Protein AF-A0A969GMP0-F1 (afdb_monomer_lite)

Sequence (703 aa):
MLVTFPETLSVTETFNLGRFGEVLLSSEGRLFNPTNAIDPTDIPSTETENDENNVAAVTAQQTANNRNQILLDDASNTQNPVVVPFLHPDGVNEGTLRIGDTVEDLTGVLGFGFGSYRIQPTITPDFQPTNPRTAAPDEVGGNVKVASFNVLNYFTTIDNGSNDARGADSAVEFERQQAKIVSAITAIDADVLGLIEIENNGLVAISNLVDALNAEAGAGTYAVVADPANYAAVPGGDDAIKVAFIYKPGSVSLVGEAQTIDSPAFNIGRAPVAQTFSLNSNGATFTAIINHFKSKSAGGETGLDTDQGDGQGAFNATRIQQAEALLTFINSLKTSTGDDDVLVIGDLNAYGEEDPIDVLRNGGLVDELGRFETDPYSFVFQGQSGRLDHALTTAALSAQVSGVTEWHINADEPRILDYNTEFNQPSLYDESPYRSSDHDPVIVGLNLAAPNQAPIATDDSATVTVGQSVTISVVDNDSDPDGDAFSVTSFTTPTTGSVVDNGDGSFTYTASLNGAGIDSFTYTITDANGDIDTATVNLTIDRRLIQGTNRADSLVGSIADERIIGGGSSDVINGNGGNDELLGEDGNDSLSGGTGNDLIDGATGNDIINGNGGYDTLIGGSGNDRIVGGAQDDLIFGDAGNDTITAGGSDGGGTSTEITSRGGGDVIFTGRGNDVVNLGTGKATVVLEEDSGFDTINNFQLG

pLDDT: mean 91.14, std 11.98, range [28.58, 98.94]

Foldseek 3Di:
DKDWDQAKKFFLDQQCQQFFVKTKIFRPFFFAQLLQPQFLQCVVPPPPDPDNCRLVVNVVSVVVVQVRIEMEGQPDPDTRDPDRAPFDPPPALNRFRWGRWIFGGFIADWDDPPHGIYGHGPDRTDIHPRPHADQAFDDQDALFKEKEDEQFAQDPPAACPPDPHGAHNDPQLNVQLLLLVLQHCVRHVGQKYKYWNFFLPFCVSVVVSVVSNCVVVNPQQKDWAHDAPCQCPAQQSVDRIEMTMMGGP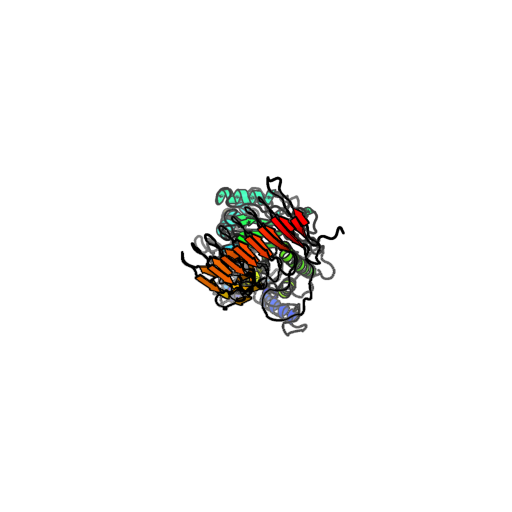VFKDWDDHKDWFRDPLRNQHHIKIKTKIATPVFRFIAIEIEGTFHALDDDPADDPQCQPSSSFHGCLVSLLVVLVSVLVVLVVCCVVVVDQKYKYWFFSNGHNNRNSNVSNVVSQKDWQCVVADDQDFFARDPSHTTHRITIIIHPVQVVFWSGKTWNHQARTGNLLAESYPPSHDPVSYDSHNHNSDRTTMMMIHGHGDRDFDAKAFEAAEDEEEAQDKDKDQRCPPIQGPVRFDKDWDDKDAKDAWGWDDPRPSMIIIGGHQADAAKIKMKIWMAGPVGHIDMYMYIYGYHAAEAEADLDAEEEEADQGEHEYAQHNEAYEYANAHHAYEAHQDHYAYEEEQHAEAYEYANAYYAYEEEDAYYAYEEHCHEEEYEYEQHAEEYEEENAYYAYEYEYWDHRPPDDDDDDDTDAYAYEYENHEAAYEYEYDPYHYHYDYDPYDYHYHYPPDDDD

Structure (mmCIF, N/CA/C/O backbone):
data_AF-A0A969GMP0-F1
#
_entry.id   AF-A0A969GMP0-F1
#
loop_
_atom_site.group_PDB
_atom_site.id
_atom_site.type_symbol
_atom_site.label_atom_id
_atom_site.label_alt_id
_atom_site.label_comp_id
_atom_site.label_asym_id
_atom_site.label_entity_id
_atom_site.label_seq_id
_atom_site.pdbx_PDB_ins_code
_atom_site.Cartn_x
_atom_site.Cartn_y
_atom_site.Cartn_z
_atom_site.occupancy
_atom_site.B_iso_or_equiv
_atom_site.auth_seq_id
_atom_site.auth_comp_id
_atom_site.auth_asym_id
_atom_site.auth_atom_id
_atom_site.pdbx_PDB_model_num
ATOM 1 N N . MET A 1 1 ? 42.411 -6.946 -39.895 1.00 94.19 1 MET A N 1
ATOM 2 C CA . MET A 1 1 ? 43.149 -8.163 -39.474 1.00 94.19 1 MET A CA 1
ATOM 3 C C . MET A 1 1 ? 42.134 -9.284 -39.348 1.00 94.19 1 MET A C 1
ATOM 5 O O . MET A 1 1 ? 41.116 -9.023 -38.738 1.00 94.19 1 MET A O 1
ATOM 9 N N . LEU A 1 2 ? 42.334 -10.464 -39.945 1.00 96.50 2 LEU A N 1
ATOM 10 C CA . LEU A 1 2 ? 41.388 -11.573 -39.744 1.00 96.50 2 LEU A CA 1
ATOM 11 C C . LEU A 1 2 ? 41.526 -12.093 -38.306 1.00 96.50 2 LEU A C 1
ATOM 13 O O . LEU A 1 2 ? 42.648 -12.380 -37.888 1.00 96.50 2 LEU A O 1
ATOM 17 N N . VAL A 1 3 ? 40.417 -12.178 -37.575 1.00 96.75 3 VAL A N 1
ATOM 18 C CA . VAL A 1 3 ? 40.350 -12.667 -36.191 1.00 96.75 3 VAL A CA 1
ATOM 19 C C . VAL A 1 3 ? 39.182 -13.640 -36.035 1.00 96.75 3 VAL A C 1
ATOM 21 O O . VAL A 1 3 ? 38.204 -13.552 -36.779 1.00 96.75 3 VAL A O 1
ATOM 24 N N . THR A 1 4 ? 39.296 -14.537 -35.060 1.00 95.50 4 THR A N 1
ATOM 25 C CA . THR A 1 4 ? 38.226 -15.438 -34.622 1.00 95.50 4 THR A CA 1
ATOM 26 C C . THR A 1 4 ? 38.094 -15.297 -33.114 1.00 95.50 4 THR A C 1
ATOM 28 O O . THR A 1 4 ? 39.102 -15.406 -32.414 1.00 95.50 4 THR A O 1
ATOM 31 N N . PHE A 1 5 ? 36.874 -15.058 -32.644 1.00 94.81 5 PHE A N 1
ATOM 32 C CA . PHE A 1 5 ? 36.492 -15.119 -31.239 1.00 94.81 5 PHE A CA 1
ATOM 33 C C . PHE A 1 5 ? 35.898 -16.514 -30.986 1.00 94.81 5 PHE A C 1
ATOM 35 O O . PHE A 1 5 ? 34.793 -16.777 -31.452 1.00 94.81 5 PHE A O 1
ATOM 42 N N . PRO A 1 6 ? 36.642 -17.441 -30.350 1.00 93.31 6 PRO A N 1
ATOM 43 C CA . PRO A 1 6 ? 36.170 -18.808 -30.098 1.00 93.31 6 PRO A CA 1
ATOM 44 C C . PRO A 1 6 ? 35.258 -18.908 -28.865 1.00 93.31 6 PRO A C 1
ATOM 46 O O . PRO A 1 6 ? 34.777 -19.985 -28.536 1.00 93.31 6 PRO A O 1
ATOM 49 N N . GLU A 1 7 ? 35.112 -17.813 -28.127 1.00 93.88 7 GLU A N 1
ATOM 50 C CA . GLU A 1 7 ? 34.256 -17.712 -26.952 1.00 93.88 7 GLU A CA 1
ATOM 51 C C . GLU A 1 7 ? 32.836 -17.300 -27.346 1.00 93.88 7 GLU A C 1
ATOM 53 O O . GLU A 1 7 ? 32.617 -16.708 -28.406 1.00 93.88 7 GLU A O 1
ATOM 58 N N . THR A 1 8 ? 31.878 -17.611 -26.479 1.00 96.25 8 THR A N 1
ATOM 59 C CA . THR A 1 8 ? 30.505 -17.129 -26.602 1.00 96.25 8 THR A CA 1
ATOM 60 C C . THR A 1 8 ? 30.480 -15.629 -26.327 1.00 96.25 8 THR A C 1
ATOM 62 O O . THR A 1 8 ? 30.884 -15.180 -25.254 1.00 96.25 8 THR A O 1
ATOM 65 N N . LEU A 1 9 ? 29.995 -14.851 -27.290 1.00 97.75 9 LEU A N 1
ATOM 66 C CA . LEU A 1 9 ? 29.751 -13.422 -27.136 1.00 97.75 9 LEU A CA 1
ATOM 67 C C . LEU A 1 9 ? 28.256 -13.171 -26.947 1.00 97.75 9 LEU A C 1
ATOM 69 O O . LEU A 1 9 ? 27.440 -13.834 -27.580 1.00 97.75 9 LEU A O 1
ATOM 73 N N . SER A 1 10 ? 27.894 -12.208 -26.106 1.00 97.75 10 SER A N 1
ATOM 74 C CA . SER A 1 10 ? 26.504 -11.793 -25.883 1.00 97.75 10 SER A CA 1
ATOM 75 C C . SER A 1 10 ? 26.218 -10.458 -26.550 1.00 97.75 10 SER A C 1
ATOM 77 O O . SER A 1 10 ? 27.072 -9.573 -26.551 1.00 97.75 10 SER A O 1
ATOM 79 N N . VAL A 1 11 ? 25.017 -10.299 -27.098 1.00 98.06 11 VAL A N 1
ATOM 80 C CA . VAL A 1 11 ? 24.496 -9.008 -27.550 1.00 98.06 11 VAL A CA 1
ATOM 81 C C . VAL A 1 11 ? 24.297 -8.121 -26.331 1.00 98.06 11 VAL A C 1
ATOM 83 O O . VAL A 1 11 ? 23.573 -8.492 -25.413 1.00 98.06 11 VAL A O 1
ATOM 86 N N . THR A 1 12 ? 24.931 -6.951 -26.326 1.00 97.19 12 THR A N 1
ATOM 87 C CA . THR A 1 12 ? 24.835 -5.977 -25.231 1.00 97.19 12 THR A CA 1
ATOM 88 C C . THR A 1 12 ? 24.202 -4.656 -25.682 1.00 97.19 12 THR A C 1
ATOM 90 O O . THR A 1 12 ? 23.725 -3.904 -24.845 1.00 97.19 12 THR A O 1
ATOM 93 N N . GLU A 1 13 ? 24.144 -4.369 -26.994 1.00 95.88 13 GLU A N 1
ATOM 94 C CA . GLU A 1 13 ? 23.423 -3.209 -27.545 1.00 95.88 13 GLU A CA 1
ATOM 95 C C . GLU A 1 13 ? 22.939 -3.439 -28.981 1.00 95.88 13 GLU A C 1
ATOM 97 O O . GLU A 1 13 ? 23.672 -3.961 -29.824 1.00 95.88 13 GLU A O 1
ATOM 102 N N . THR A 1 14 ? 21.732 -2.955 -29.279 1.00 95.75 14 THR A N 1
ATOM 103 C CA . THR A 1 14 ? 21.071 -3.060 -30.593 1.00 95.75 14 THR A CA 1
ATOM 104 C C . THR A 1 14 ? 20.644 -1.700 -31.166 1.00 95.75 14 THR A C 1
ATOM 106 O O . THR A 1 14 ? 19.986 -1.644 -32.205 1.00 95.75 14 THR A O 1
ATOM 109 N N . PHE A 1 15 ? 21.038 -0.583 -30.540 1.00 93.19 15 PHE A N 1
ATOM 110 C CA . PHE A 1 15 ? 20.593 0.775 -30.898 1.00 93.19 15 PHE A CA 1
ATOM 111 C C . PHE A 1 15 ? 20.818 1.126 -32.380 1.00 93.19 15 PHE A C 1
ATOM 113 O O . PHE A 1 15 ? 19.953 1.717 -33.027 1.00 93.19 15 PHE A O 1
ATOM 120 N N . ASN A 1 16 ? 21.962 0.722 -32.942 1.00 93.06 16 ASN A N 1
ATOM 121 C CA . ASN A 1 16 ? 22.318 0.980 -34.339 1.00 93.06 16 ASN A CA 1
ATOM 122 C C . ASN A 1 16 ? 21.931 -0.154 -35.306 1.00 93.06 16 ASN A C 1
ATOM 124 O O . ASN A 1 16 ? 22.181 -0.017 -36.507 1.00 93.06 16 ASN A O 1
ATOM 128 N N . LEU A 1 17 ? 21.304 -1.240 -34.840 1.00 94.44 17 LEU A N 1
ATOM 129 C CA . LEU A 1 17 ? 21.057 -2.445 -35.641 1.00 94.44 17 LEU A CA 1
ATOM 130 C C . LEU A 1 17 ? 20.270 -2.136 -36.915 1.00 94.44 17 LEU A C 1
ATOM 132 O O . LEU A 1 17 ? 20.732 -2.389 -38.026 1.00 94.44 17 LEU A O 1
ATOM 136 N N . GLY A 1 18 ? 19.098 -1.525 -36.766 1.00 91.06 18 GLY A N 1
ATOM 137 C CA . GLY A 1 18 ? 18.237 -1.230 -37.907 1.00 91.06 18 GLY A CA 1
ATOM 138 C C . GLY A 1 18 ? 18.737 -0.089 -38.792 1.00 91.06 18 GLY A C 1
ATOM 139 O O . GLY A 1 18 ? 18.421 -0.052 -39.978 1.00 91.06 18 GLY A O 1
ATOM 140 N N . ARG A 1 19 ? 19.547 0.830 -38.250 1.00 91.12 19 ARG A N 1
ATOM 141 C CA . ARG A 1 19 ? 20.031 1.996 -39.000 1.00 91.12 19 ARG A CA 1
ATOM 142 C C . ARG A 1 19 ? 21.327 1.724 -39.747 1.00 91.12 19 ARG A C 1
ATOM 144 O O . ARG A 1 19 ? 21.459 2.182 -40.878 1.00 91.12 19 ARG A O 1
ATOM 151 N N . PHE A 1 20 ? 22.272 1.033 -39.122 1.00 92.75 20 PHE A N 1
ATOM 152 C CA . PHE A 1 20 ? 23.638 0.859 -39.618 1.00 92.75 20 PHE A CA 1
ATOM 153 C C . PHE A 1 20 ? 24.084 -0.601 -39.692 1.00 92.75 20 PHE A C 1
ATOM 155 O O . PHE A 1 20 ? 25.210 -0.843 -40.105 1.00 92.75 20 PHE A O 1
ATOM 162 N N . GLY A 1 21 ? 23.241 -1.562 -39.302 1.00 94.12 21 GLY A N 1
ATOM 163 C CA . GLY A 1 21 ? 23.650 -2.963 -39.252 1.00 94.12 21 GLY A CA 1
ATOM 164 C C . GLY A 1 21 ? 24.747 -3.205 -38.219 1.00 94.12 21 GLY A C 1
ATOM 165 O O . GLY A 1 21 ? 25.649 -4.006 -38.454 1.00 94.12 21 GLY A O 1
ATOM 166 N N . GLU A 1 22 ? 24.702 -2.476 -37.102 1.00 95.12 22 GLU A N 1
ATOM 167 C CA . GLU A 1 22 ? 25.713 -2.534 -36.049 1.00 95.12 22 GLU A CA 1
ATOM 168 C C . GLU A 1 22 ? 25.123 -3.091 -34.743 1.00 95.12 22 GLU A C 1
ATOM 170 O O . GLU A 1 22 ? 24.058 -2.655 -34.303 1.00 95.12 22 GLU A O 1
ATOM 175 N N . VAL A 1 23 ? 25.833 -4.032 -34.114 1.00 96.81 23 VAL A N 1
ATOM 176 C CA . VAL A 1 23 ? 25.469 -4.662 -32.829 1.00 96.81 23 VAL A CA 1
ATOM 177 C C . VAL A 1 23 ? 26.683 -4.649 -31.912 1.00 96.81 23 VAL A C 1
ATOM 179 O O . VAL A 1 23 ? 27.783 -4.983 -32.352 1.00 96.81 23 VAL A O 1
ATOM 182 N N . LEU A 1 24 ? 26.516 -4.284 -30.644 1.00 97.19 24 LEU A N 1
ATOM 183 C CA . LEU A 1 24 ? 27.609 -4.356 -29.674 1.00 97.19 24 LEU A CA 1
ATOM 184 C C . LEU A 1 24 ? 27.608 -5.717 -28.982 1.00 97.19 24 LEU A C 1
ATOM 186 O O . LEU A 1 24 ? 26.557 -6.181 -28.537 1.00 97.19 24 LEU A O 1
ATOM 190 N N . LEU A 1 25 ? 28.783 -6.338 -28.887 1.00 97.81 25 LEU A N 1
ATOM 191 C CA . LEU A 1 25 ? 28.979 -7.652 -28.281 1.00 97.81 25 LEU A CA 1
ATOM 192 C C . LEU A 1 25 ? 29.978 -7.599 -27.118 1.00 97.81 25 LEU A C 1
ATOM 194 O O . LEU A 1 25 ? 30.916 -6.803 -27.166 1.00 97.81 25 LEU A O 1
ATOM 198 N N . SER A 1 26 ? 29.833 -8.496 -26.144 1.00 97.31 26 SER A N 1
ATOM 199 C CA . SER A 1 26 ? 30.726 -8.670 -24.981 1.00 97.31 26 SER A CA 1
ATOM 200 C C . SER A 1 26 ? 31.046 -10.147 -24.718 1.00 97.31 26 SER A C 1
ATOM 202 O O . SER A 1 26 ? 30.244 -11.020 -25.044 1.00 97.31 26 SER A O 1
ATOM 204 N N . SER A 1 27 ? 32.209 -10.456 -24.131 1.00 92.00 27 SER A N 1
ATOM 205 C CA . SER A 1 27 ? 32.695 -11.835 -23.920 1.00 92.00 27 SER A CA 1
ATOM 206 C C . SER A 1 27 ? 32.355 -12.450 -22.554 1.00 92.00 27 SER A C 1
ATOM 208 O O . SER A 1 27 ? 32.862 -13.517 -22.226 1.00 92.00 27 SER A O 1
ATOM 210 N N . GLU A 1 28 ? 31.515 -11.805 -21.737 1.00 84.38 28 GLU A N 1
ATOM 211 C CA . GLU A 1 28 ? 31.181 -12.263 -20.371 1.00 84.38 28 GLU A CA 1
ATOM 212 C C . GLU A 1 28 ? 29.688 -12.102 -20.034 1.00 84.38 28 GLU A C 1
ATOM 214 O O . GLU A 1 28 ? 29.319 -11.912 -18.880 1.00 84.38 28 GLU A O 1
ATOM 219 N N . GLY A 1 29 ? 28.813 -12.181 -21.039 1.00 92.06 29 GLY A N 1
ATOM 220 C CA . GLY A 1 29 ? 27.385 -11.942 -20.835 1.00 92.06 29 GLY A CA 1
ATOM 221 C C . GLY A 1 29 ? 27.007 -10.466 -20.938 1.00 92.06 29 GLY A C 1
ATOM 222 O O . GLY A 1 29 ? 27.774 -9.636 -21.434 1.00 92.06 29 GLY A O 1
ATOM 223 N N . ARG A 1 30 ? 25.795 -10.153 -20.472 1.00 92.94 30 ARG A N 1
ATOM 224 C CA . ARG A 1 30 ? 25.271 -8.787 -20.366 1.00 92.94 30 ARG A CA 1
ATOM 225 C C . ARG A 1 30 ? 26.209 -7.931 -19.515 1.00 92.94 30 ARG A C 1
ATOM 227 O O . ARG A 1 30 ? 26.635 -8.348 -18.442 1.00 92.94 30 ARG A O 1
ATOM 234 N N . LEU A 1 31 ? 26.513 -6.728 -19.990 1.00 96.12 31 LEU A N 1
ATOM 235 C CA . LEU A 1 31 ? 27.240 -5.746 -19.193 1.00 96.12 31 LEU A CA 1
ATOM 236 C C . LEU A 1 31 ? 26.251 -4.903 -18.395 1.00 96.12 31 LEU A C 1
ATOM 238 O O . LEU A 1 31 ? 25.214 -4.504 -18.924 1.00 96.12 31 LEU A O 1
ATOM 242 N N . PHE A 1 32 ? 26.605 -4.589 -17.154 1.00 96.31 32 PHE A N 1
ATOM 243 C CA . PHE A 1 32 ? 25.814 -3.728 -16.282 1.00 96.31 32 PHE A CA 1
ATOM 244 C C . PHE A 1 32 ? 26.506 -2.393 -16.049 1.00 96.31 32 PHE A C 1
ATOM 246 O O . PHE A 1 32 ? 27.739 -2.323 -16.009 1.00 96.31 32 PHE A O 1
ATOM 253 N N . ASN A 1 33 ? 25.707 -1.339 -15.889 1.00 96.88 33 ASN A N 1
ATOM 254 C CA . ASN A 1 33 ? 26.214 -0.054 -15.440 1.00 96.88 33 ASN A CA 1
ATOM 255 C C . ASN A 1 33 ? 26.858 -0.239 -14.051 1.00 96.88 33 ASN A C 1
ATOM 257 O O . ASN A 1 33 ? 26.235 -0.861 -13.189 1.00 96.88 33 ASN A O 1
ATOM 261 N N . PRO A 1 34 ? 28.081 0.269 -13.810 1.00 96.00 34 PRO A N 1
ATOM 262 C CA . PRO A 1 34 ? 28.761 0.065 -12.536 1.00 96.00 34 PRO A CA 1
ATOM 263 C C . PRO A 1 34 ? 27.948 0.496 -11.310 1.00 96.00 34 PRO A C 1
ATOM 265 O O . PRO A 1 34 ? 27.918 -0.249 -10.335 1.00 96.00 34 PRO A O 1
ATOM 268 N N . THR A 1 35 ? 27.247 1.636 -11.361 1.00 95.25 35 THR A N 1
ATOM 269 C CA . THR A 1 35 ? 26.467 2.149 -10.216 1.00 95.25 35 THR A CA 1
ATOM 270 C C . THR A 1 35 ? 25.141 1.409 -10.007 1.00 95.25 35 THR A C 1
ATOM 272 O O . THR A 1 35 ? 24.362 1.750 -9.123 1.00 95.25 35 THR A O 1
ATOM 275 N N . ASN A 1 36 ? 24.871 0.355 -10.787 1.00 95.12 36 ASN A N 1
ATOM 276 C CA . ASN A 1 36 ? 23.774 -0.570 -10.504 1.00 95.12 36 ASN A CA 1
ATOM 277 C C . ASN A 1 36 ? 24.094 -1.542 -9.361 1.00 95.12 36 ASN A C 1
ATOM 279 O O . ASN A 1 36 ? 23.165 -2.097 -8.788 1.00 95.12 36 ASN A O 1
ATOM 283 N N . ALA A 1 37 ? 25.383 -1.767 -9.074 1.00 90.19 37 ALA A N 1
ATOM 284 C CA . ALA A 1 37 ? 25.850 -2.739 -8.080 1.00 90.19 37 ALA A CA 1
ATOM 285 C C . ALA A 1 37 ? 27.057 -2.264 -7.246 1.00 90.19 37 ALA A C 1
ATOM 287 O O . ALA A 1 37 ? 27.494 -2.972 -6.340 1.00 90.19 37 ALA A O 1
ATOM 288 N N . ILE A 1 38 ? 27.639 -1.107 -7.570 1.00 91.44 38 ILE A N 1
ATOM 289 C CA . ILE A 1 38 ? 28.738 -0.494 -6.822 1.00 91.44 38 ILE A CA 1
ATOM 290 C C . ILE A 1 38 ? 28.264 0.877 -6.353 1.00 91.44 38 ILE A C 1
ATOM 292 O O . ILE A 1 38 ? 28.086 1.772 -7.181 1.00 91.44 38 ILE A O 1
ATOM 296 N N . ASP A 1 39 ? 28.102 1.028 -5.043 1.00 89.62 39 ASP A N 1
ATOM 297 C CA . ASP A 1 39 ? 27.834 2.318 -4.406 1.00 89.62 39 ASP A CA 1
ATOM 298 C C . ASP A 1 39 ? 29.030 3.263 -4.642 1.00 89.62 39 ASP A C 1
ATOM 300 O O . ASP A 1 39 ? 30.168 2.878 -4.360 1.00 89.62 39 ASP A O 1
ATOM 304 N N . PRO A 1 40 ? 28.836 4.459 -5.226 1.00 86.88 40 PRO A N 1
ATOM 305 C CA . PRO A 1 40 ? 29.907 5.406 -5.488 1.00 86.88 40 PRO A CA 1
ATOM 306 C C . PRO A 1 40 ? 30.314 6.251 -4.269 1.00 86.88 40 PRO A C 1
ATOM 308 O O . PRO A 1 40 ? 31.456 6.730 -4.264 1.00 86.88 40 PRO A O 1
ATOM 311 N N . THR A 1 41 ? 29.433 6.491 -3.285 1.00 76.25 41 THR A N 1
ATOM 312 C CA . THR A 1 41 ? 29.666 7.499 -2.225 1.00 76.25 41 THR A CA 1
ATOM 313 C C . THR A 1 41 ? 29.330 7.083 -0.781 1.00 76.25 41 THR A C 1
ATOM 315 O O . THR A 1 41 ? 29.665 7.841 0.137 1.00 76.25 41 THR A O 1
ATOM 318 N N . ASP A 1 42 ? 28.766 5.893 -0.554 1.00 65.56 42 ASP A N 1
ATOM 319 C CA . ASP A 1 42 ? 28.434 5.296 0.751 1.00 65.56 42 ASP A CA 1
ATOM 320 C C . ASP A 1 42 ? 27.552 6.200 1.639 1.00 65.56 42 ASP A C 1
ATOM 322 O O . ASP A 1 42 ? 27.862 6.447 2.816 1.00 65.56 42 ASP A O 1
ATOM 326 N N . ILE A 1 43 ? 26.454 6.752 1.105 1.00 59.88 43 ILE A N 1
ATOM 327 C CA . ILE A 1 43 ? 25.598 7.699 1.844 1.00 59.88 43 ILE A CA 1
ATOM 328 C C . ILE A 1 43 ? 24.360 7.018 2.463 1.00 59.88 43 ILE A C 1
ATOM 330 O O . ILE A 1 43 ? 23.461 6.642 1.738 1.00 59.88 43 ILE A O 1
ATOM 334 N N . PRO A 1 44 ? 24.165 7.004 3.800 1.00 52.75 44 PRO A N 1
ATOM 335 C CA . PRO A 1 44 ? 25.107 7.347 4.849 1.00 52.75 44 PRO A CA 1
ATOM 336 C C . PRO A 1 44 ? 25.905 6.124 5.299 1.00 52.75 44 PRO A C 1
ATOM 338 O O . PRO A 1 44 ? 25.373 5.028 5.472 1.00 52.75 44 PRO A O 1
ATOM 341 N N . SER A 1 45 ? 27.169 6.394 5.606 1.00 47.41 45 SER A N 1
ATOM 342 C CA . SER A 1 45 ? 28.257 5.491 5.986 1.00 47.41 45 SER A CA 1
ATOM 343 C C . SER A 1 45 ? 27.934 4.473 7.101 1.00 47.41 45 SER A C 1
ATOM 345 O O . SER A 1 45 ? 28.438 4.586 8.227 1.00 47.41 45 SER A O 1
ATOM 347 N N . THR A 1 46 ? 27.080 3.488 6.836 1.00 42.53 46 THR A N 1
ATOM 348 C CA . THR A 1 46 ? 26.841 2.348 7.737 1.00 42.53 46 THR A CA 1
ATOM 349 C C . THR A 1 46 ? 27.466 1.056 7.221 1.00 42.53 46 THR A C 1
ATOM 351 O O . THR A 1 46 ? 27.786 0.193 8.040 1.00 42.53 46 THR A O 1
ATOM 354 N N . GLU A 1 47 ? 27.782 0.977 5.927 1.00 43.16 47 GLU A N 1
ATOM 355 C CA . GLU A 1 47 ? 28.794 0.057 5.415 1.00 43.16 47 GLU A CA 1
ATOM 356 C C . GLU A 1 47 ? 30.184 0.582 5.820 1.00 43.16 47 GLU A C 1
ATOM 358 O O . GLU A 1 47 ? 30.497 1.771 5.756 1.00 43.16 47 GLU A O 1
ATOM 363 N N . THR A 1 48 ? 31.014 -0.303 6.365 1.00 36.28 48 THR A N 1
ATOM 364 C CA . THR A 1 48 ? 32.265 0.026 7.071 1.00 36.28 48 THR A CA 1
ATOM 365 C C . THR A 1 48 ? 33.418 0.540 6.199 1.00 36.28 48 THR A C 1
ATOM 367 O O . THR A 1 48 ? 34.552 0.589 6.681 1.00 36.28 48 THR A O 1
ATOM 370 N N . GLU A 1 49 ? 33.175 0.956 4.961 1.00 40.31 49 GLU A N 1
ATOM 371 C CA . GLU A 1 49 ? 34.222 1.417 4.046 1.00 40.31 49 GLU A CA 1
ATOM 372 C C . GLU A 1 49 ? 34.044 2.893 3.679 1.00 40.31 49 GLU A C 1
ATOM 374 O O . GLU A 1 49 ? 33.893 3.257 2.527 1.00 40.31 49 GLU A O 1
ATOM 379 N N . ASN A 1 50 ? 34.184 3.778 4.676 1.00 43.44 50 ASN A N 1
ATOM 380 C CA . ASN A 1 50 ? 34.751 5.100 4.389 1.00 43.44 50 ASN A CA 1
ATOM 381 C C . ASN A 1 50 ? 36.040 4.882 3.581 1.00 43.44 50 ASN A C 1
ATOM 383 O O . ASN A 1 50 ? 36.966 4.315 4.156 1.00 43.44 50 ASN A O 1
ATOM 387 N N . ASP A 1 51 ? 36.115 5.322 2.324 1.00 46.72 51 ASP A N 1
ATOM 388 C CA . ASP A 1 51 ? 37.320 5.886 1.699 1.00 46.72 51 ASP A CA 1
ATOM 389 C C . ASP A 1 51 ? 37.056 6.226 0.219 1.00 46.72 51 ASP A C 1
ATOM 391 O O . ASP A 1 51 ? 36.185 5.667 -0.432 1.00 46.72 51 ASP A O 1
ATOM 395 N N . GLU A 1 52 ? 37.879 7.106 -0.349 1.00 50.28 52 GLU A N 1
ATOM 396 C CA . GLU A 1 52 ? 37.962 7.535 -1.760 1.00 50.28 52 GLU A CA 1
ATOM 397 C C . GLU A 1 52 ? 38.120 6.381 -2.805 1.00 50.28 52 GLU A C 1
ATOM 399 O O . GLU A 1 52 ? 38.488 6.618 -3.959 1.00 50.28 52 GLU A O 1
ATOM 404 N N . ASN A 1 53 ? 37.883 5.122 -2.419 1.00 60.44 53 ASN A N 1
ATOM 405 C CA . ASN A 1 53 ? 38.124 3.892 -3.171 1.00 60.44 53 ASN A CA 1
ATOM 406 C C . ASN A 1 53 ? 36.934 3.441 -4.037 1.00 60.44 53 ASN A C 1
ATOM 408 O O . ASN A 1 53 ? 37.165 2.799 -5.064 1.00 60.44 53 ASN A O 1
ATOM 412 N N . ASN A 1 54 ? 35.693 3.786 -3.690 1.00 81.69 54 ASN A N 1
ATOM 413 C CA . ASN A 1 54 ? 34.520 3.259 -4.395 1.00 81.69 54 ASN A CA 1
ATOM 414 C C . ASN A 1 54 ? 34.295 3.901 -5.773 1.00 81.69 54 ASN A C 1
ATOM 416 O O . ASN A 1 54 ? 34.119 3.188 -6.762 1.00 81.69 54 ASN A O 1
ATOM 420 N N . VAL A 1 55 ? 34.531 5.210 -5.918 1.00 87.69 55 VAL A N 1
ATOM 421 C CA . VAL A 1 55 ? 34.632 5.859 -7.244 1.00 87.69 55 VAL A CA 1
ATOM 422 C C . VAL A 1 55 ? 35.727 5.217 -8.110 1.00 87.69 55 VAL A C 1
ATOM 424 O O . VAL A 1 55 ? 35.584 5.088 -9.332 1.00 87.69 55 VAL A O 1
ATOM 427 N N . ALA A 1 56 ? 36.833 4.772 -7.502 1.00 88.44 56 ALA A N 1
ATOM 428 C CA . ALA A 1 56 ? 37.879 4.058 -8.228 1.00 88.44 56 ALA A CA 1
ATOM 429 C C . ALA A 1 56 ? 37.419 2.656 -8.666 1.00 88.44 56 ALA A C 1
ATOM 431 O O . ALA A 1 56 ? 37.792 2.230 -9.762 1.00 88.44 56 ALA A O 1
ATOM 432 N N . ALA A 1 57 ? 36.592 1.967 -7.872 1.00 90.81 57 ALA A N 1
ATOM 433 C CA . ALA A 1 57 ? 35.961 0.699 -8.242 1.00 90.81 57 ALA A CA 1
ATOM 434 C C . ALA A 1 57 ? 34.952 0.879 -9.388 1.00 90.81 57 ALA A C 1
ATOM 436 O O . ALA A 1 57 ? 35.065 0.181 -10.397 1.00 90.81 57 ALA A O 1
ATOM 437 N N . VAL A 1 58 ? 34.072 1.883 -9.306 1.00 93.56 58 VAL A N 1
ATOM 438 C CA . VAL A 1 58 ? 33.167 2.300 -10.394 1.00 93.56 58 VAL A CA 1
ATOM 439 C C . VAL A 1 58 ? 33.957 2.573 -11.676 1.00 93.56 58 VAL A C 1
ATOM 441 O O . VAL A 1 58 ? 33.680 2.002 -12.732 1.00 93.56 58 VAL A O 1
ATOM 444 N N . THR A 1 59 ? 35.019 3.378 -11.585 1.00 94.00 59 THR A N 1
ATOM 445 C CA . THR A 1 59 ? 35.889 3.703 -12.726 1.00 94.00 59 THR A CA 1
ATOM 446 C C . THR A 1 59 ? 36.587 2.460 -13.284 1.00 94.00 59 THR A C 1
ATOM 448 O O . THR A 1 59 ? 36.710 2.296 -14.505 1.00 94.00 59 THR A O 1
ATOM 451 N N . ALA A 1 60 ? 37.068 1.568 -12.416 1.00 94.38 60 ALA A N 1
ATOM 452 C CA . ALA A 1 60 ? 37.728 0.333 -12.819 1.00 94.38 60 ALA A CA 1
ATOM 453 C C . ALA A 1 60 ? 36.758 -0.606 -13.548 1.00 94.38 60 ALA A C 1
ATOM 455 O O . ALA A 1 60 ? 37.128 -1.131 -14.604 1.00 94.38 60 ALA A O 1
ATOM 456 N N . GLN A 1 61 ? 35.530 -0.750 -13.042 1.00 95.50 61 GLN A N 1
ATOM 457 C CA . GLN A 1 61 ? 34.476 -1.542 -13.668 1.00 95.50 61 GLN A CA 1
ATOM 458 C C . GLN A 1 61 ? 34.042 -0.930 -15.002 1.00 95.50 61 GLN A C 1
ATOM 460 O O . GLN A 1 61 ? 34.017 -1.636 -16.006 1.00 95.50 61 GLN A O 1
ATOM 465 N N . GLN A 1 62 ? 33.842 0.390 -15.080 1.00 96.19 62 GLN A N 1
ATOM 466 C CA . GLN A 1 62 ? 33.551 1.063 -16.352 1.00 96.19 62 GLN A CA 1
ATOM 467 C C . GLN A 1 62 ? 34.673 0.844 -17.377 1.00 96.19 62 GLN A C 1
ATOM 469 O O . GLN A 1 62 ? 34.429 0.598 -18.558 1.00 96.19 62 GLN A O 1
ATOM 474 N N . THR A 1 63 ? 35.933 0.894 -16.935 1.00 95.94 63 THR A N 1
ATOM 475 C CA . THR A 1 63 ? 37.079 0.619 -17.811 1.00 95.94 63 THR A CA 1
ATOM 476 C C . THR A 1 63 ? 37.110 -0.853 -18.242 1.00 95.94 63 THR A C 1
ATOM 478 O O . THR A 1 63 ? 37.547 -1.149 -19.355 1.00 95.94 63 THR A O 1
ATOM 481 N N . ALA A 1 64 ? 36.678 -1.785 -17.389 1.00 95.94 64 ALA A N 1
ATOM 482 C CA . ALA A 1 64 ? 36.533 -3.192 -17.750 1.00 95.94 64 ALA A CA 1
ATOM 483 C C . ALA A 1 64 ? 35.429 -3.386 -18.797 1.00 95.94 64 ALA A C 1
ATOM 485 O O . ALA A 1 64 ? 35.723 -3.955 -19.848 1.00 95.94 64 ALA A O 1
ATOM 486 N N . ASN A 1 65 ? 34.243 -2.810 -18.580 1.00 95.94 65 ASN A N 1
ATOM 487 C CA . ASN A 1 65 ? 33.122 -2.828 -19.524 1.00 95.94 65 ASN A CA 1
ATOM 488 C C . ASN A 1 65 ? 33.552 -2.286 -20.896 1.00 95.94 65 ASN A C 1
ATOM 490 O O . ASN A 1 65 ? 33.419 -2.980 -21.898 1.00 95.94 65 ASN A O 1
ATOM 494 N N . ASN A 1 66 ? 34.208 -1.121 -20.940 1.00 93.62 66 ASN A N 1
ATOM 495 C CA . ASN A 1 66 ? 34.691 -0.515 -22.190 1.00 93.62 66 ASN A CA 1
ATOM 496 C C . ASN A 1 66 ? 35.715 -1.386 -22.944 1.00 93.62 66 ASN A C 1
ATOM 498 O O . ASN A 1 66 ? 35.864 -1.263 -24.160 1.00 93.62 66 ASN A O 1
ATOM 502 N N . ARG A 1 67 ? 36.483 -2.227 -22.237 1.00 93.69 67 ARG A N 1
ATOM 503 C CA . ARG A 1 67 ? 37.422 -3.177 -22.861 1.00 93.69 67 ARG A CA 1
ATOM 504 C C . ARG A 1 67 ? 36.747 -4.478 -23.288 1.00 93.69 67 ARG A C 1
ATOM 506 O O . ARG A 1 67 ? 37.297 -5.157 -24.151 1.00 93.69 67 ARG A O 1
ATOM 513 N N . ASN A 1 68 ? 35.609 -4.814 -22.690 1.00 95.25 68 ASN A N 1
ATOM 514 C CA . ASN A 1 68 ? 34.830 -6.019 -22.948 1.00 95.25 68 ASN A CA 1
ATOM 515 C C . ASN A 1 68 ? 33.720 -5.772 -23.986 1.00 95.25 68 ASN A C 1
ATOM 517 O O . ASN A 1 68 ? 32.626 -6.315 -23.894 1.00 95.25 68 ASN A O 1
ATOM 521 N N . GLN A 1 69 ? 33.980 -4.900 -24.960 1.00 93.81 69 GLN A N 1
ATOM 522 C CA . GLN A 1 69 ? 33.023 -4.557 -26.003 1.00 93.81 69 GLN A CA 1
ATOM 523 C C . GLN A 1 69 ? 33.685 -4.626 -27.380 1.00 93.81 69 GLN A C 1
ATOM 525 O O . GLN A 1 69 ? 34.790 -4.117 -27.594 1.00 93.81 69 GLN A O 1
ATOM 530 N N . ILE A 1 70 ? 32.989 -5.233 -28.339 1.00 95.38 70 ILE A N 1
ATOM 531 C CA . ILE A 1 70 ? 33.369 -5.256 -29.750 1.00 95.38 70 ILE A CA 1
ATOM 532 C C . ILE A 1 70 ? 32.145 -4.983 -30.624 1.00 95.38 70 ILE A C 1
ATOM 534 O O . ILE A 1 70 ? 31.093 -5.591 -30.453 1.00 95.38 70 ILE A O 1
ATOM 538 N N . LEU A 1 71 ? 32.276 -4.053 -31.573 1.00 96.94 71 LEU A N 1
ATOM 539 C CA . LEU A 1 71 ? 31.193 -3.710 -32.492 1.00 96.94 71 LEU A CA 1
ATOM 540 C C . LEU A 1 71 ? 31.160 -4.701 -33.661 1.00 96.94 71 LEU A C 1
ATOM 542 O O . LEU A 1 71 ? 32.110 -4.767 -34.440 1.00 96.94 71 LEU A O 1
ATOM 546 N N . LEU A 1 72 ? 30.085 -5.459 -33.817 1.00 97.19 72 LEU A N 1
ATOM 547 C CA . LEU A 1 72 ? 29.795 -6.210 -35.033 1.00 97.19 72 LEU A CA 1
ATOM 548 C C . LEU A 1 72 ? 29.188 -5.260 -36.073 1.00 97.19 72 LEU A C 1
ATOM 550 O O . LEU A 1 72 ? 28.244 -4.545 -35.765 1.00 97.19 72 LEU A O 1
ATOM 554 N N . ASP A 1 73 ? 29.736 -5.253 -37.285 1.00 95.19 73 ASP A N 1
ATOM 555 C CA . ASP A 1 73 ? 29.376 -4.349 -38.389 1.00 95.19 73 ASP A CA 1
ATOM 556 C C . ASP A 1 73 ? 29.076 -5.197 -39.636 1.00 95.19 73 ASP A C 1
ATOM 558 O O . ASP A 1 73 ? 29.883 -6.051 -40.015 1.00 95.19 73 ASP A O 1
ATOM 562 N N . ASP A 1 74 ? 27.922 -4.994 -40.274 1.00 93.75 74 ASP A N 1
ATOM 563 C CA . ASP A 1 74 ? 27.461 -5.769 -41.438 1.00 93.75 74 ASP A CA 1
ATOM 564 C C . ASP A 1 74 ? 28.255 -5.521 -42.744 1.00 93.75 74 ASP A C 1
ATOM 566 O O . ASP A 1 74 ? 27.974 -6.129 -43.781 1.00 93.75 74 ASP A O 1
ATOM 570 N N . ALA A 1 75 ? 29.269 -4.653 -42.698 1.00 90.12 75 ALA A N 1
ATOM 571 C CA . ALA A 1 75 ? 30.094 -4.179 -43.805 1.00 90.12 75 ALA A CA 1
ATOM 572 C C . ALA A 1 75 ? 29.339 -3.375 -44.882 1.00 90.12 75 ALA A C 1
ATOM 574 O O . ALA A 1 75 ? 29.869 -3.144 -45.980 1.00 90.12 75 ALA A O 1
ATOM 575 N N . SER A 1 76 ? 28.129 -2.907 -44.579 1.00 90.12 76 SER A N 1
ATOM 576 C CA . SER A 1 76 ? 27.321 -2.032 -45.419 1.00 90.12 76 SER A CA 1
ATOM 577 C C . SER A 1 76 ? 27.454 -0.577 -44.973 1.00 90.12 76 SER A C 1
ATOM 579 O O . SER A 1 76 ? 27.505 -0.252 -43.799 1.00 90.12 76 SER A O 1
ATOM 581 N N . ASN A 1 77 ? 27.460 0.350 -45.933 1.00 88.06 77 ASN A N 1
ATOM 582 C CA . ASN A 1 77 ? 27.293 1.783 -45.636 1.00 88.06 77 ASN A CA 1
ATOM 583 C C . ASN A 1 77 ? 25.845 2.248 -45.879 1.00 88.06 77 ASN A C 1
ATOM 585 O O . ASN A 1 77 ? 25.572 3.450 -45.930 1.00 88.06 77 ASN A O 1
ATOM 589 N N . THR A 1 78 ? 24.929 1.309 -46.131 1.00 90.50 78 THR A N 1
ATOM 590 C CA . THR A 1 78 ? 23.527 1.612 -46.430 1.00 90.50 78 THR A CA 1
ATOM 591 C C . THR A 1 78 ? 22.794 1.887 -45.130 1.00 90.50 78 THR A C 1
ATOM 593 O O . THR A 1 78 ? 22.692 0.998 -44.295 1.00 90.50 78 THR A O 1
ATOM 596 N N . GLN A 1 79 ? 22.255 3.098 -44.980 1.00 91.50 79 GLN A N 1
ATOM 597 C CA . GLN A 1 79 ? 21.389 3.401 -43.845 1.00 91.50 79 GLN A CA 1
ATOM 598 C C . GLN A 1 79 ? 19.986 2.833 -44.064 1.00 91.50 79 GLN A C 1
ATOM 600 O O . GLN A 1 79 ? 19.447 2.968 -45.164 1.00 91.50 79 GLN A O 1
ATOM 605 N N . ASN A 1 80 ? 19.395 2.272 -43.009 1.00 88.88 80 ASN A N 1
ATOM 606 C CA . ASN A 1 80 ? 18.038 1.707 -42.996 1.00 88.88 80 ASN A CA 1
ATOM 607 C C . ASN A 1 80 ? 17.832 0.669 -44.119 1.00 88.88 80 ASN A C 1
ATOM 609 O O . ASN A 1 80 ? 16.995 0.870 -45.010 1.00 88.88 80 ASN A O 1
ATOM 613 N N . PRO A 1 81 ? 18.645 -0.405 -44.155 1.00 87.25 81 PRO A N 1
ATOM 614 C CA . PRO A 1 81 ? 18.529 -1.424 -45.186 1.00 87.25 81 PRO A CA 1
ATOM 615 C C . PRO A 1 81 ? 17.132 -2.061 -45.181 1.00 87.25 81 PRO A C 1
ATOM 617 O O . PRO A 1 81 ? 16.486 -2.195 -44.147 1.00 87.25 81 PRO A O 1
ATOM 620 N N . VAL A 1 82 ? 16.670 -2.486 -46.363 1.00 84.69 82 VAL A N 1
ATOM 621 C CA . VAL A 1 82 ? 15.363 -3.158 -46.523 1.00 84.69 82 VAL A CA 1
ATOM 622 C C . VAL A 1 82 ? 15.300 -4.462 -45.721 1.00 84.69 82 VAL A C 1
ATOM 624 O O . VAL A 1 82 ? 14.238 -4.838 -45.240 1.00 84.69 82 VAL A O 1
ATOM 627 N N . VAL A 1 83 ? 16.438 -5.147 -45.592 1.00 88.25 83 VAL A N 1
ATOM 628 C CA . VAL A 1 83 ? 16.607 -6.327 -44.742 1.00 88.25 83 VAL A CA 1
ATOM 629 C C . VAL A 1 83 ? 17.561 -5.933 -43.627 1.00 88.25 83 VAL A C 1
ATOM 631 O O . VAL A 1 83 ? 18.725 -5.640 -43.902 1.00 88.25 83 VAL A O 1
ATOM 634 N N . VAL A 1 84 ? 17.064 -5.907 -42.393 1.00 91.56 84 VAL A N 1
ATOM 635 C CA . VAL A 1 84 ? 17.894 -5.653 -41.214 1.00 91.56 84 VAL A CA 1
ATOM 636 C C . VAL A 1 84 ? 18.778 -6.884 -40.984 1.00 91.56 84 VAL A C 1
ATOM 638 O O . VAL A 1 84 ? 18.255 -8.001 -40.939 1.00 91.56 84 VAL A O 1
ATOM 641 N N . PRO A 1 85 ? 20.110 -6.728 -40.913 1.00 91.88 85 PRO A N 1
ATOM 642 C CA . PRO A 1 85 ? 21.005 -7.859 -40.708 1.00 91.88 85 PRO A CA 1
ATOM 643 C C . PRO A 1 85 ? 20.827 -8.453 -39.306 1.00 91.88 85 PRO A C 1
ATOM 645 O O . PRO A 1 85 ? 20.334 -7.791 -38.401 1.00 91.88 85 PRO A O 1
ATOM 648 N N . PHE A 1 86 ? 21.271 -9.697 -39.130 1.00 93.88 86 PHE A N 1
ATOM 649 C CA . PHE A 1 86 ? 21.389 -10.394 -37.837 1.00 93.88 86 PHE A CA 1
ATOM 650 C C . PHE A 1 86 ? 20.095 -10.727 -37.082 1.00 93.88 86 PHE A C 1
ATOM 652 O O . PHE A 1 86 ? 20.174 -11.457 -36.100 1.00 93.88 86 PHE A O 1
ATOM 659 N N . LEU A 1 87 ? 18.928 -10.261 -37.533 1.00 92.56 87 LEU A N 1
ATOM 660 C CA . LEU A 1 87 ? 17.646 -10.715 -36.993 1.00 92.56 87 LEU A CA 1
ATOM 661 C C . LEU A 1 87 ? 17.485 -12.232 -37.154 1.00 92.56 87 LEU A C 1
ATOM 663 O O . LEU A 1 87 ? 17.902 -12.805 -38.171 1.00 92.56 87 LEU A O 1
ATOM 667 N N . HIS A 1 88 ? 16.851 -12.872 -36.168 1.00 91.06 88 HIS A N 1
ATOM 668 C CA . HIS A 1 88 ? 16.475 -14.279 -36.281 1.00 91.06 88 HIS A CA 1
ATOM 669 C C . HIS A 1 88 ? 15.494 -14.492 -37.451 1.00 91.06 88 HIS A C 1
ATOM 671 O O . HIS A 1 88 ? 14.760 -13.578 -37.830 1.00 91.06 88 HIS A O 1
ATOM 677 N N . PRO A 1 89 ? 15.447 -15.691 -38.058 1.00 82.94 89 PRO A N 1
ATOM 678 C CA . PRO A 1 89 ? 14.417 -16.019 -39.041 1.00 82.94 89 PRO A CA 1
ATOM 679 C C . PRO A 1 89 ? 13.001 -15.985 -38.446 1.00 82.94 89 PRO A C 1
ATOM 681 O O . PRO A 1 89 ? 12.808 -16.338 -37.281 1.00 82.94 89 PRO A O 1
ATOM 684 N N . ASP A 1 90 ? 11.997 -15.687 -39.280 1.00 71.88 90 ASP A N 1
ATOM 685 C CA . ASP A 1 90 ? 10.579 -15.750 -38.899 1.00 71.88 90 ASP A CA 1
ATOM 686 C C . ASP A 1 90 ? 10.240 -17.083 -38.196 1.00 71.88 90 ASP A C 1
ATOM 688 O O . ASP A 1 90 ? 10.461 -18.172 -38.739 1.00 71.88 90 ASP A O 1
ATOM 692 N N . GLY A 1 91 ? 9.678 -16.997 -36.985 1.00 66.25 91 GLY A N 1
ATOM 693 C CA . GLY A 1 91 ? 9.323 -18.152 -36.150 1.00 66.25 91 GLY A CA 1
ATOM 694 C C . GLY A 1 91 ? 10.385 -18.586 -35.129 1.00 66.25 91 GLY A C 1
ATOM 695 O O . GLY A 1 91 ? 10.100 -19.466 -34.318 1.00 66.25 91 GLY A O 1
ATOM 696 N N . VAL A 1 92 ? 11.570 -17.965 -35.122 1.00 65.31 92 VAL A N 1
ATOM 697 C CA . VAL A 1 92 ? 12.570 -18.059 -34.043 1.00 65.31 92 VAL A CA 1
ATOM 698 C C . VAL A 1 92 ? 12.645 -16.698 -33.358 1.00 65.31 92 VAL A C 1
ATOM 700 O O . VAL A 1 92 ? 12.914 -15.707 -34.029 1.00 65.31 92 VAL A O 1
ATOM 703 N N . ASN A 1 93 ? 12.348 -16.630 -32.052 1.00 69.75 93 ASN A N 1
ATOM 704 C CA . ASN A 1 93 ? 12.235 -15.365 -31.304 1.00 69.75 93 ASN A CA 1
ATOM 705 C C . ASN A 1 93 ? 11.419 -14.290 -32.049 1.00 69.75 93 ASN A C 1
ATOM 707 O O . ASN A 1 93 ? 11.759 -13.117 -32.016 1.00 69.75 93 ASN A O 1
ATOM 711 N N . GLU A 1 94 ? 10.376 -14.690 -32.785 1.00 82.00 94 GLU A N 1
ATOM 712 C CA . GLU A 1 94 ? 9.521 -13.763 -33.547 1.00 82.00 94 GLU A CA 1
ATOM 713 C C . GLU A 1 94 ? 10.287 -12.824 -34.506 1.00 82.00 94 GLU A C 1
ATOM 715 O O . GLU A 1 94 ? 9.786 -11.768 -34.875 1.00 82.00 94 GLU A O 1
ATOM 720 N N . GLY A 1 95 ? 11.491 -13.210 -34.943 1.00 84.25 95 GLY A N 1
ATOM 721 C CA . GLY A 1 95 ? 12.293 -12.422 -35.878 1.00 84.25 95 GLY A CA 1
ATOM 722 C C . GLY A 1 95 ? 13.019 -11.211 -35.275 1.00 84.25 95 GLY A C 1
ATOM 723 O O . GLY A 1 95 ? 13.457 -10.345 -36.029 1.00 84.25 95 GLY A O 1
ATOM 724 N N . THR A 1 96 ? 13.165 -11.122 -33.947 1.00 93.00 96 THR A N 1
ATOM 725 C CA . THR A 1 96 ? 13.994 -10.086 -33.290 1.00 93.00 96 THR A CA 1
ATOM 726 C C . THR A 1 96 ? 15.441 -10.561 -33.063 1.00 93.00 96 THR A C 1
ATOM 728 O O . THR A 1 96 ? 15.769 -11.708 -33.345 1.00 93.00 96 THR A O 1
ATOM 731 N N . LEU A 1 97 ? 16.324 -9.678 -32.591 1.00 95.69 97 LEU A N 1
ATOM 732 C CA . LEU A 1 97 ? 17.637 -10.005 -32.019 1.00 95.69 97 LEU A CA 1
ATOM 733 C C . LEU A 1 97 ? 17.718 -9.297 -30.667 1.00 95.69 97 LEU A C 1
ATOM 735 O O . LEU A 1 97 ? 17.841 -8.072 -30.635 1.00 95.69 97 LEU A O 1
ATOM 739 N N . ARG A 1 98 ? 17.621 -10.043 -29.566 1.00 96.38 98 ARG A N 1
ATOM 740 C CA . ARG A 1 98 ? 17.491 -9.441 -28.232 1.00 96.38 98 ARG A CA 1
ATOM 741 C C . ARG A 1 98 ? 18.847 -9.247 -27.574 1.00 96.38 98 ARG A C 1
ATOM 743 O O . ARG A 1 98 ? 19.779 -10.020 -27.792 1.00 96.38 98 ARG A O 1
ATOM 750 N N . ILE A 1 99 ? 18.968 -8.218 -26.742 1.00 97.12 99 ILE A N 1
ATOM 751 C CA . ILE A 1 99 ? 20.099 -8.105 -25.814 1.00 97.12 99 ILE A CA 1
ATOM 752 C C . ILE A 1 99 ? 20.097 -9.350 -24.919 1.00 97.12 99 ILE A C 1
ATOM 754 O O . ILE A 1 99 ? 19.045 -9.780 -24.465 1.00 97.12 99 ILE A O 1
ATOM 758 N N . GLY A 1 100 ? 21.253 -9.988 -24.734 1.00 95.69 100 GLY A N 1
ATOM 759 C CA . GLY A 1 100 ? 21.375 -11.306 -24.099 1.00 95.69 100 GLY A CA 1
ATOM 760 C C . GLY A 1 100 ? 21.307 -12.510 -25.054 1.00 95.69 100 GLY A C 1
ATOM 761 O O . GLY A 1 100 ? 21.650 -13.620 -24.637 1.00 95.69 100 GLY A O 1
ATOM 762 N N . ASP A 1 101 ? 20.945 -12.331 -26.332 1.00 97.06 101 ASP A N 1
ATOM 763 C CA . ASP A 1 101 ? 21.194 -13.358 -27.354 1.00 97.06 101 ASP A CA 1
ATOM 764 C C . ASP A 1 101 ? 22.703 -13.547 -27.558 1.00 97.06 101 ASP A C 1
ATOM 766 O O . ASP A 1 101 ? 23.501 -12.635 -27.326 1.00 97.06 101 ASP A O 1
ATOM 770 N N . THR A 1 102 ? 23.117 -14.739 -27.978 1.00 97.12 102 THR A N 1
ATOM 771 C CA . THR A 1 102 ? 24.538 -15.113 -28.016 1.00 97.12 102 THR A CA 1
ATOM 772 C C . THR A 1 102 ? 25.011 -15.490 -29.409 1.00 97.12 102 THR A C 1
ATOM 774 O O . THR A 1 102 ? 24.227 -15.863 -30.272 1.00 97.12 102 THR A O 1
ATOM 777 N N . VAL A 1 103 ? 26.313 -15.395 -29.652 1.00 96.44 103 VAL A N 1
ATOM 778 C CA . VAL A 1 103 ? 26.962 -15.868 -30.877 1.00 96.44 103 VAL A CA 1
ATOM 779 C C . VAL A 1 103 ? 28.289 -16.529 -30.530 1.00 96.44 103 VAL A C 1
ATOM 781 O O . VAL A 1 103 ? 29.038 -16.032 -29.692 1.00 96.44 103 VAL A O 1
ATOM 784 N N . GLU A 1 104 ? 28.592 -17.644 -31.186 1.00 95.38 104 GLU A N 1
ATOM 785 C CA . GLU A 1 104 ? 29.835 -18.397 -30.999 1.00 95.38 104 GLU A CA 1
ATOM 786 C C . GLU A 1 104 ? 30.674 -18.404 -32.283 1.00 95.38 104 GLU A C 1
ATOM 788 O O . GLU A 1 104 ? 30.169 -18.163 -33.383 1.00 95.38 104 GLU A O 1
ATOM 793 N N . ASP A 1 105 ? 31.975 -18.673 -32.143 1.00 94.00 105 ASP A N 1
ATOM 794 C CA . ASP A 1 105 ? 32.921 -18.841 -33.256 1.00 94.00 105 ASP A CA 1
ATOM 795 C C . ASP A 1 105 ? 32.953 -17.665 -34.264 1.00 94.00 105 ASP A C 1
ATOM 797 O O . ASP A 1 105 ? 33.224 -17.827 -35.465 1.00 94.00 105 ASP A O 1
ATOM 801 N N . LEU A 1 106 ? 32.726 -16.437 -33.781 1.00 95.81 106 LEU A N 1
ATOM 802 C CA . LEU A 1 106 ? 32.625 -15.245 -34.621 1.00 95.81 106 LEU A CA 1
ATOM 803 C C . LEU A 1 106 ? 33.956 -14.951 -35.329 1.00 95.81 106 LEU A C 1
ATOM 805 O O . LEU A 1 106 ? 34.950 -14.553 -34.718 1.00 95.81 106 LEU A O 1
ATOM 809 N N . THR A 1 107 ? 33.965 -15.104 -36.655 1.00 96.50 107 THR A N 1
ATOM 810 C CA . THR A 1 107 ? 35.143 -14.864 -37.500 1.00 96.50 107 THR A CA 1
ATOM 811 C C . THR A 1 107 ? 34.923 -13.695 -38.450 1.00 96.50 107 THR A C 1
ATOM 813 O O . THR A 1 107 ? 33.972 -13.670 -39.237 1.00 96.50 107 THR A O 1
ATOM 816 N N . GLY A 1 108 ? 35.854 -12.741 -38.440 1.00 96.31 108 GLY A N 1
ATOM 817 C CA . GLY A 1 108 ? 35.717 -11.511 -39.208 1.00 96.31 108 GLY A CA 1
ATOM 818 C C . GLY A 1 108 ? 36.999 -10.702 -39.356 1.00 96.31 108 GLY A C 1
ATOM 819 O O . GLY A 1 108 ? 38.060 -11.025 -38.817 1.00 96.31 108 GLY A O 1
ATOM 820 N N . VAL A 1 109 ? 36.912 -9.628 -40.135 1.00 97.31 109 VAL A N 1
ATOM 821 C CA . VAL A 1 109 ? 37.994 -8.664 -40.314 1.00 97.31 109 VAL A CA 1
ATOM 822 C C . VAL A 1 109 ? 37.875 -7.592 -39.237 1.00 97.31 109 VAL A C 1
ATOM 824 O O . VAL A 1 109 ? 36.986 -6.749 -39.283 1.00 97.31 109 VAL A O 1
ATOM 827 N N . LEU A 1 110 ? 38.814 -7.600 -38.292 1.00 96.88 110 LEU A N 1
ATOM 828 C CA . LEU A 1 110 ? 38.973 -6.544 -37.301 1.00 96.88 110 LEU A CA 1
ATOM 829 C C . LEU A 1 110 ? 39.477 -5.259 -37.965 1.00 96.88 110 LEU A C 1
ATOM 831 O O . LEU A 1 110 ? 40.522 -5.267 -38.642 1.00 96.88 110 LEU A O 1
ATOM 835 N N . GLY A 1 111 ? 38.767 -4.168 -37.711 1.00 94.25 111 GLY A N 1
ATOM 836 C CA . GLY A 1 111 ? 39.132 -2.797 -38.036 1.00 94.25 111 GLY A CA 1
ATOM 837 C C . GLY A 1 111 ? 38.979 -1.875 -36.826 1.00 94.25 111 GLY A C 1
ATOM 838 O O . GLY A 1 111 ? 38.425 -2.254 -35.799 1.00 94.25 111 GLY A O 1
ATOM 839 N N . PHE A 1 112 ? 39.483 -0.650 -36.957 1.00 93.19 112 PHE A N 1
ATOM 840 C CA . PHE A 1 112 ? 39.271 0.423 -35.989 1.00 93.19 112 PHE A CA 1
ATOM 841 C C . PHE A 1 112 ? 38.767 1.654 -36.739 1.00 93.19 112 PHE A C 1
ATOM 843 O O . PHE A 1 112 ? 39.386 2.074 -37.721 1.00 93.19 112 PHE A O 1
ATOM 850 N N . GLY A 1 113 ? 37.642 2.214 -36.302 1.00 87.56 113 GLY A N 1
ATOM 851 C CA . GLY A 1 113 ? 36.990 3.335 -36.973 1.00 87.56 113 GLY A CA 1
ATOM 852 C C . GLY A 1 113 ? 35.906 3.958 -36.102 1.00 87.56 113 GLY A C 1
ATOM 853 O O . GLY A 1 113 ? 35.252 3.256 -35.335 1.00 87.56 113 GLY A O 1
ATOM 854 N N . PHE A 1 114 ? 35.742 5.281 -36.213 1.00 85.56 114 PHE A N 1
ATOM 855 C CA . PHE A 1 114 ? 34.806 6.074 -35.400 1.00 85.56 114 PHE A CA 1
ATOM 856 C C . PHE A 1 114 ? 34.966 5.887 -33.879 1.00 85.56 114 PHE A C 1
ATOM 858 O O . PHE A 1 114 ? 34.011 6.032 -33.133 1.00 85.56 114 PHE A O 1
ATOM 865 N N . GLY A 1 115 ? 36.185 5.588 -33.418 1.00 87.00 115 GLY A N 1
ATOM 866 C CA . GLY A 1 115 ? 36.495 5.431 -31.992 1.00 87.00 115 GLY A CA 1
ATOM 867 C C . GLY A 1 115 ? 36.370 4.006 -31.450 1.00 87.00 115 GLY A C 1
ATOM 868 O O . GLY A 1 115 ? 36.840 3.770 -30.342 1.00 87.00 115 GLY A O 1
ATOM 869 N N . SER A 1 116 ? 35.856 3.055 -32.235 1.00 90.50 116 SER A N 1
ATOM 870 C CA . SER A 1 116 ? 35.610 1.682 -31.774 1.00 90.50 116 SER A CA 1
ATOM 871 C C . SER A 1 116 ? 36.359 0.645 -32.608 1.00 90.50 116 SER A C 1
ATOM 873 O O . SER A 1 116 ? 36.544 0.795 -33.825 1.00 90.50 116 SER A O 1
ATOM 875 N N . TYR A 1 117 ? 36.779 -0.436 -31.948 1.00 94.00 117 TYR A N 1
ATOM 876 C CA . TYR A 1 117 ? 37.135 -1.667 -32.645 1.00 94.00 117 TYR A CA 1
ATOM 877 C C . TYR A 1 117 ? 35.864 -2.310 -33.186 1.00 94.00 117 TYR A C 1
ATOM 879 O O . TYR A 1 117 ? 34.852 -2.378 -32.490 1.00 94.00 117 TYR A O 1
ATOM 887 N N . ARG A 1 118 ? 35.927 -2.771 -34.434 1.00 95.19 118 ARG A N 1
ATOM 888 C CA . ARG A 1 118 ? 34.799 -3.408 -35.105 1.00 95.19 118 ARG A CA 1
ATOM 889 C C . ARG A 1 118 ? 35.210 -4.662 -35.847 1.00 95.19 118 ARG A C 1
ATOM 891 O O . ARG A 1 118 ? 36.314 -4.719 -36.397 1.00 95.19 118 ARG A O 1
ATOM 898 N N . ILE A 1 119 ? 34.322 -5.641 -35.885 1.00 96.25 119 ILE A N 1
ATOM 899 C CA . ILE A 1 119 ? 34.467 -6.880 -36.631 1.00 96.25 119 ILE A CA 1
ATOM 900 C C . ILE A 1 119 ? 33.452 -6.908 -37.771 1.00 96.25 119 ILE A C 1
ATOM 902 O O . ILE A 1 119 ? 32.250 -6.835 -37.553 1.00 96.25 119 ILE A O 1
ATOM 906 N N . GLN A 1 120 ? 33.958 -7.036 -38.997 1.00 96.31 120 GLN A N 1
ATOM 907 C CA . GLN A 1 120 ? 33.134 -7.300 -40.175 1.00 96.31 120 GLN A CA 1
ATOM 908 C C . GLN A 1 120 ? 33.143 -8.801 -40.447 1.00 96.31 120 GLN A C 1
ATOM 910 O O . GLN A 1 120 ? 34.211 -9.344 -40.768 1.00 96.31 120 GLN A O 1
ATOM 915 N N . PRO A 1 121 ? 32.019 -9.507 -40.272 1.00 95.94 121 PRO A N 1
ATOM 916 C CA . PRO A 1 121 ? 32.021 -10.955 -40.258 1.00 95.94 121 PRO A CA 1
ATOM 917 C C . PRO A 1 121 ? 32.255 -11.502 -41.675 1.00 95.94 121 PRO A C 1
ATOM 919 O O . PRO A 1 121 ? 31.773 -10.964 -42.670 1.00 95.94 121 PRO A O 1
ATOM 922 N N . THR A 1 122 ? 33.052 -12.568 -41.794 1.00 94.88 122 THR A N 1
ATOM 923 C CA . THR A 1 122 ? 33.348 -13.188 -43.108 1.00 94.88 122 THR A CA 1
ATOM 924 C C . THR A 1 122 ? 32.240 -14.112 -43.613 1.00 94.88 122 THR A C 1
ATOM 926 O O . THR A 1 122 ? 32.216 -14.461 -44.794 1.00 94.88 122 THR A O 1
ATOM 929 N N . ILE A 1 123 ? 31.341 -14.505 -42.714 1.00 91.62 123 ILE A N 1
ATOM 930 C CA . ILE A 1 123 ? 30.120 -15.276 -42.952 1.00 91.62 123 ILE A CA 1
ATOM 931 C C . ILE A 1 123 ? 29.012 -14.658 -42.102 1.00 91.62 123 ILE A C 1
ATOM 933 O O . ILE A 1 123 ? 29.318 -13.987 -41.122 1.00 91.62 123 ILE A O 1
ATOM 937 N N . THR A 1 124 ? 27.745 -14.878 -42.444 1.00 90.50 124 THR A N 1
ATOM 938 C CA . THR A 1 124 ? 26.633 -14.439 -41.591 1.00 90.50 124 THR A CA 1
ATOM 939 C C . THR A 1 124 ? 26.760 -15.083 -40.204 1.00 90.50 124 THR A C 1
ATOM 941 O O . THR A 1 124 ? 26.828 -16.313 -40.145 1.00 90.50 124 THR A O 1
ATOM 944 N N . PRO A 1 125 ? 26.829 -14.292 -39.118 1.00 94.44 125 PRO A N 1
ATOM 945 C CA . PRO A 1 125 ? 26.833 -14.820 -37.757 1.00 94.44 125 PRO A CA 1
ATOM 946 C C . PRO A 1 125 ? 25.541 -15.587 -37.455 1.00 94.44 125 PRO A C 1
ATOM 948 O O . PRO A 1 125 ? 24.466 -15.156 -37.867 1.00 94.44 125 PRO A O 1
ATOM 951 N N . ASP A 1 126 ? 25.661 -16.709 -36.747 1.00 92.75 126 ASP A N 1
ATOM 952 C CA . ASP A 1 126 ? 24.533 -17.541 -36.315 1.00 92.75 126 ASP A CA 1
ATOM 953 C C . ASP A 1 126 ? 24.210 -17.234 -34.850 1.00 92.75 126 ASP A C 1
ATOM 955 O O . ASP A 1 126 ? 24.768 -17.843 -33.932 1.00 92.75 126 ASP A O 1
ATOM 959 N N . PHE A 1 127 ? 23.371 -16.221 -34.635 1.00 95.81 127 PHE A N 1
ATOM 960 C CA . PHE A 1 127 ? 22.923 -15.868 -33.294 1.00 95.81 127 PHE A CA 1
ATOM 961 C C . PHE A 1 127 ? 22.026 -16.972 -32.727 1.00 95.81 127 PHE A C 1
ATOM 963 O O . PHE A 1 127 ? 21.165 -17.512 -33.417 1.00 95.81 127 PHE A O 1
ATOM 970 N N . GLN A 1 128 ? 22.207 -17.284 -31.450 1.00 94.94 128 GLN A N 1
ATOM 971 C CA . GLN A 1 128 ? 21.373 -18.199 -30.690 1.00 94.94 128 GLN A CA 1
ATOM 972 C C . GLN A 1 128 ? 20.370 -17.396 -29.843 1.00 94.94 128 GLN A C 1
ATOM 974 O O . GLN A 1 128 ? 20.782 -16.453 -29.161 1.00 94.94 128 GLN A O 1
ATOM 979 N N . PRO A 1 129 ? 19.074 -17.765 -29.855 1.00 93.94 129 PRO A N 1
ATOM 980 C CA . PRO A 1 129 ? 18.008 -17.081 -29.122 1.00 93.94 129 PRO A CA 1
ATOM 981 C C . PRO A 1 129 ? 18.045 -17.421 -27.620 1.00 93.94 129 PRO A C 1
ATOM 983 O O . PRO A 1 129 ? 17.175 -18.127 -27.105 1.00 93.94 129 PRO A O 1
ATOM 986 N N . THR A 1 130 ? 19.093 -16.996 -26.916 1.00 94.31 130 THR A N 1
ATOM 987 C CA . THR A 1 130 ? 19.310 -17.315 -25.494 1.00 94.31 130 THR A CA 1
ATOM 988 C C . THR A 1 130 ? 18.536 -16.424 -24.533 1.00 94.31 130 THR A C 1
ATOM 990 O O . THR A 1 130 ? 18.406 -16.797 -23.370 1.00 94.31 130 THR A O 1
ATOM 993 N N . ASN A 1 131 ? 17.970 -15.313 -25.007 1.00 93.94 131 ASN A N 1
ATOM 994 C CA . ASN A 1 131 ? 17.028 -14.502 -24.246 1.00 93.94 131 ASN A CA 1
ATOM 995 C C . ASN A 1 131 ? 15.673 -14.452 -24.981 1.00 93.94 131 ASN A C 1
ATOM 997 O O . ASN A 1 131 ? 15.431 -13.534 -25.765 1.00 93.94 131 ASN A O 1
ATOM 1001 N N . PRO A 1 132 ? 14.785 -15.450 -24.816 1.00 93.31 132 PRO A N 1
ATOM 1002 C CA . PRO A 1 132 ? 13.507 -15.501 -25.525 1.00 93.31 132 PRO A CA 1
ATOM 1003 C C . PRO A 1 132 ? 12.449 -14.569 -24.920 1.00 93.31 132 PRO A C 1
ATOM 1005 O O . PRO A 1 132 ? 12.421 -14.333 -23.714 1.00 93.31 132 PRO A O 1
ATOM 1008 N N . ARG A 1 133 ? 11.542 -14.078 -25.771 1.00 94.00 133 ARG A N 1
ATOM 1009 C CA . ARG A 1 133 ? 10.342 -13.331 -25.366 1.00 94.00 133 ARG A CA 1
ATOM 1010 C C . ARG A 1 133 ? 9.425 -14.187 -24.476 1.00 94.00 133 ARG A C 1
ATOM 1012 O O . ARG A 1 133 ? 9.279 -15.388 -24.708 1.00 94.00 133 ARG A O 1
ATOM 1019 N N . THR A 1 134 ? 8.749 -13.564 -23.514 1.00 95.31 134 THR A N 1
ATOM 1020 C CA . THR A 1 134 ? 7.670 -14.156 -22.704 1.00 95.31 134 THR A CA 1
ATOM 1021 C C . THR A 1 134 ? 6.298 -13.562 -23.061 1.00 95.31 134 THR A C 1
ATOM 1023 O O . THR A 1 134 ? 6.171 -12.423 -23.497 1.00 95.31 134 THR A O 1
ATOM 1026 N N . ALA A 1 135 ? 5.215 -14.325 -22.918 1.00 93.88 135 ALA A N 1
ATOM 1027 C CA . ALA A 1 135 ? 3.885 -13.827 -23.298 1.00 93.88 135 ALA A CA 1
ATOM 1028 C C . ALA A 1 135 ? 3.280 -12.838 -22.278 1.00 93.88 135 ALA A C 1
ATOM 1030 O O . ALA A 1 135 ? 2.371 -12.088 -22.619 1.00 93.88 135 ALA A O 1
ATOM 1031 N N . ALA A 1 136 ? 3.765 -12.876 -21.038 1.00 96.88 136 ALA A N 1
ATOM 1032 C CA . ALA A 1 136 ? 3.296 -12.111 -19.889 1.00 96.88 136 ALA A CA 1
ATOM 1033 C C . ALA A 1 136 ? 4.468 -11.935 -18.899 1.00 96.88 136 ALA A C 1
ATOM 1035 O O . ALA A 1 136 ? 5.445 -12.691 -19.009 1.00 96.88 136 ALA A O 1
ATOM 1036 N N . PRO A 1 137 ? 4.387 -10.977 -17.954 1.00 97.75 137 PRO A N 1
ATOM 1037 C CA . PRO A 1 137 ? 5.316 -10.916 -16.826 1.00 97.75 137 PRO A CA 1
ATOM 1038 C C . PRO A 1 137 ? 5.266 -12.199 -15.988 1.00 97.75 137 PRO A C 1
ATOM 1040 O O . PRO A 1 137 ? 4.255 -12.908 -15.984 1.00 97.75 137 PRO A O 1
ATOM 1043 N N . ASP A 1 138 ? 6.335 -12.461 -15.238 1.00 97.44 138 ASP A N 1
ATOM 1044 C CA . ASP A 1 138 ? 6.341 -13.538 -14.251 1.00 97.44 138 ASP A CA 1
ATOM 1045 C C . ASP A 1 138 ? 5.319 -13.274 -13.126 1.00 97.44 138 ASP A C 1
ATOM 1047 O O . ASP A 1 138 ? 4.947 -12.139 -12.814 1.00 97.44 138 ASP A O 1
ATOM 1051 N N . GLU A 1 139 ? 4.811 -14.350 -12.522 1.00 96.88 139 GLU A N 1
ATOM 1052 C CA . GLU A 1 139 ? 3.776 -14.260 -11.490 1.00 96.88 139 GLU A CA 1
ATOM 1053 C C . GLU A 1 139 ? 4.342 -13.720 -10.172 1.00 96.88 139 GLU A C 1
ATOM 1055 O O . GLU A 1 139 ? 5.168 -14.361 -9.523 1.00 96.88 139 GLU A O 1
ATOM 1060 N N . VAL A 1 140 ? 3.817 -12.579 -9.726 1.00 97.94 140 VAL A N 1
ATOM 1061 C CA . VAL A 1 140 ? 4.203 -11.927 -8.461 1.00 97.94 140 VAL A CA 1
ATOM 1062 C C . VAL A 1 140 ? 3.338 -12.340 -7.260 1.00 97.94 140 VAL A C 1
ATOM 1064 O O . VAL A 1 140 ? 3.644 -12.001 -6.116 1.00 97.94 140 VAL A O 1
ATOM 1067 N N . GLY A 1 141 ? 2.253 -13.085 -7.499 1.00 96.75 141 GLY A N 1
ATOM 1068 C CA . GLY A 1 141 ? 1.296 -13.496 -6.469 1.00 96.75 141 GLY A CA 1
ATOM 1069 C C . GLY A 1 141 ? 0.537 -12.325 -5.829 1.00 96.75 141 GLY A C 1
ATOM 1070 O O . GLY A 1 141 ? 0.414 -11.252 -6.415 1.00 96.75 141 GLY A O 1
ATOM 1071 N N . GLY A 1 142 ? 0.027 -12.550 -4.615 1.00 96.25 142 GLY A N 1
ATOM 1072 C CA . GLY A 1 142 ? -0.689 -11.533 -3.842 1.00 96.25 142 GLY A CA 1
ATOM 1073 C C . GLY A 1 142 ? -2.193 -11.481 -4.122 1.00 96.25 142 GLY A C 1
ATOM 1074 O O . GLY A 1 142 ? -2.725 -12.227 -4.945 1.00 96.25 142 GLY A O 1
ATOM 1075 N N . ASN A 1 143 ? -2.890 -10.622 -3.383 1.00 96.69 143 ASN A N 1
ATOM 1076 C CA . ASN A 1 143 ? -4.310 -10.315 -3.552 1.00 96.69 143 ASN A CA 1
ATOM 1077 C C . ASN A 1 143 ? -4.555 -8.967 -4.256 1.00 96.69 143 ASN A C 1
ATOM 1079 O O . ASN A 1 143 ? -5.703 -8.664 -4.579 1.00 96.69 143 ASN A O 1
ATOM 1083 N N . VAL A 1 144 ? -3.498 -8.198 -4.532 1.00 98.31 144 VAL A N 1
ATOM 1084 C CA . VAL A 1 144 ? -3.512 -7.035 -5.427 1.00 98.31 144 VAL A CA 1
ATOM 1085 C C . VAL A 1 144 ? -2.188 -6.947 -6.190 1.00 98.31 144 VAL A C 1
ATOM 1087 O O . VAL A 1 144 ? -1.115 -7.159 -5.619 1.00 98.31 144 VAL A O 1
ATOM 1090 N N . LYS A 1 145 ? -2.259 -6.627 -7.484 1.00 98.69 145 LYS A N 1
ATOM 1091 C CA . LYS A 1 145 ? -1.092 -6.388 -8.344 1.00 98.69 145 LYS A CA 1
ATOM 1092 C C . LYS A 1 145 ? -0.948 -4.894 -8.631 1.00 98.69 145 LYS A C 1
ATOM 1094 O O . LYS A 1 145 ? -1.867 -4.273 -9.170 1.00 98.69 145 LYS A O 1
ATOM 1099 N N . VAL A 1 146 ? 0.214 -4.329 -8.321 1.00 98.94 146 VAL A N 1
ATOM 1100 C CA . VAL A 1 146 ? 0.567 -2.931 -8.606 1.00 98.94 146 VAL A CA 1
ATOM 1101 C C . VAL A 1 146 ? 1.725 -2.904 -9.592 1.00 98.94 146 VAL A C 1
ATOM 1103 O O . VAL A 1 146 ? 2.663 -3.675 -9.442 1.00 98.94 146 VAL A O 1
ATOM 1106 N N . ALA A 1 147 ? 1.690 -2.039 -10.597 1.00 98.88 147 ALA A N 1
ATOM 1107 C CA . ALA A 1 147 ? 2.788 -1.918 -11.552 1.00 98.88 147 ALA A CA 1
ATOM 1108 C C . ALA A 1 147 ? 3.136 -0.458 -11.851 1.00 98.88 147 ALA A C 1
ATOM 1110 O O . ALA A 1 147 ? 2.313 0.438 -11.652 1.00 98.88 147 ALA A O 1
ATOM 1111 N N . SER A 1 148 ? 4.342 -0.221 -12.364 1.00 98.81 148 SER A N 1
ATOM 1112 C CA . SER A 1 148 ? 4.726 1.031 -13.011 1.00 98.81 148 SER A CA 1
ATOM 1113 C C . SER A 1 148 ? 5.167 0.783 -14.439 1.00 98.81 148 SER A C 1
ATOM 1115 O O . SER A 1 148 ? 5.805 -0.229 -14.724 1.00 98.81 148 SER A O 1
ATOM 1117 N N . PHE A 1 149 ? 4.873 1.726 -15.328 1.00 98.81 149 PHE A N 1
ATOM 1118 C CA . PHE A 1 149 ? 5.315 1.642 -16.708 1.00 98.81 149 PHE A CA 1
ATOM 1119 C C . PHE A 1 149 ? 5.597 3.028 -17.298 1.00 98.81 149 PHE A C 1
ATOM 1121 O O . PHE A 1 149 ? 4.693 3.859 -17.430 1.00 98.81 149 PHE A O 1
ATOM 1128 N N . ASN A 1 150 ? 6.857 3.281 -17.654 1.00 98.56 150 ASN A N 1
ATOM 1129 C CA . ASN A 1 150 ? 7.233 4.416 -18.488 1.00 98.56 150 ASN A CA 1
ATOM 1130 C C . ASN A 1 150 ? 6.900 4.106 -19.948 1.00 98.56 150 ASN A C 1
ATOM 1132 O O . ASN A 1 150 ? 7.397 3.135 -20.511 1.00 98.56 150 ASN A O 1
ATOM 1136 N N . VAL A 1 151 ? 6.032 4.926 -20.546 1.00 98.00 151 VAL A N 1
ATOM 1137 C CA . VAL A 1 151 ? 5.432 4.677 -21.865 1.00 98.00 151 VAL A CA 1
ATOM 1138 C C . VAL A 1 151 ? 6.033 5.515 -22.999 1.00 98.00 151 VAL A C 1
ATOM 1140 O O . VAL A 1 151 ? 5.441 5.597 -24.077 1.00 98.00 151 VAL A O 1
ATOM 1143 N N . LEU A 1 152 ? 7.202 6.124 -22.772 1.00 95.25 152 LEU A N 1
ATOM 1144 C CA . LEU A 1 152 ? 7.976 6.865 -23.772 1.00 95.25 152 LEU A CA 1
ATOM 1145 C C . LEU A 1 152 ? 7.160 7.970 -24.470 1.00 95.25 152 LEU A C 1
ATOM 1147 O O . LEU A 1 152 ? 6.838 7.898 -25.657 1.00 95.25 152 LEU A O 1
ATOM 1151 N N . ASN A 1 153 ? 6.840 9.020 -23.718 1.00 94.31 153 ASN A N 1
ATOM 1152 C CA . ASN A 1 153 ? 6.079 10.197 -24.144 1.00 94.31 153 ASN A CA 1
ATOM 1153 C C . ASN A 1 153 ? 4.777 9.856 -24.885 1.00 94.31 153 ASN A C 1
ATOM 1155 O O . ASN A 1 153 ? 4.642 10.102 -26.084 1.00 94.31 153 ASN A O 1
ATOM 1159 N N . TYR A 1 154 ? 3.772 9.361 -24.164 1.00 96.94 154 TYR A N 1
ATOM 1160 C CA . TYR A 1 154 ? 2.427 9.173 -24.704 1.00 96.94 154 TYR A CA 1
ATOM 1161 C C . TYR A 1 154 ? 1.697 10.518 -24.836 1.00 96.94 154 TYR A C 1
ATOM 1163 O O . TYR A 1 154 ? 1.016 10.990 -23.917 1.00 96.94 154 TYR A O 1
ATOM 1171 N N . PHE A 1 155 ? 1.887 11.156 -25.989 1.00 95.38 155 PHE A N 1
ATOM 1172 C CA . PHE A 1 155 ? 1.337 12.467 -26.312 1.00 95.38 155 PHE A CA 1
ATOM 1173 C C . PHE A 1 155 ? 0.215 12.339 -27.335 1.00 95.38 155 PHE A C 1
ATOM 1175 O O . PHE A 1 155 ? 0.372 11.794 -28.422 1.00 95.38 155 PHE A O 1
ATOM 1182 N N . THR A 1 156 ? -0.939 12.890 -26.979 1.00 94.25 156 THR A N 1
ATOM 1183 C CA . THR A 1 156 ? -2.102 13.029 -27.862 1.00 94.25 156 THR A CA 1
ATOM 1184 C C . THR A 1 156 ? -2.007 14.249 -28.771 1.00 94.25 156 THR A C 1
ATOM 1186 O O . THR A 1 156 ? -2.658 14.300 -29.818 1.00 94.25 156 THR A O 1
ATOM 1189 N N . THR A 1 157 ? -1.198 15.241 -28.395 1.00 90.56 157 THR A N 1
ATOM 1190 C CA . THR A 1 157 ? -0.865 16.365 -29.269 1.00 90.56 157 THR A CA 1
ATOM 1191 C C . THR A 1 157 ? 0.254 15.957 -30.225 1.00 90.56 157 THR A C 1
ATOM 1193 O O . THR A 1 157 ? 1.429 16.060 -29.896 1.00 90.56 157 THR A O 1
ATOM 1196 N N . ILE A 1 158 ? -0.127 15.507 -31.422 1.00 84.69 158 ILE A N 1
ATOM 1197 C CA . ILE A 1 158 ? 0.804 15.066 -32.471 1.00 84.69 158 ILE A CA 1
ATOM 1198 C C . ILE A 1 158 ? 1.580 16.267 -33.041 1.00 84.69 158 ILE A C 1
ATOM 1200 O O . ILE A 1 158 ? 0.969 17.227 -33.534 1.00 84.69 158 ILE A O 1
ATOM 1204 N N . ASP A 1 159 ? 2.913 16.198 -33.018 1.00 68.81 159 ASP A N 1
ATOM 1205 C CA . ASP A 1 159 ? 3.783 17.085 -33.800 1.00 68.81 159 ASP A CA 1
ATOM 1206 C C . ASP A 1 159 ? 3.821 16.603 -35.254 1.00 68.81 159 ASP A C 1
ATOM 1208 O O . ASP A 1 159 ? 3.728 15.420 -35.524 1.00 68.81 159 ASP A O 1
ATOM 1212 N N . ASN A 1 160 ? 3.982 17.499 -36.222 1.00 67.00 160 ASN A N 1
ATOM 1213 C CA . ASN A 1 160 ? 4.418 17.138 -37.571 1.00 67.00 160 ASN A CA 1
ATOM 1214 C C . ASN A 1 160 ? 5.954 17.241 -37.700 1.00 67.00 160 ASN A C 1
ATOM 1216 O O . ASN A 1 160 ? 6.459 17.670 -38.746 1.00 67.00 160 ASN A O 1
ATOM 1220 N N . GLY A 1 161 ? 6.673 16.919 -36.617 1.00 61.31 161 GLY A N 1
ATOM 1221 C CA . GLY A 1 161 ? 8.123 17.047 -36.450 1.00 61.31 161 GLY A CA 1
ATOM 1222 C C . GLY A 1 161 ? 8.671 18.484 -36.503 1.00 61.31 161 GLY A C 1
ATOM 1223 O O . GLY A 1 161 ? 9.780 18.692 -36.999 1.00 61.31 161 GLY A O 1
ATOM 1224 N N . SER A 1 162 ? 7.892 19.505 -36.125 1.00 59.09 162 SER A N 1
ATOM 1225 C CA . SER A 1 162 ? 8.233 20.931 -36.285 1.00 59.09 162 SER A CA 1
ATOM 1226 C C . SER A 1 162 ? 7.897 21.849 -35.093 1.00 59.09 162 SER A C 1
ATOM 1228 O O . SER A 1 162 ? 8.152 23.054 -35.210 1.00 59.09 162 SER A O 1
ATOM 1230 N N . ASN A 1 163 ? 7.301 21.369 -33.995 1.00 54.59 163 ASN A N 1
ATOM 1231 C CA . ASN A 1 163 ? 6.747 22.222 -32.929 1.00 54.59 163 ASN A CA 1
ATOM 1232 C C . ASN A 1 163 ? 7.203 21.897 -31.491 1.00 54.59 163 ASN A C 1
ATOM 1234 O O . ASN A 1 163 ? 6.611 22.431 -30.553 1.00 54.59 163 ASN A O 1
ATOM 1238 N N . ASP A 1 164 ? 8.264 21.104 -31.328 1.00 58.06 164 ASP A N 1
ATOM 1239 C CA . ASP A 1 164 ? 8.813 20.664 -30.035 1.00 58.06 164 ASP A CA 1
ATOM 1240 C C . ASP A 1 164 ? 7.873 19.738 -29.221 1.00 58.06 164 ASP A C 1
ATOM 1242 O O . ASP A 1 164 ? 8.140 19.513 -28.033 1.00 58.06 164 ASP A O 1
ATOM 1246 N N . ALA A 1 165 ? 6.793 19.181 -29.804 1.00 63.97 165 ALA A N 1
ATOM 1247 C CA . ALA A 1 165 ? 6.065 18.102 -29.124 1.00 63.97 165 ALA A CA 1
ATOM 1248 C C . ALA A 1 165 ? 6.912 16.821 -29.084 1.00 63.97 165 ALA A C 1
ATOM 1250 O O . ALA A 1 165 ? 7.849 16.628 -29.858 1.00 63.97 165 ALA A O 1
ATOM 1251 N N . ARG A 1 166 ? 6.623 15.981 -28.092 1.00 79.94 166 ARG A N 1
ATOM 1252 C CA . ARG A 1 166 ? 7.350 14.741 -27.793 1.00 79.94 166 ARG A CA 1
ATOM 1253 C C . ARG A 1 166 ? 6.448 13.552 -28.125 1.00 79.94 166 ARG A C 1
ATOM 1255 O O . ARG A 1 166 ? 5.237 13.725 -28.159 1.00 79.94 166 ARG A O 1
ATOM 1262 N N . GLY A 1 167 ? 7.017 12.364 -28.319 1.00 86.81 167 GLY A N 1
ATOM 1263 C CA . GLY A 1 167 ? 6.252 11.157 -28.661 1.00 86.81 167 GLY A CA 1
ATOM 1264 C C . GLY A 1 167 ? 6.074 10.979 -30.169 1.00 86.81 167 GLY A C 1
ATOM 1265 O O . GLY A 1 167 ? 6.980 11.296 -30.931 1.00 86.81 167 GLY A O 1
ATOM 1266 N N . ALA A 1 168 ? 4.918 10.458 -30.587 1.00 90.94 168 ALA A N 1
ATOM 1267 C CA . ALA A 1 168 ? 4.601 10.196 -31.991 1.00 90.94 168 ALA A CA 1
ATOM 1268 C C . ALA A 1 168 ? 4.524 11.471 -32.866 1.00 90.94 168 ALA A C 1
ATOM 1270 O O . ALA A 1 168 ? 3.792 12.414 -32.549 1.00 90.94 168 ALA A O 1
ATOM 1271 N N . ASP A 1 169 ? 5.177 11.439 -34.035 1.00 88.19 169 ASP A N 1
ATOM 1272 C CA . ASP A 1 169 ? 5.230 12.521 -35.038 1.00 88.19 169 ASP A CA 1
ATOM 1273 C C . ASP A 1 169 ? 4.119 12.402 -36.106 1.00 88.19 169 ASP A C 1
ATOM 1275 O O . ASP A 1 169 ? 4.021 13.173 -37.073 1.00 88.19 169 ASP A O 1
ATOM 1279 N N . SER A 1 170 ? 3.262 11.387 -35.998 1.00 90.25 170 SER A N 1
ATOM 1280 C CA . SER A 1 170 ? 2.126 11.211 -36.897 1.00 90.25 170 SER A CA 1
ATOM 1281 C C . SER A 1 170 ? 0.979 10.443 -36.250 1.00 90.25 170 SER A C 1
ATOM 1283 O O . SER A 1 170 ? 1.151 9.705 -35.285 1.00 90.25 170 SER A O 1
ATOM 1285 N N . ALA A 1 171 ? -0.215 10.553 -36.840 1.00 92.25 171 ALA A N 1
ATOM 1286 C CA . ALA A 1 171 ? -1.372 9.769 -36.398 1.00 92.25 171 ALA A CA 1
ATOM 1287 C C . ALA A 1 171 ? -1.132 8.257 -36.508 1.00 92.25 171 ALA A C 1
ATOM 1289 O O . ALA A 1 171 ? -1.615 7.503 -35.675 1.00 92.25 171 ALA A O 1
ATOM 1290 N N . VAL A 1 172 ? -0.357 7.826 -37.509 1.00 93.19 172 VAL A N 1
ATOM 1291 C CA . VAL A 1 172 ? -0.015 6.411 -37.689 1.00 93.19 172 VAL A CA 1
ATOM 1292 C C . VAL A 1 172 ? 0.893 5.933 -36.560 1.00 93.19 172 VAL A C 1
ATOM 1294 O O . VAL A 1 172 ? 0.666 4.863 -36.013 1.00 93.19 172 VAL A O 1
ATOM 1297 N N . GLU A 1 173 ? 1.902 6.714 -36.187 1.00 93.50 173 GLU A N 1
ATOM 1298 C CA . GLU A 1 173 ? 2.786 6.380 -35.064 1.00 93.50 173 GLU A CA 1
ATOM 1299 C C . GLU A 1 173 ? 2.048 6.391 -33.735 1.00 93.50 173 GLU A C 1
ATOM 1301 O O . GLU A 1 173 ? 2.255 5.495 -32.927 1.00 93.50 173 GLU A O 1
ATOM 1306 N N . PHE A 1 174 ? 1.134 7.341 -33.541 1.00 95.06 174 PHE A N 1
ATOM 1307 C CA . PHE A 1 174 ? 0.310 7.394 -32.342 1.00 95.06 174 PHE A CA 1
ATOM 1308 C C . PHE A 1 174 ? -0.581 6.149 -32.214 1.00 95.06 174 PHE A C 1
ATOM 1310 O O . PHE A 1 174 ? -0.610 5.519 -31.160 1.00 95.06 174 PHE A O 1
ATOM 1317 N N . GLU A 1 175 ? -1.256 5.743 -33.298 1.00 96.31 175 GLU A N 1
ATOM 1318 C CA . GLU A 1 175 ? -2.033 4.493 -33.341 1.00 96.31 175 GLU A CA 1
ATOM 1319 C C . GLU A 1 175 ? -1.149 3.278 -33.019 1.00 96.31 175 GLU A C 1
ATOM 1321 O O . GLU A 1 175 ? -1.539 2.407 -32.241 1.00 96.31 175 GLU A O 1
ATOM 1326 N N . ARG A 1 176 ? 0.073 3.247 -33.565 1.00 96.44 176 ARG A N 1
ATOM 1327 C CA . ARG A 1 176 ? 1.037 2.171 -33.323 1.00 96.44 176 ARG A CA 1
ATOM 1328 C C . ARG A 1 176 ? 1.520 2.112 -31.876 1.00 96.44 176 ARG A C 1
ATOM 1330 O O . ARG A 1 176 ? 1.584 1.020 -31.312 1.00 96.44 176 ARG A O 1
ATOM 1337 N N . GLN A 1 177 ? 1.857 3.264 -31.297 1.00 97.19 177 GLN A N 1
ATOM 1338 C CA . GLN A 1 177 ? 2.301 3.410 -29.913 1.00 97.19 177 GLN A CA 1
ATOM 1339 C C . GLN A 1 177 ? 1.184 2.984 -28.958 1.00 97.19 177 GLN A C 1
ATOM 1341 O O . GLN A 1 177 ? 1.408 2.144 -28.086 1.00 97.19 177 GLN A O 1
ATOM 1346 N N . GLN A 1 178 ? -0.032 3.502 -29.167 1.00 98.31 178 GLN A N 1
ATOM 1347 C CA . GLN A 1 178 ? -1.204 3.151 -28.369 1.00 98.31 178 GLN A CA 1
ATOM 1348 C C . GLN A 1 178 ? -1.464 1.643 -28.394 1.00 98.31 178 GLN A C 1
ATOM 1350 O O . GLN A 1 178 ? -1.645 1.058 -27.331 1.00 98.31 178 GLN A O 1
ATOM 1355 N N . ALA A 1 179 ? -1.443 1.002 -29.567 1.00 98.50 179 ALA A N 1
ATOM 1356 C CA . ALA A 1 179 ? -1.692 -0.434 -29.678 1.00 98.50 179 ALA A CA 1
ATOM 1357 C C . ALA A 1 179 ? -0.683 -1.268 -28.868 1.00 98.50 179 ALA A C 1
ATOM 1359 O O . ALA A 1 179 ? -1.090 -2.134 -28.091 1.00 98.50 179 ALA A O 1
ATOM 1360 N N . LYS A 1 180 ? 0.620 -0.959 -28.967 1.00 98.12 180 LYS A N 1
ATOM 1361 C CA . LYS A 1 180 ? 1.652 -1.670 -28.197 1.00 98.12 180 LYS A CA 1
ATOM 1362 C C . LYS A 1 180 ? 1.505 -1.448 -26.687 1.00 98.12 180 LYS A C 1
ATOM 1364 O O . LYS A 1 180 ? 1.591 -2.406 -25.922 1.00 98.12 180 LYS A O 1
ATOM 1369 N N . ILE A 1 181 ? 1.244 -0.211 -26.248 1.00 98.69 181 ILE A N 1
ATOM 1370 C CA . ILE A 1 181 ? 1.029 0.103 -24.823 1.00 98.69 181 ILE A CA 1
ATOM 1371 C C . ILE A 1 181 ? -0.223 -0.606 -24.295 1.00 98.69 181 ILE A C 1
ATOM 1373 O O . ILE A 1 181 ? -0.176 -1.197 -23.219 1.00 98.69 181 ILE A O 1
ATOM 1377 N N . VAL A 1 182 ? -1.330 -0.599 -25.044 1.00 98.81 182 VAL A N 1
ATOM 1378 C CA . VAL A 1 182 ? -2.560 -1.321 -24.679 1.00 98.81 182 VAL A CA 1
ATOM 1379 C C . VAL A 1 182 ? -2.284 -2.816 -24.553 1.00 98.81 182 VAL A C 1
ATOM 1381 O O . VAL A 1 182 ? -2.690 -3.419 -23.557 1.00 98.81 182 VAL A O 1
ATOM 1384 N N . SER A 1 183 ? -1.539 -3.407 -25.493 1.00 98.56 183 SER A N 1
ATOM 1385 C CA . SER A 1 183 ? -1.136 -4.813 -25.409 1.00 98.56 183 SER A CA 1
ATOM 1386 C C . SER A 1 183 ? -0.274 -5.092 -24.174 1.00 98.56 183 SER A C 1
ATOM 1388 O O . SER A 1 183 ? -0.482 -6.113 -23.519 1.00 98.56 183 SER A O 1
ATOM 1390 N N . ALA A 1 184 ? 0.668 -4.206 -23.834 1.00 98.69 184 ALA A N 1
ATOM 1391 C CA . ALA A 1 184 ? 1.524 -4.350 -22.656 1.00 98.69 184 ALA A CA 1
ATOM 1392 C C . ALA A 1 184 ? 0.720 -4.265 -21.357 1.00 98.69 184 ALA A C 1
ATOM 1394 O O . ALA A 1 184 ? 0.787 -5.174 -20.536 1.00 98.69 184 ALA A O 1
ATOM 1395 N N . ILE A 1 185 ? -0.106 -3.232 -21.192 1.00 98.81 185 ILE A N 1
ATOM 1396 C CA . ILE A 1 185 ? -0.924 -3.034 -19.987 1.00 98.81 185 ILE A CA 1
ATOM 1397 C C . ILE A 1 185 ? -1.929 -4.177 -19.799 1.00 98.81 185 ILE A C 1
ATOM 1399 O O . ILE A 1 185 ? -2.127 -4.642 -18.675 1.00 98.81 185 ILE A O 1
ATOM 1403 N N . THR A 1 186 ? -2.531 -4.659 -20.888 1.00 98.38 186 THR A N 1
ATOM 1404 C CA . THR A 1 186 ? -3.472 -5.789 -20.844 1.00 98.38 186 THR A CA 1
ATOM 1405 C C . THR A 1 186 ? -2.776 -7.079 -20.405 1.00 98.38 186 THR A C 1
ATOM 1407 O O . THR A 1 186 ? -3.350 -7.842 -19.636 1.00 98.38 186 THR A O 1
ATOM 1410 N N . ALA A 1 187 ? -1.536 -7.317 -20.844 1.00 98.38 187 ALA A N 1
ATOM 1411 C CA . ALA A 1 187 ? -0.757 -8.487 -20.434 1.00 98.38 187 ALA A CA 1
ATOM 1412 C C . ALA A 1 187 ? -0.186 -8.370 -19.007 1.00 98.38 187 ALA A C 1
ATOM 1414 O O . ALA A 1 187 ? -0.117 -9.372 -18.299 1.00 98.38 187 ALA A O 1
ATOM 1415 N N . ILE A 1 188 ? 0.184 -7.161 -18.563 1.00 98.62 188 ILE A N 1
ATOM 1416 C CA . ILE A 1 188 ? 0.588 -6.889 -17.171 1.00 98.62 188 ILE A CA 1
ATOM 1417 C C . ILE A 1 188 ? -0.570 -7.194 -16.210 1.00 98.62 188 ILE A C 1
ATOM 1419 O O . ILE A 1 188 ? -0.370 -7.777 -15.139 1.00 98.62 188 ILE A O 1
ATOM 1423 N N . ASP A 1 189 ? -1.786 -6.812 -16.609 1.00 98.06 189 ASP A N 1
ATOM 1424 C CA . ASP A 1 189 ? -3.035 -7.095 -15.902 1.00 98.06 189 ASP A CA 1
ATOM 1425 C C . ASP A 1 189 ? -3.061 -6.576 -14.447 1.00 98.06 189 ASP A C 1
ATOM 1427 O O . ASP A 1 189 ? -3.708 -7.152 -13.574 1.00 98.06 189 ASP A O 1
ATOM 1431 N N . ALA A 1 190 ? -2.367 -5.469 -14.163 1.00 98.69 190 ALA A N 1
ATOM 1432 C CA . ALA A 1 190 ? -2.323 -4.869 -12.828 1.00 98.69 190 ALA A CA 1
ATOM 1433 C C . ALA A 1 190 ? -3.674 -4.273 -12.398 1.00 98.69 190 ALA A C 1
ATOM 1435 O O . ALA A 1 190 ? -4.441 -3.761 -13.219 1.00 98.69 190 ALA A O 1
ATOM 1436 N N . ASP A 1 191 ? -3.952 -4.329 -11.096 1.00 98.88 191 ASP A N 1
ATOM 1437 C CA . ASP A 1 191 ? -5.118 -3.702 -10.469 1.00 98.88 191 ASP A CA 1
ATOM 1438 C C . ASP A 1 191 ? -4.915 -2.198 -10.283 1.00 98.88 191 ASP A C 1
ATOM 1440 O O . ASP A 1 191 ? -5.865 -1.425 -10.401 1.00 98.88 191 ASP A O 1
ATOM 1444 N N . VAL A 1 192 ? -3.670 -1.784 -10.037 1.00 98.94 192 VAL A N 1
ATOM 1445 C CA . VAL A 1 192 ? -3.225 -0.387 -9.993 1.00 98.94 192 VAL A CA 1
ATOM 1446 C C . VAL A 1 192 ? -1.990 -0.248 -10.877 1.00 98.94 192 VAL A C 1
ATOM 1448 O O . VAL A 1 192 ? -1.032 -1.001 -10.727 1.00 98.94 192 VAL A O 1
ATOM 1451 N N . LEU A 1 193 ? -1.988 0.719 -11.792 1.00 98.81 193 LEU A N 1
ATOM 1452 C CA . LEU A 1 193 ? -0.866 0.973 -12.691 1.00 98.81 193 LEU A CA 1
ATOM 1453 C C . LEU A 1 193 ? -0.476 2.451 -12.656 1.00 98.81 193 LEU A C 1
ATOM 1455 O O . LEU A 1 193 ? -1.257 3.324 -13.043 1.00 98.81 193 LEU A O 1
ATOM 1459 N N . GLY A 1 194 ? 0.748 2.714 -12.211 1.00 98.88 194 GLY A N 1
ATOM 1460 C CA . GLY A 1 194 ? 1.409 4.002 -12.350 1.00 98.88 194 GLY A CA 1
ATOM 1461 C C . GLY A 1 194 ? 2.018 4.143 -13.742 1.00 98.88 194 GLY A C 1
ATOM 1462 O O . GLY A 1 194 ? 2.733 3.267 -14.216 1.00 98.88 194 GLY A O 1
ATOM 1463 N N . LEU A 1 195 ? 1.735 5.248 -14.411 1.00 98.88 195 LEU A N 1
ATOM 1464 C CA . LEU A 1 195 ? 2.198 5.543 -15.757 1.00 98.88 195 LEU A CA 1
ATOM 1465 C C . LEU A 1 195 ? 3.119 6.751 -15.731 1.00 98.88 195 LEU A C 1
ATOM 1467 O O . LEU A 1 195 ? 2.824 7.757 -15.080 1.00 98.88 195 LEU A O 1
ATOM 1471 N N . ILE A 1 196 ? 4.224 6.644 -16.456 1.00 98.75 196 ILE A N 1
ATOM 1472 C CA . ILE A 1 196 ? 5.255 7.674 -16.550 1.00 98.75 196 ILE A CA 1
ATOM 1473 C C . ILE A 1 196 ? 5.363 8.108 -18.009 1.00 98.75 196 ILE A C 1
ATOM 1475 O O . ILE A 1 196 ? 5.200 7.301 -18.916 1.00 98.75 196 ILE A O 1
ATOM 1479 N N . GLU A 1 197 ? 5.622 9.395 -18.227 1.00 97.50 197 GLU A N 1
ATOM 1480 C CA . GLU A 1 197 ? 5.647 10.010 -19.559 1.00 97.50 197 GLU A CA 1
ATOM 1481 C C . GLU A 1 197 ? 4.283 10.164 -20.237 1.00 97.50 197 GLU A C 1
ATOM 1483 O O . GLU A 1 197 ? 4.148 10.032 -21.451 1.00 97.50 197 GLU A O 1
ATOM 1488 N N . ILE A 1 198 ? 3.267 10.524 -19.453 1.00 98.19 198 ILE A N 1
ATOM 1489 C CA . ILE A 1 198 ? 1.967 10.947 -19.976 1.00 98.19 198 ILE A CA 1
ATOM 1490 C C . ILE A 1 198 ? 2.000 12.448 -20.267 1.00 98.19 198 ILE A C 1
ATOM 1492 O O . ILE A 1 198 ? 2.487 13.232 -19.451 1.00 98.19 198 ILE A O 1
ATOM 1496 N N . GLU A 1 199 ? 1.449 12.872 -21.405 1.00 96.69 199 GLU A N 1
ATOM 1497 C CA . GLU A 1 199 ? 1.297 14.298 -21.707 1.00 96.69 199 GLU A CA 1
ATOM 1498 C C . GLU A 1 199 ? 0.459 15.017 -20.639 1.00 96.69 199 GLU A C 1
ATOM 1500 O O . GLU A 1 199 ? -0.663 14.624 -20.299 1.00 96.69 199 GLU A O 1
ATOM 1505 N N . ASN A 1 200 ? 0.989 16.127 -20.130 1.00 95.88 200 ASN A N 1
ATOM 1506 C CA . ASN A 1 200 ? 0.315 16.970 -19.156 1.00 95.88 200 ASN A CA 1
ATOM 1507 C C . ASN A 1 200 ? -0.635 17.963 -19.845 1.00 95.88 200 ASN A C 1
ATOM 1509 O O . ASN A 1 200 ? -0.372 19.161 -19.948 1.00 95.88 200 ASN A O 1
ATOM 1513 N N . ASN A 1 201 ? -1.769 17.457 -20.329 1.00 95.12 201 ASN A N 1
ATOM 1514 C CA . ASN A 1 201 ? -2.845 18.249 -20.934 1.00 95.12 201 ASN A CA 1
ATOM 1515 C C . ASN A 1 201 ? -4.178 18.072 -20.180 1.00 95.12 201 ASN A C 1
ATOM 1517 O O . ASN A 1 201 ? -5.265 17.993 -20.764 1.00 95.12 201 ASN A O 1
ATOM 1521 N N . GLY A 1 202 ? -4.085 18.004 -18.848 1.00 94.06 202 GLY A N 1
ATOM 1522 C CA . GLY A 1 202 ? -5.179 17.592 -17.974 1.00 94.06 202 GLY A CA 1
ATOM 1523 C C . GLY A 1 202 ? -5.396 16.082 -18.061 1.00 94.06 202 GLY A C 1
ATOM 1524 O O . GLY A 1 202 ? -4.443 15.309 -18.028 1.00 94.06 202 GLY A O 1
ATOM 1525 N N . LEU A 1 203 ? -6.649 15.642 -18.183 1.00 96.56 203 LEU A N 1
ATOM 1526 C CA . LEU A 1 203 ? -6.973 14.212 -18.267 1.00 96.56 203 LEU A CA 1
ATOM 1527 C C . LEU A 1 203 ? -7.063 13.682 -19.707 1.00 96.56 203 LEU A C 1
ATOM 1529 O O . LEU A 1 203 ? -7.446 12.530 -19.890 1.00 96.56 203 LEU A O 1
ATOM 1533 N N . VAL A 1 204 ? -6.755 14.484 -20.733 1.00 97.88 204 VAL A N 1
ATOM 1534 C CA . VAL A 1 204 ? -7.018 14.115 -22.137 1.00 97.88 204 VAL A CA 1
ATOM 1535 C C . VAL A 1 204 ? -6.185 12.909 -22.568 1.00 97.88 204 VAL A C 1
ATOM 1537 O O . VAL A 1 204 ? -6.764 11.915 -23.006 1.00 97.88 204 VAL A O 1
ATOM 1540 N N . ALA A 1 205 ? -4.861 12.959 -22.398 1.00 98.00 205 ALA A N 1
ATOM 1541 C CA . ALA A 1 205 ? -3.985 11.864 -22.812 1.00 98.00 205 ALA A CA 1
ATOM 1542 C C . ALA A 1 205 ? -4.263 10.562 -22.048 1.00 98.00 205 ALA A C 1
ATOM 1544 O O . ALA A 1 205 ? -4.446 9.506 -22.654 1.00 98.00 205 ALA A O 1
ATOM 1545 N N . ILE A 1 206 ? -4.394 10.643 -20.723 1.00 98.50 206 ILE A N 1
ATOM 1546 C CA . ILE A 1 206 ? -4.653 9.461 -19.895 1.00 98.50 206 ILE A CA 1
ATOM 1547 C C . ILE A 1 206 ? -6.044 8.857 -20.140 1.00 98.50 206 ILE A C 1
ATOM 1549 O O . ILE A 1 206 ? -6.180 7.638 -20.193 1.00 98.50 206 ILE A O 1
ATOM 1553 N N . SER A 1 207 ? -7.073 9.685 -20.361 1.00 98.62 207 SER A N 1
ATOM 1554 C CA . SER A 1 207 ? -8.420 9.187 -20.679 1.00 98.62 207 SER A CA 1
ATOM 1555 C C . SER A 1 207 ? -8.452 8.530 -22.052 1.00 98.62 207 SER A C 1
ATOM 1557 O O . SER A 1 207 ? -9.104 7.508 -22.215 1.00 98.62 207 SER A O 1
ATOM 1559 N N . ASN A 1 208 ? -7.708 9.066 -23.023 1.00 98.69 208 ASN A N 1
ATOM 1560 C CA . ASN A 1 208 ? -7.582 8.451 -24.338 1.00 98.69 208 ASN A CA 1
ATOM 1561 C C . ASN A 1 208 ? -6.969 7.039 -24.259 1.00 98.69 208 ASN A C 1
ATOM 1563 O O . ASN A 1 208 ? -7.466 6.127 -24.917 1.00 98.69 208 ASN A O 1
ATOM 1567 N N . LEU A 1 209 ? -5.941 6.843 -23.425 1.00 98.75 209 LEU A N 1
ATOM 1568 C CA . LEU A 1 209 ? -5.371 5.517 -23.187 1.00 98.75 209 LEU A CA 1
ATOM 1569 C C . LEU A 1 209 ? -6.367 4.588 -22.473 1.00 98.75 209 LEU A C 1
ATOM 1571 O O . LEU A 1 209 ? -6.538 3.444 -22.883 1.00 98.75 209 LEU A O 1
ATOM 1575 N N . VAL A 1 210 ? -7.070 5.076 -21.444 1.00 98.88 210 VAL A N 1
ATOM 1576 C CA . VAL A 1 210 ? -8.096 4.292 -20.729 1.00 98.88 210 VAL A CA 1
ATOM 1577 C C . VAL A 1 210 ? -9.270 3.908 -21.631 1.00 98.88 210 VAL A C 1
ATOM 1579 O O . VAL A 1 210 ? -9.780 2.794 -21.518 1.00 98.88 210 VAL A O 1
ATOM 1582 N N . ASP A 1 211 ? -9.685 4.774 -22.554 1.00 98.81 211 ASP A N 1
ATOM 1583 C CA . ASP A 1 211 ? -10.714 4.457 -23.546 1.00 98.81 211 ASP A CA 1
ATOM 1584 C C . ASP A 1 211 ? -10.266 3.310 -24.464 1.00 98.81 211 ASP A C 1
ATOM 1586 O O . ASP A 1 211 ? -11.050 2.396 -24.728 1.00 98.81 211 ASP A O 1
ATOM 1590 N N . ALA A 1 212 ? -9.003 3.315 -24.903 1.00 98.81 212 ALA A N 1
ATOM 1591 C CA . ALA A 1 212 ? -8.433 2.236 -25.708 1.00 98.81 212 ALA A CA 1
ATOM 1592 C C . ALA A 1 212 ? -8.311 0.923 -24.912 1.00 98.81 212 ALA A C 1
ATOM 1594 O O . ALA A 1 212 ? -8.714 -0.132 -25.399 1.00 98.81 212 ALA A O 1
ATOM 1595 N N . LEU A 1 213 ? -7.860 0.990 -23.655 1.00 98.81 213 LEU A N 1
ATOM 1596 C CA . LEU A 1 213 ? -7.813 -0.164 -22.751 1.00 98.81 213 LEU A CA 1
ATOM 1597 C C . LEU A 1 213 ? -9.201 -0.760 -22.510 1.00 98.81 213 LEU A C 1
ATOM 1599 O O . LEU A 1 213 ? -9.370 -1.972 -22.541 1.00 98.81 213 LEU A O 1
ATOM 1603 N N . ASN A 1 214 ? -10.215 0.076 -22.304 1.00 98.75 214 ASN A N 1
ATOM 1604 C CA . ASN A 1 214 ? -11.594 -0.370 -22.116 1.00 98.75 214 ASN A CA 1
ATOM 1605 C C . ASN A 1 214 ? -12.235 -0.895 -23.411 1.00 98.75 214 ASN A C 1
ATOM 1607 O O . ASN A 1 214 ? -13.168 -1.699 -23.352 1.00 98.75 214 ASN A O 1
ATOM 1611 N N . ALA A 1 215 ? -11.765 -0.461 -24.582 1.00 98.44 215 ALA A N 1
ATOM 1612 C CA . ALA A 1 215 ? -12.182 -1.046 -25.853 1.00 98.44 215 ALA A CA 1
ATOM 1613 C C . ALA A 1 215 ? -11.669 -2.489 -26.009 1.00 98.44 215 ALA A C 1
ATOM 1615 O O . ALA A 1 215 ? -12.403 -3.324 -26.537 1.00 98.44 215 ALA A O 1
ATOM 1616 N N . GLU A 1 216 ? -10.465 -2.778 -25.503 1.00 97.50 216 GLU A N 1
ATOM 1617 C CA . GLU A 1 216 ? -9.845 -4.110 -25.531 1.00 97.50 216 GLU A CA 1
ATOM 1618 C C . GLU A 1 216 ? -10.341 -5.012 -24.384 1.00 97.50 216 GLU A C 1
ATOM 1620 O O . GLU A 1 216 ? -10.859 -6.105 -24.607 1.00 97.50 216 GLU A O 1
ATOM 1625 N N . ALA A 1 217 ? -10.254 -4.535 -23.140 1.00 96.88 217 ALA A N 1
ATOM 1626 C CA . ALA A 1 217 ? -10.523 -5.307 -21.926 1.00 96.88 217 ALA A CA 1
ATOM 1627 C C . ALA A 1 217 ? -11.990 -5.261 -21.452 1.00 96.88 217 ALA A C 1
ATOM 1629 O O . ALA A 1 217 ? -12.359 -5.929 -20.483 1.00 96.88 217 ALA A O 1
ATOM 1630 N N . GLY A 1 218 ? -12.841 -4.468 -22.107 1.00 97.94 218 GLY A N 1
ATOM 1631 C CA . GLY A 1 218 ? -14.242 -4.267 -21.740 1.00 97.94 218 GLY A CA 1
ATOM 1632 C C . GLY A 1 218 ? -14.510 -2.931 -21.043 1.00 97.94 218 GLY A C 1
ATOM 1633 O O . GLY A 1 218 ? -13.695 -2.394 -20.296 1.00 97.94 218 GLY A O 1
ATOM 1634 N N . ALA A 1 219 ? -15.692 -2.368 -21.306 1.00 97.75 219 ALA A N 1
ATOM 1635 C CA . ALA A 1 219 ? -16.059 -1.047 -20.810 1.00 97.75 219 ALA A CA 1
ATOM 1636 C C . ALA A 1 219 ? -16.114 -1.003 -19.274 1.00 97.75 219 ALA A C 1
ATOM 1638 O O . ALA A 1 219 ? -16.869 -1.755 -18.657 1.00 97.75 219 ALA A O 1
ATOM 1639 N N . GLY A 1 220 ? -15.375 -0.063 -18.679 1.00 97.25 220 GLY A N 1
ATOM 1640 C CA . GLY A 1 220 ? -15.320 0.136 -17.229 1.00 97.25 220 GLY A CA 1
ATOM 1641 C C . GLY A 1 220 ? -14.331 -0.776 -16.500 1.00 97.25 220 GLY A C 1
ATOM 1642 O O . GLY A 1 220 ? -14.325 -0.767 -15.271 1.00 97.25 220 GLY A O 1
ATOM 1643 N N . THR A 1 221 ? -13.506 -1.539 -17.224 1.00 98.56 221 THR A N 1
ATOM 1644 C CA . THR A 1 221 ? -12.432 -2.348 -16.631 1.00 98.56 221 THR A CA 1
ATOM 1645 C C . THR A 1 221 ? -11.342 -1.472 -16.021 1.00 98.56 221 THR A C 1
ATOM 1647 O O . THR A 1 221 ? -10.869 -1.786 -14.936 1.00 98.56 221 THR A O 1
ATOM 1650 N N . TYR A 1 222 ? -10.988 -0.363 -16.673 1.00 98.81 222 TYR A N 1
ATOM 1651 C CA . TYR A 1 222 ? -10.006 0.612 -16.202 1.00 98.81 222 TYR A CA 1
ATOM 1652 C C . TYR A 1 222 ? -10.640 1.988 -15.988 1.00 98.81 222 TYR A C 1
ATOM 1654 O O . TYR A 1 222 ? -11.519 2.416 -16.745 1.00 98.81 222 TYR A O 1
ATOM 1662 N N . ALA A 1 223 ? -10.152 2.703 -14.979 1.00 98.81 223 ALA A N 1
ATOM 1663 C CA . ALA A 1 223 ? -10.515 4.077 -14.665 1.00 98.81 223 ALA A CA 1
ATOM 1664 C C . ALA A 1 223 ? -9.267 4.928 -14.387 1.00 98.81 223 ALA A C 1
ATOM 1666 O O . ALA A 1 223 ? -8.230 4.424 -13.960 1.00 98.81 223 ALA A O 1
ATOM 1667 N N . VAL A 1 224 ? -9.388 6.234 -14.629 1.00 98.75 224 VAL A N 1
ATOM 1668 C CA . VAL A 1 224 ? -8.346 7.235 -14.363 1.00 98.75 224 VAL A CA 1
ATOM 1669 C C . VAL A 1 224 ? -8.436 7.700 -12.907 1.00 98.75 224 VAL A C 1
ATOM 1671 O O . VAL A 1 224 ? -9.536 7.969 -12.418 1.00 98.75 224 VAL A O 1
ATOM 1674 N N . VAL A 1 225 ? -7.296 7.846 -12.229 1.00 98.69 225 VAL A N 1
ATOM 1675 C CA . VAL A 1 225 ? -7.202 8.628 -10.985 1.00 98.69 225 VAL A CA 1
ATOM 1676 C C . VAL A 1 225 ? -7.090 10.109 -11.347 1.00 98.69 225 VAL A C 1
ATOM 1678 O O . VAL A 1 225 ? -6.285 10.479 -12.201 1.00 98.69 225 VAL A O 1
ATOM 1681 N N . ALA A 1 226 ? -7.913 10.958 -10.730 1.00 98.12 226 ALA A N 1
ATOM 1682 C CA . ALA A 1 226 ? -7.873 12.395 -10.984 1.00 98.12 226 ALA A CA 1
ATOM 1683 C C . ALA A 1 226 ? -6.534 13.009 -10.542 1.00 98.12 226 ALA A C 1
ATOM 1685 O O . ALA A 1 226 ? -5.936 12.571 -9.561 1.00 98.12 226 ALA A O 1
ATOM 1686 N N . ASP A 1 227 ? -6.091 14.055 -11.244 1.00 97.25 227 ASP A N 1
ATOM 1687 C CA . ASP A 1 227 ? -4.911 14.811 -10.824 1.00 97.25 227 ASP A CA 1
ATOM 1688 C C . ASP A 1 227 ? -5.143 15.438 -9.435 1.00 97.25 227 ASP A C 1
ATOM 1690 O O . ASP A 1 227 ? -6.259 15.893 -9.150 1.00 97.25 227 ASP A O 1
ATOM 1694 N N . PRO A 1 228 ? -4.100 15.548 -8.591 1.00 97.00 228 PRO A N 1
ATOM 1695 C CA . PRO A 1 228 ? -4.184 16.272 -7.327 1.00 97.00 228 PRO A CA 1
ATOM 1696 C C . PRO A 1 228 ? -4.737 17.693 -7.513 1.00 97.00 228 PRO A C 1
ATOM 1698 O O . PRO A 1 228 ? -4.384 18.398 -8.461 1.00 97.00 228 PRO A O 1
ATOM 1701 N N . ALA A 1 229 ? -5.582 18.158 -6.586 1.00 92.31 229 ALA A N 1
ATOM 1702 C CA . ALA A 1 229 ? -6.344 19.405 -6.747 1.00 92.31 229 ALA A CA 1
ATOM 1703 C C . ALA A 1 229 ? -5.484 20.662 -7.025 1.00 92.31 229 ALA A C 1
ATOM 1705 O O . ALA A 1 229 ? -5.962 21.625 -7.627 1.00 92.31 229 ALA A O 1
ATOM 1706 N N . ASN A 1 230 ? -4.223 20.668 -6.590 1.00 89.56 230 ASN A N 1
ATOM 1707 C CA . ASN A 1 230 ? -3.250 21.746 -6.771 1.00 89.56 230 ASN A CA 1
ATOM 1708 C C . ASN A 1 230 ? -2.072 21.367 -7.689 1.00 89.56 230 ASN A C 1
ATOM 1710 O O . ASN A 1 230 ? -1.061 22.067 -7.661 1.00 89.56 230 ASN A O 1
ATOM 1714 N N . TYR A 1 231 ? -2.185 20.306 -8.497 1.00 95.19 231 TYR A N 1
ATOM 1715 C CA . TYR A 1 231 ? -1.058 19.742 -9.251 1.00 95.19 231 TYR A CA 1
ATOM 1716 C C . TYR A 1 231 ? -0.318 20.786 -10.100 1.00 95.19 231 TYR A C 1
ATOM 1718 O O . TYR A 1 231 ? 0.860 21.027 -9.885 1.00 95.19 231 TYR A O 1
ATOM 1726 N N . ALA A 1 232 ? -1.016 21.531 -10.961 1.00 93.56 232 ALA A N 1
ATOM 1727 C CA . ALA A 1 232 ? -0.388 22.546 -11.821 1.00 93.56 232 ALA A CA 1
ATOM 1728 C C . ALA A 1 232 ? 0.219 23.756 -11.071 1.00 93.56 232 ALA A C 1
ATOM 1730 O O . ALA A 1 232 ? 0.814 24.629 -11.698 1.00 93.56 232 ALA A O 1
ATOM 1731 N N . ALA A 1 233 ? 0.011 23.866 -9.755 1.00 94.50 233 ALA A N 1
ATOM 1732 C CA . ALA A 1 233 ? 0.528 24.960 -8.937 1.00 94.50 233 ALA A CA 1
ATOM 1733 C C . ALA A 1 233 ? 1.751 24.567 -8.092 1.00 94.50 233 ALA A C 1
ATOM 1735 O O . ALA A 1 233 ? 2.404 25.466 -7.558 1.00 94.50 233 ALA A O 1
ATOM 1736 N N . VAL A 1 234 ? 2.049 23.270 -7.948 1.00 96.62 234 VAL A N 1
ATOM 1737 C CA . VAL A 1 234 ? 3.236 22.805 -7.216 1.00 96.62 234 VAL A CA 1
ATOM 1738 C C . VAL A 1 234 ? 4.464 22.756 -8.133 1.00 96.62 234 VAL A C 1
ATOM 1740 O O . VAL A 1 234 ? 4.312 22.576 -9.345 1.00 96.62 234 VAL A O 1
ATOM 1743 N N . PRO A 1 235 ? 5.689 22.896 -7.592 1.00 97.75 235 PRO A N 1
ATOM 1744 C CA . PRO A 1 235 ? 6.912 22.720 -8.370 1.00 97.75 235 PRO A CA 1
ATOM 1745 C C . PRO A 1 235 ? 6.929 21.401 -9.156 1.00 97.75 235 PRO A C 1
ATOM 1747 O O . PRO A 1 235 ? 6.751 20.334 -8.572 1.00 97.75 235 PRO A O 1
ATOM 1750 N N . GLY A 1 236 ? 7.145 21.480 -10.472 1.00 95.56 236 GLY A N 1
ATOM 1751 C CA . GLY A 1 236 ? 7.210 20.318 -11.365 1.00 95.56 236 GLY A CA 1
ATOM 1752 C C . GLY A 1 236 ? 5.853 19.762 -11.806 1.00 95.56 236 GLY A C 1
ATOM 1753 O O . GLY A 1 236 ? 5.816 18.799 -12.568 1.00 95.56 236 GLY A O 1
ATOM 1754 N N . GLY A 1 237 ? 4.733 20.333 -11.351 1.00 96.06 237 GLY A N 1
ATOM 1755 C CA . GLY A 1 237 ? 3.394 19.944 -11.808 1.00 96.06 237 GLY A CA 1
ATOM 1756 C C . GLY A 1 237 ? 2.951 20.625 -13.110 1.00 96.06 237 GLY A C 1
ATOM 1757 O O . GLY A 1 237 ? 1.905 20.284 -13.665 1.00 96.06 237 GLY A O 1
ATOM 1758 N N . ASP A 1 238 ? 3.737 21.582 -13.605 1.00 93.62 238 ASP A N 1
ATOM 1759 C CA . ASP A 1 238 ? 3.534 22.310 -14.861 1.00 93.62 238 ASP A CA 1
ATOM 1760 C C . ASP A 1 238 ? 4.431 21.819 -16.015 1.00 93.62 238 ASP A C 1
ATOM 1762 O O . ASP A 1 238 ? 4.354 22.368 -17.117 1.00 93.62 238 ASP A O 1
ATOM 1766 N N . ASP A 1 239 ? 5.250 20.779 -15.799 1.00 94.25 239 ASP A N 1
ATOM 1767 C CA . ASP A 1 239 ? 6.033 20.146 -16.868 1.00 94.25 239 ASP A CA 1
ATOM 1768 C C . ASP A 1 239 ? 5.100 19.555 -17.937 1.00 94.25 239 ASP A C 1
ATOM 1770 O O . ASP A 1 239 ? 3.999 19.092 -17.637 1.00 94.25 239 ASP A O 1
ATOM 1774 N N . ALA A 1 240 ? 5.535 19.558 -19.201 1.00 93.38 240 ALA A N 1
ATOM 1775 C CA . ALA A 1 240 ? 4.760 18.997 -20.311 1.00 93.38 240 ALA A CA 1
ATOM 1776 C C . ALA A 1 240 ? 4.527 17.480 -20.171 1.00 93.38 240 ALA A C 1
ATOM 1778 O O . ALA A 1 240 ? 3.632 16.932 -20.813 1.00 93.38 240 ALA A O 1
ATOM 1779 N N . ILE A 1 241 ? 5.332 16.813 -19.344 1.00 93.94 241 ILE A N 1
ATOM 1780 C CA . ILE A 1 241 ? 5.221 15.411 -18.970 1.00 93.94 241 ILE A CA 1
ATOM 1781 C C . ILE A 1 241 ? 4.766 15.317 -17.516 1.00 93.94 241 ILE A C 1
ATOM 1783 O O . ILE A 1 241 ? 5.335 15.960 -16.637 1.00 93.94 241 ILE A O 1
ATOM 1787 N N . LYS A 1 242 ? 3.818 14.424 -17.243 1.00 96.06 242 LYS A N 1
ATOM 1788 C CA . LYS A 1 242 ? 3.445 14.037 -15.883 1.00 96.06 242 LYS A CA 1
ATOM 1789 C C . LYS A 1 242 ? 3.451 12.526 -15.687 1.00 96.06 242 LYS A C 1
ATOM 1791 O O . LYS A 1 242 ? 3.548 11.740 -16.633 1.00 96.06 242 LYS A O 1
ATOM 1796 N N . VAL A 1 243 ? 3.326 12.147 -14.423 1.00 98.50 243 VAL A N 1
ATOM 1797 C CA . VAL A 1 243 ? 2.959 10.797 -14.003 1.00 98.50 243 VAL A CA 1
ATOM 1798 C C . VAL A 1 243 ? 1.454 10.729 -13.747 1.00 98.50 243 VAL A C 1
ATOM 1800 O O . VAL A 1 243 ? 0.825 11.746 -13.450 1.00 98.50 243 VAL A O 1
ATOM 1803 N N . ALA A 1 244 ? 0.859 9.549 -13.878 1.00 98.50 244 ALA A N 1
ATOM 1804 C CA . ALA A 1 244 ? -0.569 9.340 -13.654 1.00 98.50 244 ALA A CA 1
ATOM 1805 C C . ALA A 1 244 ? -0.841 7.938 -13.102 1.00 98.50 244 ALA A C 1
ATOM 1807 O O . ALA A 1 244 ? -0.022 7.040 -13.267 1.00 98.50 244 ALA A O 1
ATOM 1808 N N . PHE A 1 245 ? -2.011 7.732 -12.500 1.00 98.88 245 PHE A N 1
ATOM 1809 C CA . PHE A 1 245 ? -2.495 6.398 -12.148 1.00 98.88 245 PHE A CA 1
ATOM 1810 C C . PHE A 1 245 ? -3.732 6.031 -12.964 1.00 98.88 245 PHE A C 1
ATOM 1812 O O . PHE A 1 245 ? -4.644 6.844 -13.155 1.00 98.88 245 PHE A O 1
ATOM 1819 N N . ILE A 1 246 ? -3.790 4.767 -13.369 1.00 98.88 246 ILE A N 1
ATOM 1820 C CA . ILE A 1 246 ? -5.029 4.085 -13.738 1.00 98.88 246 ILE A CA 1
ATOM 1821 C C . ILE A 1 246 ? -5.225 2.887 -12.813 1.00 98.88 246 ILE A C 1
ATOM 1823 O O . ILE A 1 246 ? -4.271 2.373 -12.231 1.00 98.88 246 ILE A O 1
ATOM 1827 N N . TYR A 1 247 ? -6.463 2.442 -12.658 1.00 98.94 247 TYR A N 1
ATOM 1828 C CA . TYR A 1 247 ? -6.792 1.328 -11.775 1.00 98.94 247 TYR A CA 1
ATOM 1829 C C . TYR A 1 247 ? -8.019 0.569 -12.268 1.00 98.94 247 TYR A C 1
ATOM 1831 O O . TYR A 1 247 ? -8.796 1.082 -13.078 1.00 98.94 247 TYR A O 1
ATOM 1839 N N . LYS A 1 248 ? -8.209 -0.643 -11.750 1.00 98.88 248 LYS A N 1
ATOM 1840 C CA . LYS A 1 248 ? -9.405 -1.451 -11.972 1.00 98.88 248 LYS A CA 1
ATOM 1841 C C . LYS A 1 248 ? -10.423 -1.200 -10.855 1.00 98.88 248 LYS A C 1
ATOM 1843 O O . LYS A 1 248 ? -10.238 -1.724 -9.755 1.00 98.88 248 LYS A O 1
ATOM 1848 N N . PRO A 1 249 ? -11.538 -0.483 -11.104 1.00 98.69 249 PRO A N 1
ATOM 1849 C CA . PRO A 1 249 ? -12.554 -0.230 -10.077 1.00 98.69 249 PRO A CA 1
ATOM 1850 C C . PRO A 1 249 ? -13.259 -1.506 -9.588 1.00 98.69 249 PRO A C 1
ATOM 1852 O O . PRO A 1 249 ? -13.902 -1.495 -8.542 1.00 98.69 249 PRO A O 1
ATOM 1855 N N . GLY A 1 250 ? -13.149 -2.614 -10.332 1.00 98.25 250 GLY A N 1
ATOM 1856 C CA . GLY A 1 250 ? -13.602 -3.931 -9.881 1.00 98.25 250 GLY A CA 1
ATOM 1857 C C . GLY A 1 250 ? -12.749 -4.519 -8.750 1.00 98.25 250 GLY A C 1
ATOM 1858 O O . GLY A 1 250 ? -13.292 -5.222 -7.898 1.00 98.25 250 GLY A O 1
ATOM 1859 N N . SER A 1 251 ? -11.456 -4.189 -8.699 1.00 98.38 251 SER A N 1
ATOM 1860 C CA . SER A 1 251 ? -10.498 -4.738 -7.729 1.00 98.38 251 SER A CA 1
ATOM 1861 C C . SER A 1 251 ? -10.292 -3.817 -6.526 1.00 98.38 251 SER A C 1
ATOM 1863 O O . SER A 1 251 ? -10.285 -4.280 -5.385 1.00 98.38 251 SER A O 1
ATOM 1865 N N . VAL A 1 252 ? -10.164 -2.510 -6.770 1.00 98.75 252 VAL A N 1
ATOM 1866 C CA . VAL A 1 252 ? -9.857 -1.515 -5.733 1.00 98.75 252 VAL A CA 1
ATOM 1867 C C . VAL A 1 252 ? -10.755 -0.282 -5.828 1.00 98.75 252 VAL A C 1
ATOM 1869 O O . VAL A 1 252 ? -11.243 0.076 -6.901 1.00 98.75 252 VAL A O 1
ATOM 1872 N N . SER A 1 253 ? -10.936 0.391 -4.696 1.00 98.62 253 SER A N 1
ATOM 1873 C CA . SER A 1 253 ? -11.611 1.683 -4.563 1.00 98.62 253 SER A CA 1
ATOM 1874 C C . SER A 1 253 ? -10.618 2.776 -4.163 1.00 98.62 253 SER A C 1
ATOM 1876 O O . SER A 1 253 ? -9.639 2.506 -3.471 1.00 98.62 253 SER A O 1
ATOM 1878 N N . LEU A 1 254 ? -10.874 4.022 -4.568 1.00 98.69 254 LEU A N 1
ATOM 1879 C CA . LEU A 1 254 ? -10.067 5.176 -4.152 1.00 98.69 254 LEU A CA 1
ATOM 1880 C C . LEU A 1 254 ? -10.445 5.613 -2.730 1.00 98.69 254 LEU A C 1
ATOM 1882 O O . LEU A 1 254 ? -11.630 5.747 -2.417 1.00 98.69 254 LEU A O 1
ATOM 1886 N N . VAL A 1 255 ? -9.444 5.887 -1.894 1.00 98.19 255 VAL A N 1
ATOM 1887 C CA . VAL A 1 255 ? -9.614 6.457 -0.551 1.00 98.19 255 VAL A CA 1
ATOM 1888 C C . VAL A 1 255 ? -9.074 7.884 -0.553 1.00 98.19 255 VAL A C 1
ATOM 1890 O O . VAL A 1 255 ? -7.870 8.105 -0.635 1.00 98.19 255 VAL A O 1
ATOM 1893 N N . GLY A 1 256 ? -9.976 8.863 -0.466 1.00 96.88 256 GLY A N 1
ATOM 1894 C CA . GLY A 1 256 ? -9.615 10.279 -0.547 1.00 96.88 256 GLY A CA 1
ATOM 1895 C C . GLY A 1 256 ? -9.155 10.726 -1.942 1.00 96.88 256 GLY A C 1
ATOM 1896 O O . GLY A 1 256 ? -9.178 9.963 -2.907 1.00 96.88 256 GLY A O 1
ATOM 1897 N N . GLU A 1 257 ? -8.772 12.000 -2.036 1.00 97.31 257 GLU A N 1
ATOM 1898 C CA . GLU A 1 257 ? -8.241 12.610 -3.261 1.00 97.31 257 GLU A CA 1
ATOM 1899 C C . GLU A 1 257 ? -6.747 12.301 -3.427 1.00 97.31 257 GLU A C 1
ATOM 1901 O O . GLU A 1 257 ? -6.017 12.210 -2.434 1.00 97.31 257 GLU A O 1
ATOM 1906 N N . ALA A 1 258 ? -6.284 12.228 -4.676 1.00 98.19 258 ALA A N 1
ATOM 1907 C CA . ALA A 1 258 ? -4.865 12.105 -4.985 1.00 98.19 258 ALA A CA 1
ATOM 1908 C C . ALA A 1 258 ? -4.064 13.295 -4.427 1.00 98.19 258 ALA A C 1
ATOM 1910 O O . ALA A 1 258 ? -4.521 14.444 -4.415 1.00 98.19 258 ALA A O 1
ATOM 1911 N N . GLN A 1 259 ? -2.837 13.021 -3.992 1.00 98.00 259 GLN A N 1
ATOM 1912 C CA . GLN A 1 259 ? -1.935 13.993 -3.377 1.00 98.00 259 GLN A CA 1
ATOM 1913 C C . GLN A 1 259 ? -0.636 14.130 -4.180 1.00 98.00 259 GLN A C 1
ATOM 1915 O O . GLN A 1 259 ? -0.262 13.243 -4.940 1.00 98.00 259 GLN A O 1
ATOM 1920 N N . THR A 1 260 ? 0.067 15.248 -4.006 1.00 97.69 260 THR A N 1
ATOM 1921 C CA . THR A 1 260 ? 1.375 15.518 -4.626 1.00 97.69 260 THR A CA 1
ATOM 1922 C C . THR A 1 260 ? 2.288 16.227 -3.637 1.00 97.69 260 THR A C 1
ATOM 1924 O O . THR A 1 260 ? 1.827 16.825 -2.661 1.00 97.69 260 THR A O 1
ATOM 1927 N N . ILE A 1 261 ? 3.587 16.203 -3.920 1.00 95.25 261 ILE A N 1
ATOM 1928 C CA . ILE A 1 261 ? 4.594 16.950 -3.169 1.00 95.25 261 ILE A CA 1
ATOM 1929 C C . ILE A 1 261 ? 4.552 18.431 -3.559 1.00 95.25 261 ILE A C 1
ATOM 1931 O O . ILE A 1 261 ? 4.592 18.764 -4.740 1.00 95.25 261 ILE A O 1
ATOM 1935 N N . ASP A 1 262 ? 4.541 19.316 -2.560 1.00 95.56 262 ASP A N 1
ATOM 1936 C CA . ASP A 1 262 ? 4.803 20.753 -2.718 1.00 95.56 262 ASP A CA 1
ATOM 1937 C C . ASP A 1 262 ? 6.199 21.075 -2.163 1.00 95.56 262 ASP A C 1
ATOM 1939 O O . ASP A 1 262 ? 6.370 21.416 -0.990 1.00 95.56 262 ASP A O 1
ATOM 1943 N N . SER A 1 263 ? 7.229 20.860 -2.988 1.00 97.12 263 SER A N 1
ATOM 1944 C CA . SER A 1 263 ? 8.631 21.047 -2.599 1.00 97.12 263 SER A CA 1
ATOM 1945 C C . SER A 1 263 ? 9.451 21.667 -3.730 1.00 97.12 263 SER A C 1
ATOM 1947 O O . SER A 1 263 ? 9.412 21.161 -4.853 1.00 97.12 263 SER A O 1
ATOM 1949 N N . PRO A 1 264 ? 10.289 22.684 -3.448 1.00 97.12 264 PRO A N 1
ATOM 1950 C CA . PRO A 1 264 ? 11.215 23.258 -4.426 1.00 97.12 264 PRO A CA 1
ATOM 1951 C C . PRO A 1 264 ? 12.181 22.254 -5.072 1.00 97.12 264 PRO A C 1
ATOM 1953 O O . PRO A 1 264 ? 12.729 22.560 -6.130 1.00 97.12 264 PRO A O 1
ATOM 1956 N N . ALA A 1 265 ? 12.384 21.073 -4.474 1.00 97.12 265 ALA A N 1
ATOM 1957 C CA . ALA A 1 265 ? 13.197 19.998 -5.051 1.00 97.12 265 ALA A CA 1
ATOM 1958 C C . ALA A 1 265 ? 12.702 19.555 -6.442 1.00 97.12 265 ALA A C 1
ATOM 1960 O O . ALA A 1 265 ? 13.483 19.075 -7.257 1.00 97.12 265 ALA A O 1
ATOM 1961 N N . PHE A 1 266 ? 11.416 19.764 -6.741 1.00 96.81 266 PHE A N 1
ATOM 1962 C CA . PHE A 1 266 ? 10.802 19.414 -8.021 1.00 96.81 266 PHE A CA 1
ATOM 1963 C C . PHE A 1 266 ? 10.692 20.593 -9.001 1.00 96.81 266 PHE A C 1
ATOM 1965 O O . PHE A 1 266 ? 10.104 20.439 -10.062 1.00 96.81 266 PHE A O 1
ATOM 1972 N N . ASN A 1 267 ? 11.313 21.751 -8.719 1.00 93.19 267 ASN A N 1
ATOM 1973 C CA . ASN A 1 267 ? 11.352 22.890 -9.659 1.00 93.19 267 ASN A CA 1
ATOM 1974 C C . ASN A 1 267 ? 11.946 22.527 -11.031 1.00 93.19 267 ASN A C 1
ATOM 1976 O O . ASN A 1 267 ? 11.662 23.188 -12.026 1.00 93.19 267 ASN A O 1
ATOM 1980 N N . ILE A 1 268 ? 12.832 21.531 -11.060 1.00 87.81 268 ILE A N 1
ATOM 1981 C CA . ILE A 1 268 ? 13.467 21.015 -12.270 1.00 87.81 268 ILE A CA 1
ATOM 1982 C C . ILE A 1 268 ? 13.249 19.499 -12.265 1.00 87.81 268 ILE A C 1
ATOM 1984 O O . ILE A 1 268 ? 14.112 18.730 -11.852 1.00 87.81 268 ILE A O 1
ATOM 1988 N N . GLY A 1 269 ? 12.052 19.074 -12.663 1.00 85.44 269 GLY A N 1
ATOM 1989 C CA . GLY A 1 269 ? 11.604 17.683 -12.624 1.00 85.44 269 GLY A CA 1
ATOM 1990 C C . GLY A 1 269 ? 10.087 17.588 -12.771 1.00 85.44 269 GLY A C 1
ATOM 1991 O O . GLY A 1 269 ? 9.445 18.570 -13.132 1.00 85.44 269 GLY A O 1
ATOM 1992 N N . ARG A 1 270 ? 9.522 16.410 -12.484 1.00 94.94 270 ARG A N 1
ATOM 1993 C CA . ARG A 1 270 ? 8.070 16.191 -12.484 1.00 94.94 270 ARG A CA 1
ATOM 1994 C C . ARG A 1 270 ? 7.586 15.902 -11.071 1.00 94.94 270 ARG A C 1
ATOM 1996 O O . ARG A 1 270 ? 8.217 15.125 -10.356 1.00 94.94 270 ARG A O 1
ATOM 2003 N N . ALA A 1 271 ? 6.476 16.514 -10.675 1.00 96.38 271 ALA A N 1
ATOM 2004 C CA . ALA A 1 271 ? 5.884 16.274 -9.365 1.00 96.38 271 ALA A CA 1
ATOM 2005 C C . ALA A 1 271 ? 5.280 14.855 -9.293 1.00 96.38 271 ALA A C 1
ATOM 2007 O O . ALA A 1 271 ? 4.528 14.475 -10.201 1.00 96.38 271 ALA A O 1
ATOM 2008 N N . PRO A 1 272 ? 5.575 14.065 -8.245 1.00 98.06 272 PRO A N 1
ATOM 2009 C CA . PRO A 1 272 ? 5.020 12.728 -8.101 1.00 98.06 272 PRO A CA 1
ATOM 2010 C C . PRO A 1 272 ? 3.566 12.766 -7.636 1.00 98.06 272 PRO A C 1
ATOM 2012 O O . PRO A 1 272 ? 3.125 13.726 -7.005 1.00 98.06 272 PRO A O 1
ATOM 2015 N N . VAL A 1 273 ? 2.828 11.695 -7.914 1.00 98.62 273 VAL A N 1
ATOM 2016 C CA . VAL A 1 273 ? 1.418 11.561 -7.527 1.00 98.62 273 VAL A CA 1
ATOM 2017 C C . VAL A 1 273 ? 1.279 10.393 -6.566 1.00 98.62 273 VAL A C 1
ATOM 2019 O O . VAL A 1 273 ? 1.799 9.313 -6.830 1.00 98.62 273 VAL A O 1
ATOM 2022 N N . ALA A 1 274 ? 0.561 10.604 -5.466 1.00 98.75 274 ALA A N 1
ATOM 2023 C CA . ALA A 1 274 ? 0.181 9.571 -4.516 1.00 98.75 274 ALA A CA 1
ATOM 2024 C C . ALA A 1 274 ? -1.332 9.359 -4.514 1.00 98.75 274 ALA A C 1
ATOM 2026 O O . ALA A 1 274 ? -2.097 10.325 -4.537 1.00 98.75 274 ALA A O 1
ATOM 2027 N N . GLN A 1 275 ? -1.759 8.104 -4.431 1.00 98.81 275 GLN A N 1
ATOM 2028 C CA . GLN A 1 275 ? -3.157 7.733 -4.250 1.00 98.81 275 GLN A CA 1
ATOM 2029 C C . GLN A 1 275 ? -3.257 6.575 -3.260 1.00 98.81 275 GLN A C 1
ATOM 2031 O O . GLN A 1 275 ? -2.536 5.582 -3.373 1.00 98.81 275 GLN A O 1
ATOM 2036 N N . THR A 1 276 ? -4.177 6.701 -2.306 1.00 98.75 276 THR A N 1
ATOM 2037 C CA . THR A 1 276 ? -4.537 5.614 -1.394 1.00 98.75 276 THR A CA 1
ATOM 2038 C C . THR A 1 276 ? -5.652 4.779 -2.012 1.00 98.75 276 THR A C 1
ATOM 2040 O O . THR A 1 276 ? -6.657 5.315 -2.493 1.00 98.75 276 THR A O 1
ATOM 2043 N N . PHE A 1 277 ? -5.474 3.465 -2.009 1.00 98.75 277 PHE A N 1
ATOM 2044 C CA . PHE A 1 277 ? -6.425 2.488 -2.524 1.00 98.75 277 PHE A CA 1
ATOM 2045 C C . PHE A 1 277 ? -6.920 1.604 -1.383 1.00 98.75 277 PHE A C 1
ATOM 2047 O O . PHE A 1 277 ? -6.188 1.362 -0.429 1.00 98.75 277 PHE A O 1
ATOM 2054 N N . SER A 1 278 ? -8.152 1.110 -1.493 1.00 98.00 278 SER A N 1
ATOM 2055 C CA . SER A 1 278 ? -8.706 0.062 -0.635 1.00 98.00 278 SER A CA 1
ATOM 2056 C C . SER A 1 278 ? -9.099 -1.137 -1.490 1.00 98.00 278 SER A C 1
ATOM 2058 O O . SER A 1 278 ? -9.743 -0.971 -2.529 1.00 98.00 278 SER A O 1
ATOM 2060 N N . LEU A 1 279 ? -8.718 -2.341 -1.076 1.00 98.00 279 LEU A N 1
ATOM 2061 C CA . LEU A 1 279 ? -9.105 -3.578 -1.744 1.00 98.00 279 LEU A CA 1
ATOM 2062 C C . LEU A 1 279 ? -10.592 -3.835 -1.530 1.00 98.00 279 LEU A C 1
ATOM 2064 O O . LEU A 1 279 ? -11.064 -3.965 -0.401 1.00 98.00 279 LEU A O 1
ATOM 2068 N N . ASN A 1 280 ? -11.334 -4.013 -2.621 1.00 97.12 280 ASN A N 1
ATOM 2069 C CA . ASN A 1 280 ? -12.773 -4.271 -2.547 1.00 97.12 280 ASN A CA 1
ATOM 2070 C C . ASN A 1 280 ? -13.097 -5.610 -1.858 1.00 97.12 280 ASN A C 1
ATOM 2072 O O . ASN A 1 280 ? -14.211 -5.802 -1.375 1.00 97.12 280 ASN A O 1
ATOM 2076 N N . SER A 1 281 ? -12.146 -6.550 -1.836 1.00 94.69 281 SER A N 1
ATOM 2077 C CA . SER A 1 281 ? -12.327 -7.891 -1.276 1.00 94.69 281 SER A CA 1
ATOM 2078 C C . SER A 1 281 ? -12.297 -7.946 0.250 1.00 94.69 281 SER A C 1
ATOM 2080 O O . SER A 1 281 ? -12.942 -8.825 0.818 1.00 94.69 281 SER A O 1
ATOM 2082 N N . ASN A 1 282 ? -11.531 -7.072 0.909 1.00 92.62 282 ASN A N 1
ATOM 2083 C CA . ASN A 1 282 ? -11.292 -7.144 2.358 1.00 92.62 282 ASN A CA 1
ATOM 2084 C C . ASN A 1 282 ? -11.112 -5.781 3.051 1.00 92.62 282 ASN A C 1
ATOM 2086 O O . ASN A 1 282 ? -10.884 -5.748 4.253 1.00 92.62 282 ASN A O 1
ATOM 2090 N N . GLY A 1 283 ? -11.197 -4.665 2.326 1.00 93.50 283 GLY A N 1
ATOM 2091 C CA . GLY A 1 283 ? -11.068 -3.320 2.887 1.00 93.50 283 GLY A CA 1
ATOM 2092 C C . GLY A 1 283 ? -9.637 -2.873 3.192 1.00 93.50 283 GLY A C 1
ATOM 2093 O O . GLY A 1 283 ? -9.461 -1.710 3.550 1.00 93.50 283 GLY A O 1
ATOM 2094 N N . ALA A 1 284 ? -8.629 -3.736 3.012 1.00 95.12 284 ALA A N 1
ATOM 2095 C CA . ALA A 1 284 ? -7.226 -3.406 3.256 1.00 95.12 284 ALA A CA 1
ATOM 2096 C C . ALA A 1 284 ? -6.792 -2.197 2.430 1.00 95.12 284 ALA A C 1
ATOM 2098 O O . ALA A 1 284 ? -7.151 -2.102 1.252 1.00 95.12 284 ALA A O 1
ATOM 2099 N N . THR A 1 285 ? -6.041 -1.281 3.031 1.00 96.50 285 THR A N 1
ATOM 2100 C CA . THR A 1 285 ? -5.566 -0.072 2.360 1.00 96.50 285 THR A CA 1
ATOM 2101 C C . THR A 1 285 ? -4.075 -0.129 2.084 1.00 96.50 285 THR A C 1
ATOM 2103 O O . THR A 1 285 ? -3.348 -0.898 2.697 1.00 96.50 285 THR A O 1
ATOM 2106 N N . PHE A 1 286 ? -3.643 0.648 1.098 1.00 98.50 286 PHE A N 1
ATOM 2107 C CA . PHE A 1 286 ? -2.241 0.989 0.892 1.00 98.50 286 PHE A CA 1
ATOM 2108 C C . PHE A 1 286 ? -2.164 2.286 0.086 1.00 98.50 286 PHE A C 1
ATOM 2110 O O . PHE A 1 286 ? -3.092 2.640 -0.652 1.00 98.50 286 PHE A O 1
ATOM 2117 N N . THR A 1 287 ? -1.045 2.996 0.182 1.00 98.81 287 THR A N 1
ATOM 2118 C CA . THR A 1 287 ? -0.779 4.192 -0.624 1.00 98.81 287 THR A CA 1
ATOM 2119 C C . THR A 1 287 ? 0.306 3.914 -1.654 1.00 98.81 287 THR A C 1
ATOM 2121 O O . THR A 1 287 ? 1.421 3.548 -1.299 1.00 98.81 287 THR A O 1
ATOM 2124 N N . ALA A 1 288 ? 0.011 4.127 -2.937 1.00 98.88 288 ALA A N 1
ATOM 2125 C CA . ALA A 1 288 ? 1.007 4.057 -4.003 1.00 98.88 288 ALA A CA 1
ATOM 2126 C C . ALA A 1 288 ? 1.440 5.464 -4.426 1.00 98.88 288 ALA A C 1
ATOM 2128 O O . ALA A 1 288 ? 0.601 6.352 -4.578 1.00 98.88 288 ALA A O 1
ATOM 2129 N N . ILE A 1 289 ? 2.738 5.651 -4.658 1.00 98.94 289 ILE A N 1
ATOM 2130 C CA . ILE A 1 289 ? 3.351 6.881 -5.157 1.00 98.94 289 ILE A CA 1
ATOM 2131 C C . ILE A 1 289 ? 4.053 6.568 -6.476 1.00 98.94 289 ILE A C 1
ATOM 2133 O O . ILE A 1 289 ? 5.022 5.811 -6.488 1.00 98.94 289 ILE A O 1
ATOM 2137 N N . ILE A 1 290 ? 3.589 7.174 -7.569 1.00 98.88 290 ILE A N 1
ATOM 2138 C CA . ILE A 1 290 ? 4.251 7.110 -8.874 1.00 98.88 290 ILE A CA 1
ATOM 2139 C C . ILE A 1 290 ? 5.186 8.311 -9.032 1.00 98.88 290 ILE A C 1
ATOM 2141 O O . ILE A 1 290 ? 4.804 9.449 -8.741 1.00 98.88 290 ILE A O 1
ATOM 2145 N N . ASN A 1 291 ? 6.420 8.064 -9.470 1.00 97.81 291 ASN A N 1
ATOM 2146 C CA . ASN A 1 291 ? 7.478 9.075 -9.523 1.00 97.81 291 ASN A CA 1
ATOM 2147 C C . ASN A 1 291 ? 8.147 9.135 -10.900 1.00 97.81 291 ASN A C 1
ATOM 2149 O O . ASN A 1 291 ? 8.157 8.158 -11.645 1.00 97.81 291 ASN A O 1
ATOM 2153 N N . HIS A 1 292 ? 8.700 10.307 -11.217 1.00 97.81 292 HIS A N 1
ATOM 2154 C CA . HIS A 1 292 ? 9.580 10.510 -12.364 1.00 97.81 292 HIS A CA 1
ATOM 2155 C C . HIS A 1 292 ? 10.608 11.599 -12.034 1.00 97.81 292 HIS A C 1
ATOM 2157 O O . HIS A 1 292 ? 10.371 12.795 -12.242 1.00 97.81 292 HIS A O 1
ATOM 2163 N N . PHE A 1 293 ? 11.734 11.188 -11.457 1.00 97.81 293 PHE A N 1
ATOM 2164 C CA . PHE A 1 293 ? 12.773 12.111 -10.996 1.00 97.81 293 PHE A CA 1
ATOM 2165 C C . PHE A 1 293 ? 13.473 12.825 -12.159 1.00 97.81 293 PHE A C 1
ATOM 2167 O O . PHE A 1 293 ? 13.220 12.588 -13.344 1.00 97.81 293 PHE A O 1
ATOM 2174 N N . LYS A 1 294 ? 14.341 13.784 -11.824 1.00 96.69 294 LYS A N 1
ATOM 2175 C CA . LYS A 1 294 ? 15.105 14.521 -12.827 1.00 96.69 294 LYS A CA 1
ATOM 2176 C C . LYS A 1 294 ? 16.017 13.570 -13.612 1.00 96.69 294 LYS A C 1
ATOM 2178 O O . LYS A 1 294 ? 16.887 12.926 -13.040 1.00 96.69 294 LYS A O 1
ATOM 2183 N N . SER A 1 295 ? 15.875 13.573 -14.940 1.00 94.31 295 SER A N 1
ATOM 2184 C CA . SER A 1 295 ? 16.732 12.791 -15.840 1.00 94.31 295 SER A CA 1
ATOM 2185 C C . SER A 1 295 ? 18.221 13.110 -15.689 1.00 94.31 295 SER A C 1
ATOM 2187 O O . SER A 1 295 ? 18.600 14.279 -15.535 1.00 94.31 295 SER A O 1
ATOM 2189 N N . LYS A 1 296 ? 19.046 12.070 -15.867 1.00 92.81 296 LYS A N 1
ATOM 2190 C CA . LYS A 1 296 ? 20.521 12.100 -15.897 1.00 92.81 296 LYS A CA 1
ATOM 2191 C C . LYS A 1 296 ? 21.112 12.881 -17.082 1.00 92.81 296 LYS A C 1
ATOM 2193 O O . LYS A 1 296 ? 22.323 13.083 -17.146 1.00 92.81 296 LYS A O 1
ATOM 2198 N N . SER A 1 297 ? 20.283 13.298 -18.043 1.00 86.75 297 SER A N 1
ATOM 2199 C CA . SER A 1 297 ? 20.722 14.026 -19.241 1.00 86.75 297 SER A CA 1
ATOM 2200 C C . SER A 1 297 ? 21.419 15.345 -18.891 1.00 86.75 297 SER A C 1
ATOM 2202 O O . SER A 1 297 ? 20.859 16.172 -18.167 1.00 86.75 297 SER A O 1
ATOM 2204 N N . ALA A 1 298 ? 22.609 15.559 -19.460 1.00 81.75 298 ALA A N 1
ATOM 2205 C CA . ALA A 1 298 ? 23.361 16.806 -19.340 1.00 81.75 298 ALA A CA 1
ATOM 2206 C C . ALA A 1 298 ? 22.785 17.907 -20.250 1.00 81.75 298 ALA A C 1
ATOM 2208 O O . ALA A 1 298 ? 22.377 17.663 -21.387 1.00 81.75 298 ALA A O 1
ATOM 2209 N N . GLY A 1 299 ? 22.780 19.134 -19.747 1.00 83.19 299 GLY A N 1
ATOM 2210 C CA . GLY A 1 299 ? 22.296 20.350 -20.384 1.00 83.19 299 GLY A CA 1
ATOM 2211 C C . GLY A 1 299 ? 21.717 21.333 -19.359 1.00 83.19 299 GLY A C 1
ATOM 2212 O O . GLY A 1 299 ? 20.591 21.165 -18.900 1.00 83.19 299 GLY A O 1
ATOM 2213 N N . GLY A 1 300 ? 22.450 22.410 -19.056 1.00 86.62 300 GLY A N 1
ATOM 2214 C CA . GLY A 1 300 ? 21.978 23.502 -18.189 1.00 86.62 300 GLY A CA 1
ATOM 2215 C C . GLY A 1 300 ? 22.226 23.303 -16.688 1.00 86.62 300 GLY A C 1
ATOM 2216 O O . GLY A 1 300 ? 21.857 24.169 -15.896 1.00 86.62 300 GLY A O 1
ATOM 2217 N N . GLU A 1 301 ? 22.873 22.208 -16.302 1.00 93.50 301 GLU A N 1
ATOM 2218 C CA . GLU A 1 301 ? 23.338 21.928 -14.949 1.00 93.50 301 GLU A CA 1
ATOM 2219 C C . GLU A 1 301 ? 24.390 22.937 -14.463 1.00 93.50 301 GLU A C 1
ATOM 2221 O O . GLU A 1 301 ? 25.205 23.456 -15.232 1.00 93.50 301 GLU A O 1
ATOM 2226 N N . THR A 1 302 ? 24.386 23.229 -13.160 1.00 93.00 302 THR A N 1
ATOM 2227 C CA . THR A 1 302 ? 25.374 24.111 -12.521 1.00 93.00 302 THR A CA 1
ATOM 2228 C C . THR A 1 302 ? 25.687 23.625 -11.107 1.00 93.00 302 THR A C 1
ATOM 2230 O O . THR A 1 302 ? 24.876 22.949 -10.483 1.00 93.00 302 THR A O 1
ATOM 2233 N N . GLY A 1 303 ? 26.850 23.992 -10.564 1.00 93.50 303 GLY A N 1
ATOM 2234 C CA . GLY A 1 303 ? 27.196 23.649 -9.181 1.00 93.50 303 GLY A CA 1
ATOM 2235 C C . GLY A 1 303 ? 27.288 22.136 -8.961 1.00 93.50 303 GLY A C 1
ATOM 2236 O O . GLY A 1 303 ? 28.004 21.467 -9.693 1.00 93.50 303 GLY A O 1
ATOM 2237 N N . LEU A 1 304 ? 26.582 21.612 -7.955 1.00 92.56 304 LEU A N 1
ATOM 2238 C CA . LEU A 1 304 ? 26.590 20.179 -7.623 1.00 92.56 304 LEU A CA 1
ATOM 2239 C C . LEU A 1 304 ? 25.809 19.313 -8.623 1.00 92.56 304 LEU A C 1
ATOM 2241 O O . LEU A 1 304 ? 25.976 18.100 -8.625 1.00 92.56 304 LEU A O 1
ATOM 2245 N N . ASP A 1 305 ? 24.992 19.917 -9.490 1.00 94.75 305 ASP A N 1
ATOM 2246 C CA . ASP A 1 305 ? 24.297 19.183 -10.551 1.00 94.75 305 ASP A CA 1
ATOM 2247 C C . ASP A 1 305 ? 25.189 18.902 -11.765 1.00 94.75 305 ASP A C 1
ATOM 2249 O O . ASP A 1 305 ? 24.781 18.144 -12.646 1.00 94.75 305 ASP A O 1
ATOM 2253 N N . THR A 1 306 ? 26.393 19.490 -11.846 1.00 95.19 306 THR A N 1
ATOM 2254 C CA . THR A 1 306 ? 27.364 19.061 -12.863 1.00 95.19 306 THR A CA 1
ATOM 2255 C C . THR A 1 306 ? 27.708 17.592 -12.657 1.00 95.19 306 THR A C 1
ATOM 2257 O O . THR A 1 306 ? 27.707 17.121 -11.524 1.00 95.19 306 THR A O 1
ATOM 2260 N N . ASP A 1 307 ? 28.032 16.870 -13.725 1.00 92.94 307 ASP A N 1
ATOM 2261 C CA . ASP A 1 307 ? 28.575 15.519 -13.582 1.00 92.94 307 ASP A CA 1
ATOM 2262 C C . ASP A 1 307 ? 29.865 15.572 -12.741 1.00 92.94 307 ASP A C 1
ATOM 2264 O O . ASP A 1 307 ? 30.806 16.300 -13.079 1.00 92.94 307 ASP A O 1
ATOM 2268 N N . GLN A 1 308 ? 29.875 14.854 -11.616 1.00 90.81 308 GLN A N 1
ATOM 2269 C CA . GLN A 1 308 ? 30.993 14.834 -10.670 1.00 90.81 308 GLN A CA 1
ATOM 2270 C C . GLN A 1 308 ? 32.066 13.803 -11.058 1.00 90.81 308 GLN A C 1
ATOM 2272 O O . GLN A 1 308 ? 33.135 13.774 -10.448 1.00 90.81 308 GLN A O 1
ATOM 2277 N N . GLY A 1 309 ? 31.830 12.996 -12.101 1.00 89.94 309 GLY A N 1
ATOM 2278 C CA . GLY A 1 309 ? 32.765 11.968 -12.558 1.00 89.94 309 GLY A CA 1
ATOM 2279 C C . GLY A 1 309 ? 32.829 10.742 -11.644 1.00 89.94 309 GLY A C 1
ATOM 2280 O O . GLY A 1 309 ? 33.825 10.023 -11.661 1.00 89.94 309 GLY A O 1
ATOM 2281 N N . ASP A 1 310 ? 31.780 10.517 -10.858 1.00 90.12 310 ASP A N 1
ATOM 2282 C CA . ASP A 1 310 ? 31.600 9.400 -9.926 1.00 90.12 310 ASP A CA 1
ATOM 2283 C C . ASP A 1 310 ? 30.728 8.268 -10.500 1.00 90.12 310 ASP A C 1
ATOM 2285 O O . ASP A 1 310 ? 30.499 7.266 -9.834 1.00 90.12 310 ASP A O 1
ATOM 2289 N N . GLY A 1 311 ? 30.271 8.407 -11.750 1.00 91.50 311 GLY A N 1
ATOM 2290 C CA . GLY A 1 311 ? 29.422 7.434 -12.445 1.00 91.50 311 GLY A CA 1
ATOM 2291 C C . GLY A 1 311 ? 27.924 7.732 -12.360 1.00 91.50 311 GLY A C 1
ATOM 2292 O O . GLY A 1 311 ? 27.158 7.170 -13.140 1.00 91.50 311 GLY A O 1
ATOM 2293 N N . GLN A 1 312 ? 27.507 8.669 -11.506 1.00 92.88 312 GLN A N 1
ATOM 2294 C CA . GLN A 1 312 ? 26.087 8.929 -11.246 1.00 92.88 312 GLN A CA 1
ATOM 2295 C C . GLN A 1 312 ? 25.437 9.851 -12.284 1.00 92.88 312 GLN A C 1
ATOM 2297 O O . GLN A 1 312 ? 24.209 9.901 -12.410 1.00 92.88 312 GLN A O 1
ATOM 2302 N N . GLY A 1 313 ? 26.251 10.563 -13.067 1.00 93.38 313 GLY A N 1
ATOM 2303 C CA . GLY A 1 313 ? 25.813 11.487 -14.109 1.00 93.38 313 GLY A CA 1
ATOM 2304 C C . GLY A 1 313 ? 25.294 12.825 -13.571 1.00 93.38 313 GLY A C 1
ATOM 2305 O O . GLY A 1 313 ? 25.311 13.108 -12.373 1.00 93.38 313 GLY A O 1
ATOM 2306 N N . ALA A 1 314 ? 24.829 13.684 -14.482 1.00 95.56 314 ALA A N 1
ATOM 2307 C CA . ALA A 1 314 ? 24.344 15.017 -14.132 1.00 95.56 314 ALA A CA 1
ATOM 2308 C C . ALA A 1 314 ? 23.078 14.971 -13.252 1.00 95.56 314 ALA A C 1
ATOM 2310 O O . ALA A 1 314 ? 22.338 13.983 -13.217 1.00 95.56 314 ALA A O 1
ATOM 2311 N N . PHE A 1 315 ? 22.816 16.079 -12.554 1.00 96.56 315 PHE A N 1
ATOM 2312 C CA . PHE A 1 315 ? 21.653 16.283 -11.683 1.00 96.56 315 PHE A CA 1
ATOM 2313 C C . PHE A 1 315 ? 21.505 15.268 -10.535 1.00 96.56 315 PHE A C 1
ATOM 2315 O O . PHE A 1 315 ? 20.405 15.090 -10.009 1.00 96.56 315 PHE A O 1
ATOM 2322 N N . ASN A 1 316 ? 22.589 14.600 -10.119 1.00 95.00 316 ASN A N 1
ATOM 2323 C CA . ASN A 1 316 ? 22.553 13.708 -8.957 1.00 95.00 316 ASN A CA 1
ATOM 2324 C C . ASN A 1 316 ? 22.151 14.462 -7.673 1.00 95.00 316 ASN A C 1
ATOM 2326 O O . ASN A 1 316 ? 21.247 14.042 -6.958 1.00 95.00 316 ASN A O 1
ATOM 2330 N N . ALA A 1 317 ? 22.710 15.656 -7.449 1.00 94.50 317 ALA A N 1
ATOM 2331 C CA . ALA A 1 317 ? 22.364 16.496 -6.300 1.00 94.50 317 ALA A CA 1
ATOM 2332 C C . ALA A 1 317 ? 20.881 16.918 -6.265 1.00 94.50 317 ALA A C 1
ATOM 2334 O O . ALA A 1 317 ? 20.290 17.027 -5.188 1.00 94.50 317 ALA A O 1
ATOM 2335 N N . THR A 1 318 ? 20.263 17.155 -7.425 1.00 96.88 318 THR A N 1
ATOM 2336 C CA . THR A 1 318 ? 18.812 17.371 -7.526 1.00 96.88 318 THR A CA 1
ATOM 2337 C C . THR A 1 318 ? 18.033 16.101 -7.178 1.00 96.88 318 THR A C 1
ATOM 2339 O O . THR A 1 318 ? 17.090 16.176 -6.393 1.00 96.88 318 THR A O 1
ATOM 2342 N N . ARG A 1 319 ? 18.431 14.931 -7.698 1.00 97.62 319 ARG A N 1
ATOM 2343 C CA . ARG A 1 319 ? 17.769 13.650 -7.386 1.00 97.62 319 ARG A CA 1
ATOM 2344 C C . ARG A 1 319 ? 17.854 13.298 -5.893 1.00 97.62 319 ARG A C 1
ATOM 2346 O O . ARG A 1 319 ? 16.863 12.841 -5.333 1.00 97.62 319 ARG A O 1
ATOM 2353 N N . ILE A 1 320 ? 18.967 13.610 -5.222 1.00 96.69 320 ILE A N 1
ATOM 2354 C CA . ILE A 1 320 ? 19.104 13.507 -3.756 1.00 96.69 320 ILE A CA 1
ATOM 2355 C C . ILE A 1 320 ? 18.048 14.370 -3.047 1.00 96.69 320 ILE A C 1
ATOM 2357 O O . ILE A 1 320 ? 17.309 13.878 -2.199 1.00 96.69 320 ILE A O 1
ATOM 2361 N N . GLN A 1 321 ? 17.907 15.644 -3.431 1.00 97.81 321 GLN A N 1
ATOM 2362 C CA . GLN A 1 321 ? 16.893 16.534 -2.843 1.00 97.81 321 GLN A CA 1
ATOM 2363 C C . GLN A 1 321 ? 15.460 16.045 -3.111 1.00 97.81 321 GLN A C 1
ATOM 2365 O O . GLN A 1 321 ? 14.575 16.218 -2.270 1.00 97.81 321 GLN A O 1
ATOM 2370 N N . GLN A 1 322 ? 15.212 15.436 -4.275 1.00 98.50 322 GLN A N 1
ATOM 2371 C CA . GLN A 1 322 ? 13.925 14.817 -4.599 1.00 98.50 322 GLN A CA 1
ATOM 2372 C C . GLN A 1 322 ? 13.648 13.603 -3.701 1.00 98.50 322 GLN A C 1
ATOM 2374 O O . GLN A 1 322 ? 12.535 13.485 -3.188 1.00 98.50 322 GLN A O 1
ATOM 2379 N N . ALA A 1 323 ? 14.653 12.763 -3.434 1.00 98.50 323 ALA A N 1
ATOM 2380 C CA . ALA A 1 323 ? 14.553 11.645 -2.497 1.00 98.50 323 ALA A CA 1
ATOM 2381 C C . ALA A 1 323 ? 14.255 12.114 -1.058 1.00 98.50 323 ALA A C 1
ATOM 2383 O O . ALA A 1 323 ? 13.337 11.605 -0.414 1.00 98.50 323 ALA A O 1
ATOM 2384 N N . GLU A 1 324 ? 14.947 13.145 -0.565 1.00 98.31 324 GLU A N 1
ATOM 2385 C CA . GLU A 1 324 ? 14.693 13.732 0.763 1.00 98.31 324 GLU A CA 1
ATOM 2386 C C . GLU A 1 324 ? 13.272 14.318 0.885 1.00 98.31 324 GLU A C 1
ATOM 2388 O O . GLU A 1 324 ? 12.573 14.132 1.892 1.00 98.31 324 GLU A O 1
ATOM 2393 N N . ALA A 1 325 ? 12.813 15.020 -0.158 1.00 98.62 325 ALA A N 1
ATOM 2394 C CA . ALA A 1 325 ? 11.457 15.555 -0.220 1.00 98.62 325 ALA A CA 1
ATOM 2395 C C . ALA A 1 325 ? 10.405 14.433 -0.255 1.00 98.62 325 ALA A C 1
ATOM 2397 O O . ALA A 1 325 ? 9.367 14.546 0.403 1.00 98.62 325 ALA A O 1
ATOM 2398 N N . LEU A 1 326 ? 10.690 13.337 -0.965 1.00 98.62 326 LEU A N 1
ATOM 2399 C CA . LEU A 1 326 ? 9.828 12.160 -1.028 1.00 98.62 326 LEU A CA 1
ATOM 2400 C C . LEU A 1 326 ? 9.692 11.477 0.341 1.00 98.62 326 LEU A C 1
ATOM 2402 O O . LEU A 1 326 ? 8.573 11.178 0.747 1.00 98.62 326 LEU A O 1
ATOM 2406 N N . LEU A 1 327 ? 10.770 11.329 1.118 1.00 98.62 327 LEU A N 1
ATOM 2407 C CA . LEU A 1 327 ? 10.687 10.805 2.493 1.00 98.62 327 LEU A CA 1
ATOM 2408 C C . LEU A 1 327 ? 9.823 11.679 3.408 1.00 98.62 327 LEU A C 1
ATOM 2410 O O . LEU A 1 327 ? 9.036 11.177 4.215 1.00 98.62 327 LEU A O 1
ATOM 2414 N N . THR A 1 328 ? 9.942 13.002 3.280 1.00 98.50 328 THR A N 1
ATOM 2415 C CA . THR A 1 328 ? 9.089 13.938 4.029 1.00 98.50 328 THR A CA 1
ATOM 2416 C C . THR A 1 328 ? 7.617 13.745 3.659 1.00 98.50 328 THR A C 1
ATOM 2418 O O . THR A 1 328 ? 6.748 13.727 4.533 1.00 98.50 328 THR A O 1
ATOM 2421 N N . PHE A 1 329 ? 7.336 13.549 2.371 1.00 98.44 329 PHE A N 1
ATOM 2422 C CA . PHE A 1 329 ? 5.988 13.310 1.873 1.00 98.44 329 PHE A CA 1
ATOM 2423 C C . PHE A 1 329 ? 5.407 11.971 2.326 1.00 98.44 329 PHE A C 1
ATOM 2425 O O . PHE A 1 329 ? 4.264 11.937 2.773 1.00 98.44 329 PHE A O 1
ATOM 2432 N N . ILE A 1 330 ? 6.196 10.895 2.312 1.00 98.69 330 ILE A N 1
ATOM 2433 C CA . ILE A 1 330 ? 5.785 9.581 2.823 1.00 98.69 330 ILE A CA 1
ATOM 2434 C C . ILE A 1 330 ? 5.349 9.695 4.286 1.00 98.69 330 ILE A C 1
ATOM 2436 O O . ILE A 1 330 ? 4.263 9.251 4.640 1.00 98.69 330 ILE A O 1
ATOM 2440 N N . ASN A 1 331 ? 6.122 10.379 5.133 1.00 98.06 331 ASN A N 1
ATOM 2441 C CA . ASN A 1 331 ? 5.747 10.578 6.538 1.00 98.06 331 ASN A CA 1
ATOM 2442 C C . ASN A 1 331 ? 4.444 11.385 6.710 1.00 98.06 331 ASN A C 1
ATOM 2444 O O . ASN A 1 331 ? 3.640 11.102 7.604 1.00 98.06 331 ASN A O 1
ATOM 2448 N N . SER A 1 332 ? 4.211 12.370 5.837 1.00 97.88 332 SER A N 1
ATOM 2449 C CA . SER A 1 332 ? 2.942 13.105 5.762 1.00 97.88 332 SER A CA 1
ATOM 2450 C C . SER A 1 332 ? 1.778 12.192 5.364 1.00 97.88 332 SER A C 1
ATOM 2452 O O . SER A 1 332 ? 0.719 12.237 5.993 1.00 97.88 332 SER A O 1
ATOM 2454 N N . LEU A 1 333 ? 1.969 11.336 4.356 1.00 97.62 333 LEU A N 1
ATOM 2455 C CA . LEU A 1 333 ? 0.961 10.379 3.901 1.00 97.62 333 LEU A CA 1
ATOM 2456 C C . LEU A 1 333 ? 0.593 9.403 5.014 1.00 97.62 333 LEU A C 1
ATOM 2458 O O . LEU A 1 333 ? -0.586 9.311 5.343 1.00 97.62 333 LEU A O 1
ATOM 2462 N N . LYS A 1 334 ? 1.584 8.794 5.673 1.00 97.12 334 LYS A N 1
ATOM 2463 C CA . LYS A 1 334 ? 1.365 7.898 6.818 1.00 97.12 334 LYS A CA 1
ATOM 2464 C C . LYS A 1 334 ? 0.529 8.557 7.914 1.00 97.12 334 LYS A C 1
ATOM 2466 O O . LYS A 1 334 ? -0.456 8.012 8.395 1.00 97.12 334 LYS A O 1
ATOM 2471 N N . THR A 1 335 ? 0.866 9.803 8.252 1.00 95.75 335 THR A N 1
ATOM 2472 C CA . THR A 1 335 ? 0.129 10.566 9.270 1.00 95.75 335 THR A CA 1
ATOM 2473 C C . THR A 1 335 ? -1.303 10.896 8.834 1.00 95.75 335 THR A C 1
ATOM 2475 O O . THR A 1 335 ? -2.222 10.840 9.645 1.00 95.75 335 THR A O 1
ATOM 2478 N N . SER A 1 336 ? -1.500 11.295 7.574 1.00 94.69 336 SER A N 1
ATOM 2479 C CA . SER A 1 336 ? -2.804 11.759 7.076 1.00 94.69 336 SER A CA 1
ATOM 2480 C C . SER A 1 336 ? -3.778 10.627 6.749 1.00 94.69 336 SER A C 1
ATOM 2482 O O . SER A 1 336 ? -4.987 10.828 6.852 1.00 94.69 336 SER A O 1
ATOM 2484 N N . THR A 1 337 ? -3.260 9.457 6.379 1.00 94.31 337 THR A N 1
ATOM 2485 C CA . THR A 1 337 ? -4.046 8.253 6.080 1.00 94.31 337 THR A CA 1
ATOM 2486 C C . THR A 1 337 ? -4.255 7.379 7.315 1.00 94.31 337 THR A C 1
ATOM 2488 O O . THR A 1 337 ? -5.267 6.690 7.391 1.00 94.31 337 THR A O 1
ATOM 2491 N N . GLY A 1 338 ? -3.346 7.442 8.297 1.00 92.56 338 GLY A N 1
ATOM 2492 C CA . GLY A 1 338 ? -3.333 6.520 9.434 1.00 92.56 338 GLY A CA 1
ATOM 2493 C C . GLY A 1 338 ? -2.836 5.119 9.068 1.00 92.56 338 GLY A C 1
ATOM 2494 O O . GLY A 1 338 ? -3.006 4.205 9.867 1.00 92.56 338 GLY A O 1
ATOM 2495 N N . ASP A 1 339 ? -2.248 4.964 7.881 1.00 92.81 339 ASP A N 1
ATOM 2496 C CA . ASP A 1 339 ? -1.778 3.701 7.326 1.00 92.81 339 ASP A CA 1
ATOM 2497 C C . ASP A 1 339 ? -0.279 3.794 7.010 1.00 92.81 339 ASP A C 1
ATOM 2499 O O . ASP A 1 339 ? 0.199 4.750 6.392 1.00 92.81 339 ASP A O 1
ATOM 2503 N N . ASP A 1 340 ? 0.474 2.798 7.464 1.00 95.38 340 ASP A N 1
ATOM 2504 C CA . ASP A 1 340 ? 1.921 2.741 7.301 1.00 95.38 340 ASP A CA 1
ATOM 2505 C C . ASP A 1 340 ? 2.336 2.091 5.974 1.00 95.38 340 ASP A C 1
ATOM 2507 O O . ASP A 1 340 ? 3.522 2.149 5.623 1.00 95.38 340 ASP A O 1
ATOM 2511 N N . ASP A 1 341 ? 1.386 1.524 5.226 1.00 97.62 341 ASP A N 1
ATOM 2512 C CA . ASP A 1 341 ? 1.621 0.799 3.986 1.00 97.62 341 ASP A CA 1
ATOM 2513 C C . ASP A 1 341 ? 1.785 1.740 2.782 1.00 97.62 341 ASP A C 1
ATOM 2515 O O . ASP A 1 341 ? 0.817 2.209 2.175 1.00 97.62 341 ASP A O 1
ATOM 2519 N N . VAL A 1 342 ? 3.040 2.022 2.407 1.00 98.81 342 VAL A N 1
ATOM 2520 C CA . VAL A 1 342 ? 3.367 2.933 1.300 1.00 98.81 342 VAL A CA 1
ATOM 2521 C C . VAL A 1 342 ? 4.321 2.272 0.308 1.00 98.81 342 VAL A C 1
ATOM 2523 O O . VAL A 1 342 ? 5.396 1.807 0.686 1.00 98.81 342 VAL A O 1
ATOM 2526 N N . LEU A 1 343 ? 3.940 2.280 -0.970 1.00 98.88 343 LEU A N 1
ATOM 2527 C CA . LEU A 1 343 ? 4.737 1.834 -2.113 1.00 98.88 343 LEU A CA 1
ATOM 2528 C C . LEU A 1 343 ? 5.178 3.044 -2.940 1.00 98.88 343 LEU A C 1
ATOM 2530 O O . LEU A 1 343 ? 4.351 3.780 -3.468 1.00 98.88 343 LEU A O 1
ATOM 2534 N N . VAL A 1 344 ? 6.481 3.219 -3.098 1.00 98.88 344 VAL A N 1
ATOM 2535 C CA . VAL A 1 344 ? 7.111 4.112 -4.072 1.00 98.88 344 VAL A CA 1
ATOM 2536 C C . VAL A 1 344 ? 7.455 3.282 -5.297 1.00 98.88 344 VAL A C 1
ATOM 2538 O O . VAL A 1 344 ? 8.218 2.327 -5.194 1.00 98.88 344 VAL A O 1
ATOM 2541 N N . ILE A 1 345 ? 6.913 3.638 -6.455 1.00 98.81 345 ILE A N 1
ATOM 2542 C CA . ILE A 1 345 ? 7.174 2.911 -7.695 1.00 98.81 345 ILE A CA 1
ATOM 2543 C C . ILE A 1 345 ? 7.409 3.879 -8.863 1.00 98.81 345 ILE A C 1
ATOM 2545 O O . ILE A 1 345 ? 6.875 4.993 -8.868 1.00 98.81 345 ILE A O 1
ATOM 2549 N N . GLY A 1 346 ? 8.225 3.481 -9.838 1.00 98.25 346 GLY A N 1
ATOM 2550 C CA . GLY A 1 346 ? 8.479 4.233 -11.069 1.00 98.25 346 GLY A CA 1
ATOM 2551 C C . GLY A 1 346 ? 9.925 4.675 -11.279 1.00 98.25 346 GLY A C 1
ATOM 2552 O O . GLY A 1 346 ? 10.835 4.189 -10.614 1.00 98.25 346 GLY A O 1
ATOM 2553 N N . ASP A 1 347 ? 10.124 5.610 -12.209 1.00 98.50 347 ASP A N 1
ATOM 2554 C CA . ASP A 1 347 ? 11.440 6.011 -12.712 1.00 98.50 347 ASP A CA 1
ATOM 2555 C C . ASP A 1 347 ? 12.106 7.055 -11.797 1.00 98.50 347 ASP A C 1
ATOM 2557 O O . ASP A 1 347 ? 11.791 8.253 -11.809 1.00 98.50 347 ASP A O 1
ATOM 2561 N N . LEU A 1 348 ? 13.078 6.608 -11.005 1.00 97.94 348 LEU A N 1
ATOM 2562 C CA . LEU A 1 348 ? 13.875 7.482 -10.139 1.00 97.94 348 LEU A CA 1
ATOM 2563 C C . LEU A 1 348 ? 15.102 8.061 -10.852 1.00 97.94 348 LEU A C 1
ATOM 2565 O O . LEU A 1 348 ? 15.839 8.862 -10.270 1.00 97.94 348 LEU A O 1
ATOM 2569 N N . ASN A 1 349 ? 15.314 7.701 -12.120 1.00 97.81 349 ASN A N 1
ATOM 2570 C CA . ASN A 1 349 ? 16.445 8.117 -12.940 1.00 97.81 349 ASN A CA 1
ATOM 2571 C C . ASN A 1 349 ? 17.791 7.908 -12.227 1.00 97.81 349 ASN A C 1
ATOM 2573 O O . ASN A 1 349 ? 18.735 8.670 -12.431 1.00 97.81 349 ASN A O 1
ATOM 2577 N N . ALA A 1 350 ? 17.889 6.894 -11.372 1.00 97.00 350 ALA A N 1
ATOM 2578 C CA . ALA A 1 350 ? 19.064 6.558 -10.583 1.00 97.00 350 ALA A CA 1
ATOM 2579 C C . ALA A 1 350 ? 19.279 5.044 -10.622 1.00 97.00 350 ALA A C 1
ATOM 2581 O O . ALA A 1 350 ? 18.304 4.300 -10.548 1.00 97.00 350 ALA A O 1
ATOM 2582 N N . TYR A 1 351 ? 20.529 4.605 -10.782 1.00 97.25 351 TYR A N 1
ATOM 2583 C CA . TYR A 1 351 ? 20.855 3.177 -10.731 1.00 97.25 351 TYR A CA 1
ATOM 2584 C C . TYR A 1 351 ? 20.819 2.657 -9.285 1.00 97.25 351 TYR A C 1
ATOM 2586 O O . TYR A 1 351 ? 20.761 3.444 -8.343 1.00 97.25 351 TYR A O 1
ATOM 2594 N N . GLY A 1 352 ? 20.802 1.329 -9.126 1.00 93.38 352 GLY A N 1
ATOM 2595 C CA . GLY A 1 352 ? 20.502 0.640 -7.864 1.00 93.38 352 GLY A CA 1
ATOM 2596 C C . GLY A 1 352 ? 21.296 1.059 -6.624 1.00 93.38 352 GLY A C 1
ATOM 2597 O O . GLY A 1 352 ? 20.747 0.967 -5.532 1.00 93.38 352 GLY A O 1
ATOM 2598 N N . GLU A 1 353 ? 22.532 1.523 -6.787 1.00 93.19 353 GLU A N 1
ATOM 2599 C CA . GLU A 1 353 ? 23.411 1.930 -5.685 1.00 93.19 353 GLU A CA 1
ATOM 2600 C C . GLU A 1 353 ? 23.789 3.417 -5.774 1.00 93.19 353 GLU A C 1
ATOM 2602 O O . GLU A 1 353 ? 24.848 3.814 -5.317 1.00 93.19 353 GLU A O 1
ATOM 2607 N N . GLU A 1 354 ? 22.991 4.247 -6.448 1.00 94.81 354 GLU A N 1
ATOM 2608 C CA . GLU A 1 354 ? 23.241 5.693 -6.487 1.00 94.81 354 GLU A CA 1
ATOM 2609 C C . GLU A 1 354 ? 22.622 6.422 -5.293 1.00 94.81 354 GLU A C 1
ATOM 2611 O O . GLU A 1 354 ? 21.551 6.048 -4.808 1.00 94.81 354 GLU A O 1
ATOM 2616 N N . ASP A 1 355 ? 23.216 7.562 -4.929 1.00 94.00 355 ASP A N 1
ATOM 2617 C CA . ASP A 1 355 ? 22.890 8.324 -3.720 1.00 94.00 355 ASP A CA 1
ATOM 2618 C C . ASP A 1 355 ? 21.380 8.572 -3.494 1.00 94.00 355 ASP A C 1
ATOM 2620 O O . ASP A 1 355 ? 20.926 8.501 -2.349 1.00 94.00 355 ASP A O 1
ATOM 2624 N N . PRO A 1 356 ? 20.542 8.875 -4.517 1.00 95.75 356 PRO A N 1
ATOM 2625 C CA . PRO A 1 356 ? 19.106 9.052 -4.306 1.00 95.75 356 PRO A CA 1
ATOM 2626 C C . PRO A 1 356 ? 18.417 7.789 -3.772 1.00 95.75 356 PRO A C 1
ATOM 2628 O O . PRO A 1 356 ? 17.480 7.899 -2.981 1.00 95.75 356 PRO A O 1
ATOM 2631 N N . ILE A 1 357 ? 18.866 6.601 -4.186 1.00 96.06 357 ILE A N 1
ATOM 2632 C CA . ILE A 1 357 ? 18.345 5.320 -3.699 1.00 96.06 357 ILE A CA 1
ATOM 2633 C C . ILE A 1 357 ? 18.813 5.088 -2.265 1.00 96.06 357 ILE A C 1
ATOM 2635 O O . ILE A 1 357 ? 18.014 4.686 -1.418 1.00 96.06 357 ILE A O 1
ATOM 2639 N N . ASP A 1 358 ? 20.057 5.427 -1.945 1.00 92.75 358 ASP A N 1
ATOM 2640 C CA . ASP A 1 358 ? 20.590 5.260 -0.592 1.00 92.75 358 ASP A CA 1
ATOM 2641 C C . ASP A 1 358 ? 19.897 6.168 0.417 1.00 92.75 358 ASP A C 1
ATOM 2643 O O . ASP A 1 358 ? 19.547 5.736 1.517 1.00 92.75 358 ASP A O 1
ATOM 2647 N N . VAL A 1 359 ? 19.602 7.409 0.018 1.00 95.75 359 VAL A N 1
ATOM 2648 C CA . VAL A 1 359 ? 18.783 8.334 0.807 1.00 95.75 359 VAL A CA 1
ATOM 2649 C C . VAL A 1 359 ? 17.443 7.689 1.151 1.00 95.75 359 VAL A C 1
ATOM 2651 O O . VAL A 1 359 ? 17.045 7.711 2.317 1.00 95.75 359 VAL A O 1
ATOM 2654 N N . LEU A 1 360 ? 16.763 7.079 0.174 1.00 97.38 360 LEU A N 1
ATOM 2655 C CA . LEU A 1 360 ? 15.479 6.407 0.385 1.00 97.38 360 LEU A CA 1
ATOM 2656 C C . LEU A 1 360 ? 15.608 5.177 1.298 1.00 97.38 360 LEU A C 1
ATOM 2658 O O . LEU A 1 360 ? 14.817 5.038 2.237 1.00 97.38 360 LEU A O 1
ATOM 2662 N N . ARG A 1 361 ? 16.621 4.328 1.078 1.00 96.00 361 ARG A N 1
ATOM 2663 C CA . ARG A 1 361 ? 16.904 3.144 1.910 1.00 96.00 361 ARG A CA 1
ATOM 2664 C C . ARG A 1 361 ? 17.199 3.536 3.358 1.00 96.00 361 ARG A C 1
ATOM 2666 O O . ARG A 1 361 ? 16.592 3.018 4.294 1.00 96.00 361 ARG A O 1
ATOM 2673 N N . ASN A 1 362 ? 18.051 4.535 3.560 1.00 93.62 362 ASN A N 1
ATOM 2674 C CA . ASN A 1 362 ? 18.356 5.077 4.882 1.00 93.62 362 ASN A CA 1
ATOM 2675 C C . ASN A 1 362 ? 17.161 5.800 5.528 1.00 93.62 362 ASN A C 1
ATOM 2677 O O . ASN A 1 362 ? 17.046 5.856 6.753 1.00 93.62 362 ASN A O 1
ATOM 2681 N N . GLY A 1 363 ? 16.238 6.314 4.716 1.00 95.56 363 GLY A N 1
ATOM 2682 C CA . GLY A 1 363 ? 14.934 6.802 5.156 1.00 95.56 363 GLY A CA 1
ATOM 2683 C C . GLY A 1 363 ? 13.993 5.715 5.687 1.00 95.56 363 GLY A C 1
ATOM 2684 O O . GLY A 1 363 ? 12.900 6.043 6.149 1.00 95.56 363 GLY A O 1
ATOM 2685 N N . GLY A 1 364 ? 14.406 4.444 5.652 1.00 96.25 364 GLY A N 1
ATOM 2686 C CA . GLY A 1 364 ? 13.643 3.295 6.133 1.00 96.25 364 GLY A CA 1
ATOM 2687 C C . GLY A 1 364 ? 12.805 2.610 5.056 1.00 96.25 364 GLY A C 1
ATOM 2688 O O . GLY A 1 364 ? 11.954 1.788 5.405 1.00 96.25 364 GLY A O 1
ATOM 2689 N N . LEU A 1 365 ? 13.013 2.947 3.777 1.00 98.38 365 LEU A N 1
ATOM 2690 C CA . LEU A 1 365 ? 12.402 2.204 2.681 1.00 98.38 365 LEU A CA 1
ATOM 2691 C C . LEU A 1 365 ? 13.195 0.933 2.371 1.00 98.38 365 LEU A C 1
ATOM 2693 O O . LEU A 1 365 ? 14.415 0.880 2.517 1.00 98.38 365 LEU A O 1
ATOM 2697 N N . VAL A 1 366 ? 12.486 -0.092 1.922 1.00 98.56 366 VAL A N 1
ATOM 2698 C CA . VAL A 1 366 ? 13.043 -1.374 1.511 1.00 98.56 366 VAL A CA 1
ATOM 2699 C C . VAL A 1 366 ? 13.008 -1.448 -0.008 1.00 98.56 366 VAL A C 1
ATOM 2701 O O . VAL A 1 366 ? 11.952 -1.272 -0.607 1.00 98.56 366 VAL A O 1
ATOM 2704 N N . ASP A 1 367 ? 14.163 -1.687 -0.623 1.00 97.69 367 ASP A N 1
ATOM 2705 C CA . ASP A 1 367 ? 14.286 -1.930 -2.061 1.00 97.69 367 ASP A CA 1
ATOM 2706 C C . ASP A 1 367 ? 13.796 -3.343 -2.397 1.00 97.69 367 ASP A C 1
ATOM 2708 O O . ASP A 1 367 ? 14.408 -4.338 -2.008 1.00 97.69 367 ASP A O 1
ATOM 2712 N N . GLU A 1 368 ? 12.673 -3.431 -3.105 1.00 98.56 368 GLU A N 1
ATOM 2713 C CA . GLU A 1 368 ? 12.024 -4.706 -3.384 1.00 98.56 368 GLU A CA 1
ATOM 2714 C C . GLU A 1 368 ? 12.640 -5.431 -4.581 1.00 98.56 368 GLU A C 1
ATOM 2716 O O . GLU A 1 368 ? 12.791 -6.651 -4.549 1.00 98.56 368 GLU A O 1
ATOM 2721 N N . LEU A 1 369 ? 13.085 -4.708 -5.610 1.00 96.44 369 LEU A N 1
ATOM 2722 C CA . LEU A 1 369 ? 13.789 -5.337 -6.732 1.00 96.44 369 LEU A CA 1
ATOM 2723 C C . LEU A 1 369 ? 15.089 -5.994 -6.253 1.00 96.44 369 LEU A C 1
ATOM 2725 O O . LEU A 1 369 ? 15.360 -7.136 -6.609 1.00 96.44 369 LEU A O 1
ATOM 2729 N N . GLY A 1 370 ? 15.829 -5.339 -5.352 1.00 93.56 370 GLY A N 1
ATOM 2730 C CA . GLY A 1 370 ? 17.032 -5.914 -4.740 1.00 93.56 370 GLY A CA 1
ATOM 2731 C C . GLY A 1 370 ? 16.764 -7.125 -3.830 1.00 93.56 370 GLY A C 1
ATOM 2732 O O . GLY A 1 370 ? 17.683 -7.887 -3.533 1.00 93.56 370 GLY A O 1
ATOM 2733 N N . ARG A 1 371 ? 15.515 -7.332 -3.382 1.00 95.06 371 ARG A N 1
ATOM 2734 C CA . ARG A 1 371 ? 15.107 -8.506 -2.589 1.00 95.06 371 ARG A CA 1
ATOM 2735 C C . ARG A 1 371 ? 14.714 -9.706 -3.443 1.00 95.06 371 ARG A C 1
ATOM 2737 O O . ARG A 1 371 ? 14.930 -10.837 -3.002 1.00 95.06 371 ARG A O 1
ATOM 2744 N N . PHE A 1 372 ? 14.066 -9.466 -4.580 1.00 96.94 372 PHE A N 1
ATOM 2745 C CA . PHE A 1 372 ? 13.397 -10.510 -5.360 1.00 96.94 372 PHE A CA 1
ATOM 2746 C C . PHE A 1 372 ? 14.133 -10.889 -6.645 1.00 96.94 372 PHE A C 1
ATOM 2748 O O . PHE A 1 372 ? 14.057 -12.049 -7.045 1.00 96.94 372 PHE A O 1
ATOM 2755 N N . GLU A 1 373 ? 14.877 -9.964 -7.247 1.00 94.25 373 GLU A N 1
ATOM 2756 C CA . GLU A 1 373 ? 15.550 -10.172 -8.528 1.00 94.25 373 GLU A CA 1
ATOM 2757 C C . GLU A 1 373 ? 17.072 -10.259 -8.364 1.00 94.25 373 GLU A C 1
ATOM 2759 O O . GLU A 1 373 ? 17.669 -9.689 -7.450 1.00 94.25 373 GLU A O 1
ATOM 2764 N N . THR A 1 374 ? 17.720 -11.005 -9.262 1.00 90.69 374 THR A N 1
ATOM 2765 C CA . THR A 1 374 ? 19.188 -11.048 -9.357 1.00 90.69 374 THR A CA 1
ATOM 2766 C C . THR A 1 374 ? 19.623 -10.177 -10.527 1.00 90.69 374 THR A C 1
ATOM 2768 O O . THR A 1 374 ? 19.215 -10.438 -11.654 1.00 90.69 374 THR A O 1
ATOM 2771 N N . ASP A 1 375 ? 20.459 -9.173 -10.257 1.00 91.38 375 ASP A N 1
ATOM 2772 C CA . ASP A 1 375 ? 20.929 -8.181 -11.235 1.00 91.38 375 ASP A CA 1
ATOM 2773 C C . ASP A 1 375 ? 19.784 -7.436 -11.965 1.00 91.38 375 ASP A C 1
ATOM 2775 O O . ASP A 1 375 ? 19.720 -7.476 -13.195 1.00 91.38 375 ASP A O 1
ATOM 2779 N N . PRO A 1 376 ? 18.879 -6.747 -11.237 1.00 96.25 376 PRO A N 1
ATOM 2780 C CA . PRO A 1 376 ? 17.711 -6.090 -11.828 1.00 96.25 376 PRO A CA 1
ATOM 2781 C C . PRO A 1 376 ? 18.091 -5.008 -12.850 1.00 96.25 376 PRO A C 1
ATOM 2783 O O . PRO A 1 376 ? 19.089 -4.283 -12.690 1.00 96.25 376 PRO A O 1
ATOM 2786 N N . TYR A 1 377 ? 17.278 -4.893 -13.900 1.00 97.62 377 TYR A N 1
ATOM 2787 C CA . TYR A 1 377 ? 17.414 -3.897 -14.953 1.00 97.62 377 TYR A CA 1
ATOM 2788 C C . TYR A 1 377 ? 16.095 -3.604 -15.668 1.00 97.62 377 TYR A C 1
ATOM 2790 O O . TYR A 1 377 ? 15.334 -4.494 -16.031 1.00 97.62 377 TYR A O 1
ATOM 2798 N N . SER A 1 378 ? 15.915 -2.330 -15.996 1.00 97.88 378 SER A N 1
ATOM 2799 C CA . SER A 1 378 ? 14.762 -1.820 -16.742 1.00 97.88 378 SER A CA 1
ATOM 2800 C C . SER A 1 378 ? 15.166 -0.975 -17.944 1.00 97.88 378 SER A C 1
ATOM 2802 O O . SER A 1 378 ? 14.315 -0.591 -18.741 1.00 97.88 378 SER A O 1
ATOM 2804 N N . PHE A 1 379 ? 16.462 -0.690 -18.104 1.00 97.19 379 PHE A N 1
ATOM 2805 C CA . PHE A 1 379 ? 16.978 0.219 -19.119 1.00 97.19 379 PHE A CA 1
ATOM 2806 C C . PHE A 1 379 ? 18.367 -0.207 -19.616 1.00 97.19 379 PHE A C 1
ATOM 2808 O O . PHE A 1 379 ? 19.168 -0.780 -18.871 1.00 97.19 379 PHE A O 1
ATOM 2815 N N . VAL A 1 380 ? 18.679 0.112 -20.879 1.00 97.19 380 VAL A N 1
ATOM 2816 C CA . VAL A 1 380 ? 20.007 -0.103 -21.478 1.00 97.19 380 VAL A CA 1
ATOM 2817 C C . VAL A 1 380 ? 20.537 1.184 -22.097 1.00 97.19 380 VAL A C 1
ATOM 2819 O O . VAL A 1 380 ? 19.884 1.811 -22.929 1.00 97.19 380 VAL A O 1
ATOM 2822 N N . PHE A 1 381 ? 21.779 1.535 -21.756 1.00 94.69 381 PHE A N 1
ATOM 2823 C CA . PHE A 1 381 ? 22.475 2.688 -22.318 1.00 94.69 381 PHE A CA 1
ATOM 2824 C C . PHE A 1 381 ? 23.953 2.396 -22.570 1.00 94.69 381 PHE A C 1
ATOM 2826 O O . PHE A 1 381 ? 24.668 1.947 -21.675 1.00 94.69 381 PHE A O 1
ATOM 2833 N N . GLN A 1 382 ? 24.432 2.680 -23.786 1.00 92.81 382 GLN A N 1
ATOM 2834 C CA . GLN A 1 382 ? 25.823 2.429 -24.206 1.00 92.81 382 GLN A CA 1
ATOM 2835 C C . GLN A 1 382 ? 26.259 0.976 -23.970 1.00 92.81 382 GLN A C 1
ATOM 2837 O O . GLN A 1 382 ? 27.368 0.677 -23.515 1.00 92.81 382 GLN A O 1
ATOM 2842 N N . GLY A 1 383 ? 25.332 0.071 -24.258 1.00 94.56 383 GLY A N 1
ATOM 2843 C CA . GLY A 1 383 ? 25.469 -1.362 -24.111 1.00 94.56 383 GLY A CA 1
ATOM 2844 C C . GLY A 1 383 ? 25.617 -1.855 -22.684 1.00 94.56 383 GLY A C 1
ATOM 2845 O O . GLY A 1 383 ? 26.190 -2.922 -22.485 1.00 94.56 383 GLY A O 1
ATOM 2846 N N . GLN A 1 384 ? 25.155 -1.080 -21.707 1.00 97.25 384 GLN A N 1
ATOM 2847 C CA . GLN A 1 384 ? 25.161 -1.437 -20.296 1.00 97.25 384 GLN A CA 1
ATOM 2848 C C . GLN A 1 384 ? 23.733 -1.390 -19.755 1.00 97.25 384 GLN A C 1
ATOM 2850 O O . GLN A 1 384 ? 23.027 -0.405 -19.963 1.00 97.25 384 GLN A O 1
ATOM 2855 N N . SER A 1 385 ? 23.318 -2.459 -19.083 1.00 97.56 385 SER A N 1
ATOM 2856 C CA . SER A 1 385 ? 21.997 -2.598 -18.468 1.00 97.56 385 SER A CA 1
ATOM 2857 C C . SER A 1 385 ? 21.999 -2.078 -17.032 1.00 97.56 385 SER A C 1
ATOM 2859 O O . SER A 1 385 ? 23.025 -2.110 -16.352 1.00 97.56 385 SER A O 1
ATOM 2861 N N . GLY A 1 386 ? 20.853 -1.623 -16.552 1.00 97.38 386 GLY A N 1
ATOM 2862 C CA . GLY A 1 386 ? 20.635 -1.318 -15.143 1.00 97.38 386 GLY A CA 1
ATOM 2863 C C . GLY A 1 386 ? 19.195 -0.901 -14.894 1.00 97.38 386 GLY A C 1
ATOM 2864 O O . GLY A 1 386 ? 18.428 -0.704 -15.840 1.00 97.38 386 GLY A O 1
ATOM 2865 N N . ARG A 1 387 ? 18.812 -0.795 -13.624 1.00 96.94 387 ARG A N 1
ATOM 2866 C CA . ARG A 1 387 ? 17.460 -0.379 -13.243 1.00 96.94 387 ARG A CA 1
ATOM 2867 C C . ARG A 1 387 ? 17.397 1.121 -13.003 1.00 96.94 387 ARG A C 1
ATOM 2869 O O . ARG A 1 387 ? 18.190 1.658 -12.236 1.00 96.94 387 ARG A O 1
ATOM 2876 N N . LEU A 1 388 ? 16.462 1.783 -13.672 1.00 98.25 388 LEU A N 1
ATOM 2877 C CA . LEU A 1 388 ? 16.081 3.171 -13.388 1.00 98.25 388 LEU A CA 1
ATOM 2878 C C . LEU A 1 388 ? 14.659 3.245 -12.832 1.00 98.25 388 LEU A C 1
ATOM 2880 O O . LEU A 1 388 ? 14.344 4.169 -12.079 1.00 98.25 388 LEU A O 1
ATOM 2884 N N . ASP A 1 389 ? 13.834 2.254 -13.166 1.00 98.62 389 ASP A N 1
ATOM 2885 C CA . ASP A 1 389 ? 12.538 2.012 -12.560 1.00 98.62 389 ASP A CA 1
ATOM 2886 C C . ASP A 1 389 ? 12.712 1.176 -11.295 1.00 98.62 389 ASP A C 1
ATOM 2888 O O . ASP A 1 389 ? 13.405 0.159 -11.283 1.00 98.62 389 ASP A O 1
ATOM 2892 N N . HIS A 1 390 ? 12.087 1.625 -10.212 1.00 98.56 390 HIS A N 1
ATOM 2893 C CA . HIS A 1 390 ? 12.224 1.015 -8.895 1.00 98.56 390 HIS A CA 1
ATOM 2894 C C . HIS A 1 390 ? 10.873 0.683 -8.283 1.00 98.56 390 HIS A C 1
ATOM 2896 O O . HIS A 1 390 ? 9.858 1.300 -8.607 1.00 98.56 390 HIS A O 1
ATOM 2902 N N . ALA A 1 391 ? 10.899 -0.245 -7.329 1.00 98.62 391 ALA A N 1
ATOM 2903 C CA . ALA A 1 391 ? 9.849 -0.461 -6.346 1.00 98.62 391 ALA A CA 1
ATOM 2904 C C . ALA A 1 391 ? 10.483 -0.437 -4.948 1.00 98.62 391 ALA A C 1
ATOM 2906 O O . ALA A 1 391 ? 11.283 -1.311 -4.613 1.00 98.62 391 ALA A O 1
ATOM 2907 N N . LEU A 1 392 ? 10.137 0.567 -4.140 1.00 98.81 392 LEU A N 1
ATOM 2908 C CA . LEU A 1 392 ? 10.546 0.671 -2.742 1.00 98.81 392 LEU A CA 1
ATOM 2909 C C . LEU A 1 392 ? 9.321 0.751 -1.838 1.00 98.81 392 LEU A C 1
ATOM 2911 O O . LEU A 1 392 ? 8.361 1.448 -2.153 1.00 98.81 392 LEU A O 1
ATOM 2915 N N . THR A 1 393 ? 9.352 0.092 -0.687 1.00 98.81 393 THR A N 1
ATOM 2916 C CA . THR A 1 393 ? 8.217 0.083 0.247 1.00 98.81 393 THR A CA 1
ATOM 2917 C C . THR A 1 393 ? 8.614 0.581 1.626 1.00 98.81 393 THR A C 1
ATOM 2919 O O . THR A 1 393 ? 9.780 0.534 2.011 1.00 98.81 393 THR A O 1
ATOM 2922 N N . THR A 1 394 ? 7.654 1.053 2.416 1.00 98.75 394 THR A N 1
ATOM 2923 C CA . THR A 1 394 ? 7.849 1.128 3.869 1.00 98.75 394 THR A CA 1
ATOM 2924 C C . THR A 1 394 ? 8.019 -0.276 4.444 1.00 98.75 394 THR A C 1
ATOM 2926 O O . THR A 1 394 ? 7.452 -1.238 3.935 1.00 98.75 394 THR A O 1
ATOM 2929 N N . ALA A 1 395 ? 8.738 -0.407 5.563 1.00 97.12 395 ALA A N 1
ATOM 2930 C CA . ALA A 1 395 ? 8.932 -1.704 6.219 1.00 97.12 395 ALA A CA 1
ATOM 2931 C C . ALA A 1 395 ? 7.617 -2.456 6.540 1.00 97.12 395 ALA A C 1
ATOM 2933 O O . ALA A 1 395 ? 7.606 -3.685 6.514 1.00 97.12 395 ALA A O 1
ATOM 2934 N N . ALA A 1 396 ? 6.523 -1.731 6.816 1.00 95.19 396 ALA A N 1
ATOM 2935 C CA . ALA A 1 396 ? 5.195 -2.308 7.043 1.00 95.19 396 ALA A CA 1
ATOM 2936 C C . ALA A 1 396 ? 4.660 -3.021 5.788 1.00 95.19 396 ALA A C 1
ATOM 2938 O O . ALA A 1 396 ? 4.362 -4.217 5.836 1.00 95.19 396 ALA A O 1
ATOM 2939 N N . LEU A 1 397 ? 4.667 -2.334 4.642 1.00 97.94 397 LEU A N 1
ATOM 2940 C CA . LEU A 1 397 ? 4.213 -2.913 3.380 1.00 97.94 397 LEU A CA 1
ATOM 2941 C C . LEU A 1 397 ? 5.176 -3.984 2.861 1.00 97.94 397 LEU A C 1
ATOM 2943 O O . LEU A 1 397 ? 4.749 -4.982 2.289 1.00 97.94 397 LEU A O 1
ATOM 2947 N N . SER A 1 398 ? 6.472 -3.820 3.114 1.00 98.31 398 SER A N 1
ATOM 2948 C CA . SER A 1 398 ? 7.532 -4.755 2.733 1.00 98.31 398 SER A CA 1
ATOM 2949 C C . SER A 1 398 ? 7.299 -6.185 3.242 1.00 98.31 398 SER A C 1
ATOM 2951 O O . SER A 1 398 ? 7.648 -7.163 2.569 1.00 98.31 398 SER A O 1
ATOM 2953 N N . ALA A 1 399 ? 6.679 -6.320 4.421 1.00 96.12 399 ALA A N 1
ATOM 2954 C CA . ALA A 1 399 ? 6.294 -7.605 5.007 1.00 96.12 399 ALA A CA 1
ATOM 2955 C C . ALA A 1 399 ? 5.106 -8.270 4.284 1.00 96.12 399 ALA A C 1
ATOM 2957 O O . ALA A 1 399 ? 4.885 -9.471 4.440 1.00 96.12 399 ALA A O 1
ATOM 2958 N N . GLN A 1 400 ? 4.364 -7.496 3.493 1.00 97.19 400 GLN A N 1
ATOM 2959 C CA . GLN A 1 400 ? 3.185 -7.912 2.739 1.00 97.19 400 GLN A CA 1
ATOM 2960 C C . GLN A 1 400 ? 3.476 -8.071 1.235 1.00 97.19 400 GLN A C 1
ATOM 2962 O O . GLN A 1 400 ? 2.586 -8.473 0.489 1.00 97.19 400 GLN A O 1
ATOM 2967 N N . VAL A 1 401 ? 4.702 -7.810 0.765 1.00 98.50 401 VAL A N 1
ATOM 2968 C CA . VAL A 1 401 ? 5.104 -8.057 -0.632 1.00 98.50 401 VAL A CA 1
ATOM 2969 C C . VAL A 1 401 ? 5.233 -9.562 -0.880 1.00 98.50 401 VAL A C 1
ATOM 2971 O O . VAL A 1 401 ? 5.996 -10.253 -0.202 1.00 98.50 401 VAL A O 1
ATOM 2974 N N . SER A 1 402 ? 4.494 -10.080 -1.862 1.00 98.19 402 SER A N 1
ATOM 2975 C CA . SER A 1 402 ? 4.520 -11.498 -2.245 1.00 98.19 402 SER A CA 1
ATOM 2976 C C . SER A 1 402 ? 5.525 -11.816 -3.351 1.00 98.19 402 SER A C 1
ATOM 2978 O O . SER A 1 402 ? 5.978 -12.957 -3.444 1.00 98.19 402 SER A O 1
ATOM 2980 N N . GLY A 1 403 ? 5.871 -10.825 -4.171 1.00 98.44 403 GLY A N 1
ATOM 2981 C CA . GLY A 1 403 ? 6.799 -10.961 -5.287 1.00 98.44 403 GLY A CA 1
ATOM 2982 C C . GLY A 1 403 ? 6.953 -9.652 -6.052 1.00 98.44 403 GLY A C 1
ATOM 2983 O O . GLY A 1 403 ? 6.069 -8.794 -6.005 1.00 98.44 403 GLY A O 1
ATOM 2984 N N . VAL A 1 404 ? 8.067 -9.514 -6.764 1.00 98.56 404 VAL A N 1
ATOM 2985 C CA . VAL A 1 404 ? 8.350 -8.404 -7.682 1.00 98.56 404 VAL A CA 1
ATOM 2986 C C . VAL A 1 404 ? 9.002 -8.971 -8.933 1.00 98.56 404 VAL A C 1
ATOM 2988 O O . VAL A 1 404 ? 9.730 -9.952 -8.822 1.00 98.56 404 VAL A O 1
ATOM 2991 N N . THR A 1 405 ? 8.726 -8.378 -10.095 1.00 98.00 405 THR A N 1
ATOM 2992 C CA . THR A 1 405 ? 9.418 -8.709 -11.345 1.00 98.00 405 THR A CA 1
ATOM 2993 C C . THR A 1 405 ? 9.514 -7.511 -12.292 1.00 98.00 405 THR A C 1
ATOM 2995 O O . THR A 1 405 ? 8.670 -6.609 -12.256 1.00 98.00 405 THR A O 1
ATOM 2998 N N . GLU A 1 406 ? 10.530 -7.519 -13.153 1.00 97.81 406 GLU A N 1
ATOM 2999 C CA . GLU A 1 406 ? 10.666 -6.643 -14.321 1.00 97.81 406 GLU A CA 1
ATOM 3000 C C . GLU A 1 406 ? 10.303 -7.438 -15.579 1.00 97.81 406 GLU A C 1
ATOM 3002 O O . GLU A 1 406 ? 10.835 -8.521 -15.824 1.00 97.81 406 GLU A O 1
ATOM 3007 N N . TRP A 1 407 ? 9.396 -6.919 -16.410 1.00 98.31 407 TRP A N 1
ATOM 3008 C CA . TRP A 1 407 ? 9.065 -7.601 -17.663 1.00 98.31 407 TRP A CA 1
ATOM 3009 C C . TRP A 1 407 ? 9.866 -7.023 -18.820 1.00 98.31 407 TRP A C 1
ATOM 3011 O O . TRP A 1 407 ? 9.554 -5.940 -19.303 1.00 98.31 407 TRP A O 1
ATOM 3021 N N . HIS A 1 408 ? 10.866 -7.767 -19.297 1.00 97.75 408 HIS A N 1
ATOM 3022 C CA . HIS A 1 408 ? 11.843 -7.288 -20.282 1.00 97.75 408 HIS A CA 1
ATOM 3023 C C . HIS A 1 408 ? 11.324 -7.158 -21.726 1.00 97.75 408 HIS A C 1
ATOM 3025 O O . HIS A 1 408 ? 11.866 -7.736 -22.672 1.00 97.75 408 HIS A O 1
ATOM 3031 N N . ILE A 1 409 ? 10.243 -6.409 -21.919 1.00 97.88 409 ILE A N 1
ATOM 3032 C CA . ILE A 1 409 ? 9.609 -6.176 -23.220 1.00 97.88 409 ILE A CA 1
ATOM 3033 C C . ILE A 1 409 ? 10.245 -5.025 -24.002 1.00 97.88 409 ILE A C 1
ATOM 3035 O O . ILE A 1 409 ? 9.992 -4.914 -25.198 1.00 97.88 409 ILE A O 1
ATOM 3039 N N . ASN A 1 410 ? 11.069 -4.180 -23.379 1.00 98.06 410 ASN A N 1
ATOM 3040 C CA . ASN A 1 410 ? 11.561 -2.936 -23.969 1.00 98.06 410 ASN A CA 1
ATOM 3041 C C . ASN A 1 410 ? 13.084 -2.822 -23.967 1.00 98.06 410 ASN A C 1
ATOM 3043 O O . ASN A 1 410 ? 13.662 -2.580 -25.033 1.00 98.06 410 ASN A O 1
ATOM 3047 N N . ALA A 1 411 ? 13.729 -3.009 -22.813 1.00 96.94 411 ALA A N 1
ATOM 3048 C CA . ALA A 1 411 ? 15.171 -2.805 -22.656 1.00 96.94 411 ALA A CA 1
ATOM 3049 C C . ALA A 1 411 ? 15.987 -3.765 -23.536 1.00 96.94 411 ALA A C 1
ATOM 3051 O O . ALA A 1 411 ? 17.053 -3.408 -24.037 1.00 96.94 411 ALA A O 1
ATOM 3052 N N . ASP A 1 412 ? 15.446 -4.959 -23.784 1.00 97.25 412 ASP A N 1
ATOM 3053 C CA . ASP A 1 412 ? 16.100 -6.005 -24.567 1.00 97.25 412 ASP A CA 1
ATOM 3054 C C . ASP A 1 412 ? 15.848 -5.933 -26.072 1.00 97.25 412 ASP A C 1
ATOM 3056 O O . ASP A 1 412 ? 16.518 -6.623 -26.845 1.00 97.25 412 ASP A O 1
ATOM 3060 N N . GLU A 1 413 ? 14.886 -5.124 -26.507 1.00 96.06 413 GLU A N 1
ATOM 3061 C CA . GLU A 1 413 ? 14.443 -5.108 -27.895 1.00 96.06 413 GLU A CA 1
ATOM 3062 C C . GLU A 1 413 ? 15.186 -4.059 -28.738 1.00 96.06 413 GLU A C 1
ATOM 3064 O O . GLU A 1 413 ? 15.428 -2.933 -28.293 1.00 96.06 413 GLU A O 1
ATOM 3069 N N . PRO A 1 414 ? 15.502 -4.371 -30.008 1.00 94.81 414 PRO A N 1
ATOM 3070 C CA . PRO A 1 414 ? 16.014 -3.392 -30.954 1.00 94.81 414 PRO A CA 1
ATOM 3071 C C . PRO A 1 414 ? 15.080 -2.201 -31.138 1.00 94.81 414 PRO A C 1
ATOM 3073 O O . PRO A 1 414 ? 13.890 -2.358 -31.408 1.00 94.81 414 PRO A O 1
ATOM 3076 N N . ARG A 1 415 ? 15.656 -0.994 -31.142 1.00 92.06 415 ARG A N 1
ATOM 3077 C CA . ARG A 1 415 ? 14.907 0.249 -31.382 1.00 92.06 415 ARG A CA 1
ATOM 3078 C C . ARG A 1 415 ? 14.112 0.239 -32.695 1.00 92.06 415 ARG A C 1
ATOM 3080 O O . ARG A 1 415 ? 13.038 0.807 -32.747 1.00 92.06 415 ARG A O 1
ATOM 3087 N N . ILE A 1 416 ? 14.599 -0.441 -33.733 1.00 90.75 416 ILE A N 1
ATOM 3088 C CA . ILE A 1 416 ? 13.928 -0.530 -35.047 1.00 90.75 416 ILE A CA 1
ATOM 3089 C C . ILE A 1 416 ? 12.545 -1.219 -35.002 1.00 90.75 416 ILE A C 1
ATOM 3091 O O . ILE A 1 416 ? 11.821 -1.198 -35.995 1.00 90.75 416 ILE A O 1
ATOM 3095 N N . LEU A 1 417 ? 12.197 -1.864 -33.882 1.00 92.31 417 LEU A N 1
ATOM 3096 C CA . LEU A 1 417 ? 10.886 -2.478 -33.643 1.00 92.31 417 LEU A CA 1
ATOM 3097 C C . LEU A 1 417 ? 9.906 -1.538 -32.923 1.00 92.31 417 LEU A C 1
ATOM 3099 O O . LEU A 1 417 ? 8.779 -1.943 -32.630 1.00 92.31 417 LEU A O 1
ATOM 3103 N N . ASP A 1 418 ? 10.329 -0.309 -32.610 1.00 91.81 418 ASP A N 1
ATOM 3104 C CA . ASP A 1 418 ? 9.465 0.686 -31.982 1.00 91.81 418 ASP A CA 1
ATOM 3105 C C . ASP A 1 418 ? 8.332 1.145 -32.927 1.00 91.81 418 ASP A C 1
ATOM 3107 O O . ASP A 1 418 ? 8.202 0.727 -34.085 1.00 91.81 418 ASP A O 1
ATOM 3111 N N . TYR A 1 419 ? 7.441 1.985 -32.405 1.00 92.56 419 TYR A N 1
ATOM 3112 C CA . TYR A 1 419 ? 6.237 2.421 -33.114 1.00 92.56 419 TYR A CA 1
ATOM 3113 C C . TYR A 1 419 ? 6.508 3.385 -34.280 1.00 92.56 419 TYR A C 1
ATOM 3115 O O . TYR A 1 419 ? 5.605 3.616 -35.095 1.00 92.56 419 TYR A O 1
ATOM 3123 N N . ASN A 1 420 ? 7.725 3.924 -34.375 1.00 89.50 420 ASN A N 1
ATOM 3124 C CA . ASN A 1 420 ? 8.090 4.970 -35.320 1.00 89.50 420 ASN A CA 1
ATOM 3125 C C . ASN A 1 420 ? 7.927 4.515 -36.777 1.00 89.50 420 ASN A C 1
ATOM 3127 O O . ASN A 1 420 ? 7.978 3.321 -37.104 1.00 89.50 420 ASN A O 1
ATOM 3131 N N . THR A 1 421 ? 7.681 5.461 -37.684 1.00 89.00 421 THR A N 1
ATOM 3132 C CA . THR A 1 421 ? 7.615 5.189 -39.132 1.00 89.00 421 THR A CA 1
ATOM 3133 C C . THR A 1 421 ? 8.834 5.721 -39.866 1.00 89.00 421 THR A C 1
ATOM 3135 O O . THR A 1 421 ? 9.175 5.235 -40.949 1.00 89.00 421 THR A O 1
ATOM 3138 N N . GLU A 1 422 ? 9.528 6.690 -39.284 1.00 84.06 422 GLU A N 1
ATOM 3139 C CA . GLU A 1 422 ? 10.833 7.123 -39.727 1.00 84.06 422 GLU A CA 1
ATOM 3140 C C . GLU A 1 422 ? 11.879 6.047 -39.430 1.00 84.06 422 GLU A C 1
ATOM 3142 O O . GLU A 1 422 ? 11.951 5.485 -38.344 1.00 84.06 422 GLU A O 1
ATOM 3147 N N . PHE A 1 423 ? 12.703 5.737 -40.433 1.00 81.19 423 PHE A N 1
ATOM 3148 C CA . PHE A 1 423 ? 13.771 4.727 -40.370 1.00 81.19 423 PHE A CA 1
ATOM 3149 C C . PHE A 1 423 ? 13.306 3.265 -40.200 1.00 81.19 423 PHE A C 1
ATOM 3151 O O . PHE A 1 423 ? 14.011 2.377 -40.681 1.00 81.19 423 PHE A O 1
ATOM 3158 N N . ASN A 1 424 ? 12.115 3.011 -39.652 1.00 81.75 424 ASN A N 1
ATOM 3159 C CA . ASN A 1 424 ? 11.539 1.679 -39.475 1.00 81.75 424 ASN A CA 1
ATOM 3160 C C . ASN A 1 424 ? 10.863 1.161 -40.750 1.00 81.75 424 ASN A C 1
ATOM 3162 O O . ASN A 1 424 ? 10.087 1.847 -41.420 1.00 81.75 424 ASN A O 1
ATOM 3166 N N . GLN A 1 425 ? 11.114 -0.106 -41.080 1.00 81.25 425 GLN A N 1
ATOM 3167 C CA . GLN A 1 425 ? 10.415 -0.767 -42.181 1.00 81.25 425 GLN A CA 1
ATOM 3168 C C . GLN A 1 425 ? 8.994 -1.146 -41.731 1.00 81.25 425 GLN A C 1
ATOM 3170 O O . GLN A 1 425 ? 8.851 -1.780 -40.686 1.00 81.25 425 GLN A O 1
ATOM 3175 N N . PRO A 1 426 ? 7.933 -0.870 -42.519 1.00 82.06 426 PRO A N 1
ATOM 3176 C CA . PRO A 1 426 ? 6.561 -1.209 -42.131 1.00 82.06 426 PRO A CA 1
ATOM 3177 C C . PRO A 1 426 ? 6.323 -2.688 -41.798 1.00 82.06 426 PRO A C 1
ATOM 3179 O O . PRO A 1 426 ? 5.374 -2.987 -41.087 1.00 82.06 426 PRO A O 1
ATOM 3182 N N . SER A 1 427 ? 7.153 -3.597 -42.318 1.00 84.06 427 SER A N 1
ATOM 3183 C CA . SER A 1 427 ? 7.069 -5.040 -42.069 1.00 84.06 427 SER A CA 1
ATOM 3184 C C . SER A 1 427 ? 7.610 -5.489 -40.710 1.00 84.06 427 SER A C 1
ATOM 3186 O O . SER A 1 427 ? 7.399 -6.641 -40.363 1.00 84.06 427 SER A O 1
ATOM 3188 N N . LEU A 1 428 ? 8.344 -4.631 -39.994 1.00 87.56 428 LEU A N 1
ATOM 3189 C CA . LEU A 1 428 ? 8.915 -4.941 -38.677 1.00 87.56 428 LEU A CA 1
ATOM 3190 C C . LEU A 1 428 ? 8.000 -4.530 -37.520 1.00 87.56 428 LEU A C 1
ATOM 3192 O O . LEU A 1 428 ? 8.240 -4.917 -36.385 1.00 87.56 428 LEU A O 1
ATOM 3196 N N . TYR A 1 429 ? 6.972 -3.732 -37.807 1.00 92.19 429 TYR A N 1
ATOM 3197 C CA . TYR A 1 429 ? 5.994 -3.328 -36.811 1.00 92.19 429 TYR A CA 1
ATOM 3198 C C . TYR A 1 429 ? 4.988 -4.455 -36.548 1.00 92.19 429 TYR A C 1
ATOM 3200 O O . TYR A 1 429 ? 4.421 -5.023 -37.485 1.00 92.19 429 TYR A O 1
ATOM 3208 N N . ASP A 1 430 ? 4.700 -4.680 -35.271 1.00 92.56 430 ASP A N 1
ATOM 3209 C CA . ASP A 1 430 ? 3.581 -5.476 -34.777 1.00 92.56 430 ASP A CA 1
ATOM 3210 C C . ASP A 1 430 ? 2.890 -4.758 -33.604 1.00 92.56 430 ASP A C 1
ATOM 3212 O O . ASP A 1 430 ? 3.425 -3.808 -33.037 1.00 92.56 430 ASP A O 1
ATOM 3216 N N . GLU A 1 431 ? 1.699 -5.215 -33.227 1.00 95.19 431 GLU A N 1
ATOM 3217 C CA . GLU A 1 431 ? 0.922 -4.654 -32.109 1.00 95.19 431 GLU A CA 1
ATOM 3218 C C . GLU A 1 431 ? 1.272 -5.303 -30.755 1.00 95.19 431 GLU A C 1
ATOM 3220 O O . GLU A 1 431 ? 0.634 -5.015 -29.748 1.00 95.19 431 GLU A O 1
ATOM 3225 N N . SER A 1 432 ? 2.281 -6.181 -30.715 1.00 95.38 432 SER A N 1
ATOM 3226 C CA . SER A 1 432 ? 2.701 -6.879 -29.496 1.00 95.38 432 SER A CA 1
ATOM 3227 C C . SER A 1 432 ? 3.292 -5.893 -28.469 1.00 95.38 432 SER A C 1
ATOM 3229 O O . SER A 1 432 ? 3.702 -4.785 -28.844 1.00 95.38 432 SER A O 1
ATOM 3231 N N . PRO A 1 433 ? 3.397 -6.274 -27.180 1.00 97.12 433 PRO A N 1
ATOM 3232 C CA . PRO A 1 433 ? 3.867 -5.371 -26.125 1.00 97.12 433 PRO A CA 1
ATOM 3233 C C . PRO A 1 433 ? 5.344 -4.970 -26.284 1.00 97.12 433 PRO A C 1
ATOM 3235 O O . PRO A 1 433 ? 5.794 -3.992 -25.686 1.00 97.12 433 PRO A O 1
ATOM 3238 N N . TYR A 1 434 ? 6.089 -5.709 -27.108 1.00 96.75 434 TYR A N 1
ATOM 3239 C CA . TYR A 1 434 ? 7.524 -5.570 -27.295 1.00 96.75 434 TYR A CA 1
ATOM 3240 C C . TYR A 1 434 ? 7.911 -4.254 -27.963 1.00 96.75 434 TYR A C 1
ATOM 3242 O O . TYR A 1 434 ? 7.359 -3.892 -29.005 1.00 96.75 434 TYR A O 1
ATOM 3250 N N . ARG A 1 435 ? 8.892 -3.563 -27.378 1.00 95.31 435 ARG A N 1
ATOM 3251 C CA . ARG A 1 435 ? 9.406 -2.255 -27.802 1.00 95.31 435 ARG A CA 1
ATOM 3252 C C . ARG A 1 435 ? 8.316 -1.174 -27.884 1.00 95.31 435 ARG A C 1
ATOM 3254 O O . ARG A 1 435 ? 8.285 -0.349 -28.795 1.00 95.31 435 ARG A O 1
ATOM 3261 N N . SER A 1 436 ? 7.401 -1.181 -26.918 1.00 95.88 436 SER A N 1
ATOM 3262 C CA . SER A 1 436 ? 6.442 -0.091 -26.681 1.00 95.88 436 SER A CA 1
ATOM 3263 C C . SER A 1 436 ? 7.100 1.144 -26.056 1.00 95.88 436 SER A C 1
ATOM 3265 O O . SER A 1 436 ? 6.603 2.254 -26.232 1.00 95.88 436 SER A O 1
ATOM 3267 N N . SER A 1 437 ? 8.218 0.946 -25.359 1.00 97.06 437 SER A N 1
ATOM 3268 C CA . SER A 1 437 ? 9.002 1.962 -24.658 1.00 97.06 437 SER A CA 1
ATOM 3269 C C . SER A 1 437 ? 10.501 1.639 -24.754 1.00 97.06 437 SER A C 1
ATOM 3271 O O . SER A 1 437 ? 10.913 0.678 -25.410 1.00 97.06 437 SER A O 1
ATOM 3273 N N . ASP A 1 438 ? 11.338 2.456 -24.129 1.00 95.62 438 ASP A N 1
ATOM 3274 C CA . ASP A 1 438 ? 12.733 2.164 -23.799 1.00 95.62 438 ASP A CA 1
ATOM 3275 C C . ASP A 1 438 ? 12.940 1.657 -22.366 1.00 95.62 438 ASP A C 1
ATOM 3277 O O . ASP A 1 438 ? 14.026 1.161 -22.074 1.00 95.62 438 ASP A O 1
ATOM 3281 N N . HIS A 1 439 ? 11.900 1.705 -21.533 1.00 98.19 439 HIS A N 1
ATOM 3282 C CA . HIS A 1 439 ? 11.900 1.222 -20.154 1.00 98.19 439 HIS A CA 1
ATOM 3283 C C . HIS A 1 439 ? 11.022 -0.021 -19.978 1.00 98.19 439 HIS A C 1
ATOM 3285 O O . HIS A 1 439 ? 9.914 -0.091 -20.520 1.00 98.19 439 HIS A O 1
ATOM 3291 N N . ASP A 1 440 ? 11.482 -0.992 -19.197 1.00 98.62 440 ASP A N 1
ATOM 3292 C CA . ASP A 1 440 ? 10.675 -2.149 -18.805 1.00 98.62 440 ASP A CA 1
ATOM 3293 C C . ASP A 1 440 ? 9.717 -1.803 -17.649 1.00 98.62 440 ASP A C 1
ATOM 3295 O O . ASP A 1 440 ? 10.078 -1.048 -16.745 1.00 98.62 440 ASP A O 1
ATOM 3299 N N . PRO A 1 441 ? 8.482 -2.335 -17.640 1.00 98.75 441 PRO A N 1
ATOM 3300 C CA . PRO A 1 441 ? 7.584 -2.188 -16.504 1.00 98.75 441 PRO A CA 1
ATOM 3301 C C . PRO A 1 441 ? 8.060 -2.996 -15.288 1.00 98.75 441 PRO A C 1
ATOM 3303 O O . PRO A 1 441 ? 8.521 -4.132 -15.420 1.00 98.75 441 PRO A O 1
ATOM 3306 N N . VAL A 1 442 ? 7.834 -2.432 -14.100 1.00 98.81 442 VAL A N 1
ATOM 3307 C CA . VAL A 1 442 ? 8.036 -3.086 -12.797 1.00 98.81 442 VAL A CA 1
ATOM 3308 C C . VAL A 1 442 ? 6.677 -3.503 -12.250 1.00 98.81 442 VAL A C 1
ATOM 3310 O O . VAL A 1 442 ? 5.738 -2.706 -12.250 1.00 98.81 442 VAL A O 1
ATOM 3313 N N . ILE A 1 443 ? 6.556 -4.741 -11.776 1.00 98.81 443 ILE A N 1
ATOM 3314 C CA . ILE A 1 443 ? 5.313 -5.321 -11.264 1.00 98.81 443 ILE A CA 1
ATOM 3315 C C . ILE A 1 443 ? 5.551 -5.835 -9.844 1.00 98.81 443 ILE A C 1
ATOM 3317 O O . ILE A 1 443 ? 6.523 -6.533 -9.588 1.00 98.81 443 ILE A O 1
ATOM 3321 N N . VAL A 1 444 ? 4.638 -5.516 -8.929 1.00 98.88 444 VAL A N 1
ATOM 3322 C CA . VAL A 1 444 ? 4.675 -5.860 -7.504 1.00 98.88 444 VAL A CA 1
ATOM 3323 C C . VAL A 1 444 ? 3.372 -6.562 -7.123 1.00 98.88 444 VAL A C 1
ATOM 3325 O O . VAL A 1 444 ? 2.278 -6.055 -7.379 1.00 98.88 444 VAL A O 1
ATOM 3328 N N . GLY A 1 445 ? 3.482 -7.726 -6.492 1.00 98.75 445 GLY A N 1
ATOM 3329 C CA . GLY A 1 445 ? 2.372 -8.422 -5.850 1.00 98.75 445 GLY A CA 1
ATOM 3330 C C . GLY A 1 445 ? 2.335 -8.083 -4.366 1.00 98.75 445 GLY A C 1
ATOM 3331 O O . GLY A 1 445 ? 3.355 -8.186 -3.681 1.00 98.75 445 GLY A O 1
ATOM 3332 N N . LEU A 1 446 ? 1.169 -7.685 -3.860 1.00 98.62 446 LEU A N 1
ATOM 3333 C CA . LEU A 1 446 ? 0.952 -7.429 -2.437 1.00 98.62 446 LEU A CA 1
ATOM 3334 C C . LEU A 1 446 ? -0.095 -8.402 -1.903 1.00 98.62 446 LEU A C 1
ATOM 3336 O O . LEU A 1 446 ? -1.091 -8.684 -2.565 1.00 98.62 446 LEU A O 1
ATOM 3340 N N . ASN A 1 447 ? 0.122 -8.904 -0.695 1.00 97.06 447 ASN A N 1
ATOM 3341 C CA . ASN A 1 447 ? -0.805 -9.742 0.047 1.00 97.06 447 ASN A CA 1
ATOM 3342 C C . ASN A 1 447 ? -1.300 -8.978 1.278 1.00 97.06 447 ASN A C 1
ATOM 3344 O O . ASN A 1 447 ? -0.859 -9.239 2.398 1.00 97.06 447 ASN A O 1
ATOM 3348 N N . LEU A 1 448 ? -2.189 -8.014 1.039 1.00 95.62 448 LEU A N 1
ATOM 3349 C CA . LEU A 1 448 ? -2.648 -7.080 2.060 1.00 95.62 448 LEU A CA 1
ATOM 3350 C C . LEU A 1 448 ? -3.639 -7.739 3.018 1.00 95.62 448 LEU A C 1
ATOM 3352 O O . LEU A 1 448 ? -4.663 -8.287 2.583 1.00 95.62 448 LEU A O 1
ATOM 3356 N N . ALA A 1 449 ? -3.337 -7.689 4.312 1.00 85.75 449 ALA A N 1
ATOM 3357 C CA . ALA A 1 449 ? -4.218 -8.199 5.357 1.00 85.75 449 ALA A CA 1
ATOM 3358 C C . ALA A 1 449 ? -5.417 -7.263 5.569 1.00 85.75 449 ALA A C 1
ATOM 3360 O O . ALA A 1 449 ? -5.310 -6.055 5.376 1.00 85.75 449 ALA A O 1
ATOM 3361 N N . ALA A 1 450 ? -6.570 -7.821 5.953 1.00 82.75 450 ALA A N 1
ATOM 3362 C CA . ALA A 1 450 ? -7.701 -6.989 6.357 1.00 82.75 450 ALA A CA 1
ATOM 3363 C C . ALA A 1 450 ? -7.293 -6.116 7.564 1.00 82.75 450 ALA A C 1
ATOM 3365 O O . ALA A 1 450 ? -6.510 -6.586 8.394 1.00 82.75 450 ALA A O 1
ATOM 3366 N N . PRO A 1 451 ? -7.786 -4.869 7.673 1.00 80.25 451 PRO A N 1
ATOM 3367 C CA . PRO A 1 451 ? -7.554 -4.061 8.862 1.00 80.25 451 PRO A CA 1
ATOM 3368 C C . PRO A 1 451 ? -8.148 -4.759 10.086 1.00 80.25 451 PRO A C 1
ATOM 3370 O O . PRO A 1 451 ? -9.295 -5.196 10.020 1.00 80.25 451 PRO A O 1
ATOM 3373 N N . ASN A 1 452 ? -7.387 -4.817 11.181 1.00 83.88 452 ASN A N 1
ATOM 3374 C CA . ASN A 1 452 ? -7.876 -5.348 12.451 1.00 83.88 452 ASN A CA 1
ATOM 3375 C C . ASN A 1 452 ? -9.105 -4.564 12.926 1.00 83.88 452 ASN A C 1
ATOM 3377 O O . ASN A 1 452 ? -9.130 -3.330 12.863 1.00 83.88 452 ASN A O 1
ATOM 3381 N N . GLN A 1 453 ? -10.117 -5.274 13.396 1.00 85.75 453 GLN A N 1
ATOM 3382 C CA . GLN A 1 453 ? -11.329 -4.738 13.975 1.00 85.75 453 GLN A CA 1
ATOM 3383 C C . GLN A 1 453 ? -11.322 -5.018 15.472 1.00 85.75 453 GLN A C 1
ATOM 3385 O O . GLN A 1 453 ? -11.091 -6.139 15.901 1.00 85.75 453 GLN A O 1
ATOM 3390 N N . ALA A 1 454 ? -11.656 -3.999 16.263 1.00 91.25 454 ALA A N 1
ATOM 3391 C CA . ALA A 1 454 ? -11.770 -4.162 17.704 1.00 91.25 454 ALA A CA 1
ATOM 3392 C C . ALA A 1 454 ? -12.758 -5.286 18.081 1.00 91.25 454 ALA A C 1
ATOM 3394 O O . ALA A 1 454 ? -13.801 -5.432 17.420 1.00 91.25 454 ALA A O 1
ATOM 3395 N N . PRO A 1 455 ? -12.500 -6.004 19.189 1.00 96.56 455 PRO A N 1
ATOM 3396 C CA . PRO A 1 455 ? -13.4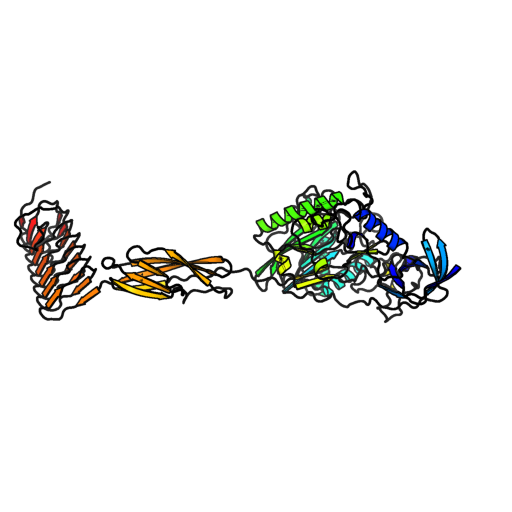53 -6.960 19.725 1.00 96.56 455 PRO A CA 1
ATOM 3397 C C . PRO A 1 455 ? -14.733 -6.233 20.163 1.00 96.56 455 PRO A C 1
ATOM 3399 O O . PRO A 1 455 ? -14.742 -5.025 20.381 1.00 96.56 455 PRO A O 1
ATOM 3402 N N . ILE A 1 456 ? -15.831 -6.967 20.296 1.00 97.44 456 ILE A N 1
ATOM 3403 C CA . ILE A 1 456 ? -17.151 -6.456 20.674 1.00 97.44 456 ILE A CA 1
ATOM 3404 C C . ILE A 1 456 ? -17.515 -7.041 22.036 1.00 97.44 456 ILE A C 1
ATOM 3406 O O . ILE A 1 456 ? -17.770 -8.245 22.141 1.00 97.44 456 ILE A O 1
ATOM 3410 N N . ALA A 1 457 ? -17.572 -6.173 23.046 1.00 97.56 457 ALA A N 1
ATOM 3411 C CA . ALA A 1 457 ? -17.984 -6.504 24.402 1.00 97.56 457 ALA A CA 1
ATOM 3412 C C . ALA A 1 457 ? -19.494 -6.270 24.563 1.00 97.56 457 ALA A C 1
ATOM 3414 O O . ALA A 1 457 ? -20.001 -5.189 24.253 1.00 97.56 457 ALA A O 1
ATOM 3415 N N . THR A 1 458 ? -20.237 -7.255 25.061 1.00 98.12 458 THR A N 1
ATOM 3416 C CA . THR A 1 458 ? -21.692 -7.153 25.231 1.00 98.12 458 THR A CA 1
ATOM 3417 C C . THR A 1 458 ? -22.075 -7.083 26.705 1.00 98.12 458 THR A C 1
ATOM 3419 O O . THR A 1 458 ? -21.625 -7.874 27.522 1.00 98.12 458 THR A O 1
ATOM 3422 N N . ASP A 1 459 ? -22.968 -6.148 27.051 1.00 98.12 459 ASP A N 1
ATOM 3423 C CA . ASP A 1 459 ? -23.461 -6.002 28.423 1.00 98.12 459 ASP A CA 1
ATOM 3424 C C . ASP A 1 459 ? -24.055 -7.307 28.981 1.00 98.12 459 ASP A C 1
ATOM 3426 O O . ASP A 1 459 ? -24.876 -7.981 28.346 1.00 98.12 459 ASP A O 1
ATOM 3430 N N . ASP A 1 460 ? -23.716 -7.586 30.236 1.00 98.25 460 ASP A N 1
ATOM 3431 C CA . ASP A 1 460 ? -24.157 -8.759 30.978 1.00 98.25 460 ASP A CA 1
ATOM 3432 C C . ASP A 1 460 ? -25.146 -8.397 32.079 1.00 98.25 460 ASP A C 1
ATOM 3434 O O . ASP A 1 460 ? -25.278 -7.247 32.518 1.00 98.25 460 ASP A O 1
ATOM 3438 N N . SER A 1 461 ? -25.830 -9.418 32.590 1.00 96.81 461 SER A N 1
ATOM 3439 C CA . SER A 1 461 ? -26.634 -9.264 33.796 1.00 96.81 461 SER A CA 1
ATOM 3440 C C . SER A 1 461 ? -26.637 -10.512 34.664 1.00 96.81 461 SER A C 1
ATOM 3442 O O . SER A 1 461 ? -26.586 -11.637 34.167 1.00 96.81 461 SER A O 1
ATOM 3444 N N . ALA A 1 462 ? -26.727 -10.309 35.978 1.00 97.00 462 ALA A N 1
ATOM 3445 C CA . ALA A 1 462 ? -26.899 -11.397 36.930 1.00 97.00 462 ALA A CA 1
ATOM 3446 C C . ALA A 1 462 ? -27.740 -10.975 38.137 1.00 97.00 462 ALA A C 1
ATOM 3448 O O . ALA A 1 462 ? -27.821 -9.799 38.498 1.00 97.00 462 ALA A O 1
ATOM 3449 N N . THR A 1 463 ? -28.338 -11.970 38.787 1.00 96.12 463 THR A N 1
ATOM 3450 C CA . THR A 1 463 ? -29.069 -11.802 40.043 1.00 96.12 463 THR A CA 1
ATOM 3451 C C . THR A 1 463 ? -28.406 -12.631 41.133 1.00 96.12 463 THR A C 1
ATOM 3453 O O . THR A 1 463 ? -28.003 -13.771 40.895 1.00 96.12 463 THR A O 1
ATOM 3456 N N . VAL A 1 464 ? -28.289 -12.070 42.333 1.00 96.00 464 VAL A N 1
ATOM 3457 C CA . VAL A 1 464 ? -27.680 -12.730 43.492 1.00 96.00 464 VAL A CA 1
ATOM 3458 C C . VAL A 1 464 ? -28.384 -12.291 44.769 1.00 96.00 464 VAL A C 1
ATOM 3460 O O . VAL A 1 464 ? -28.875 -11.177 44.855 1.00 96.00 464 VAL A O 1
ATOM 3463 N N . THR A 1 465 ? -28.447 -13.147 45.781 1.00 94.38 465 THR A N 1
ATOM 3464 C CA . THR A 1 465 ? -28.974 -12.758 47.096 1.00 94.38 465 THR A CA 1
ATOM 3465 C C . THR A 1 465 ? -27.867 -12.143 47.952 1.00 94.38 465 THR A C 1
ATOM 3467 O O . THR A 1 465 ? -26.715 -12.572 47.860 1.00 94.38 465 THR A O 1
ATOM 3470 N N . VAL A 1 466 ? -28.198 -11.182 48.818 1.00 91.56 466 VAL A N 1
ATOM 3471 C CA . VAL A 1 466 ? -27.245 -10.600 49.782 1.00 91.56 466 VAL A CA 1
ATOM 3472 C C . VAL A 1 466 ? -26.405 -11.663 50.504 1.00 91.56 466 VAL A C 1
ATOM 3474 O O . VAL A 1 466 ? -26.889 -12.733 50.892 1.00 91.56 466 VAL A O 1
ATOM 3477 N N . GLY A 1 467 ? -25.109 -11.384 50.657 1.00 90.19 467 GLY A N 1
ATOM 3478 C CA . GLY A 1 467 ? -24.141 -12.291 51.280 1.00 90.19 467 GLY A CA 1
ATOM 3479 C C . GLY A 1 467 ? -23.786 -13.555 50.486 1.00 90.19 467 GLY A C 1
ATOM 3480 O O . GLY A 1 467 ? -22.977 -14.347 50.971 1.00 90.19 467 GLY A O 1
ATOM 3481 N N . GLN A 1 468 ? -24.371 -13.775 49.305 1.00 94.62 468 GLN A N 1
ATOM 3482 C CA . GLN A 1 468 ? -23.999 -14.862 48.397 1.00 94.62 468 GLN A CA 1
ATOM 3483 C C . GLN A 1 468 ? -23.094 -14.359 47.269 1.00 94.62 468 GLN A C 1
ATOM 3485 O O . GLN A 1 468 ? -22.927 -13.155 47.055 1.00 94.62 468 GLN A O 1
ATOM 3490 N N . SER A 1 469 ? -22.525 -15.313 46.534 1.00 96.44 469 SER A N 1
ATOM 3491 C CA . SER A 1 469 ? -21.720 -15.042 45.348 1.00 96.44 469 SER A CA 1
ATOM 3492 C C . SER A 1 469 ? -22.362 -15.631 44.095 1.00 96.44 469 SER A C 1
ATOM 3494 O O . SER A 1 469 ? -23.006 -16.680 44.151 1.00 96.44 469 SER A O 1
ATOM 3496 N N . VAL A 1 470 ? -22.140 -14.974 42.960 1.00 97.69 470 VAL A N 1
ATOM 3497 C CA . VAL A 1 470 ? -22.493 -15.457 41.622 1.00 97.69 470 VAL A CA 1
ATOM 3498 C C . VAL A 1 470 ? -21.261 -15.380 40.724 1.00 97.69 470 VAL A C 1
ATOM 3500 O O . VAL A 1 470 ? -20.494 -14.420 40.796 1.00 97.69 470 VAL A O 1
ATOM 3503 N N . THR A 1 471 ? -21.057 -16.408 39.902 1.00 97.88 471 THR A N 1
ATOM 3504 C CA . THR A 1 471 ? -20.022 -16.417 38.863 1.00 97.88 471 THR A CA 1
ATOM 3505 C C . THR A 1 471 ? -20.668 -16.090 37.524 1.00 97.88 471 THR A C 1
ATOM 3507 O O . THR A 1 471 ? -21.686 -16.687 37.176 1.00 97.88 471 THR A O 1
ATOM 3510 N N . ILE A 1 472 ? -20.084 -15.137 36.803 1.00 97.31 472 ILE A N 1
ATOM 3511 C CA . ILE A 1 472 ? -20.604 -14.572 35.557 1.00 97.31 472 ILE A CA 1
ATOM 3512 C C . ILE A 1 472 ? -19.510 -14.731 34.508 1.00 97.31 472 ILE A C 1
ATOM 3514 O O . ILE A 1 472 ? -18.443 -14.140 34.660 1.00 97.31 472 ILE A O 1
ATOM 3518 N N . SER A 1 473 ? -19.752 -15.544 33.484 1.00 97.00 473 SER A N 1
ATOM 3519 C CA . SER A 1 473 ? -18.882 -15.621 32.308 1.00 97.00 473 SER A CA 1
ATOM 3520 C C . SER A 1 473 ? -19.222 -14.457 31.390 1.00 97.00 473 SER A C 1
ATOM 3522 O O . SER A 1 473 ? -20.264 -14.496 30.745 1.00 97.00 473 SER A O 1
ATOM 3524 N N . VAL A 1 474 ? -18.380 -13.427 31.370 1.00 97.06 474 VAL A N 1
ATOM 3525 C CA . VAL A 1 474 ? -18.646 -12.218 30.574 1.00 97.06 474 VAL A CA 1
ATOM 3526 C C . VAL A 1 474 ? -18.249 -12.397 29.110 1.00 97.06 474 VAL A C 1
ATOM 3528 O O . VAL A 1 474 ? -18.817 -11.782 28.235 1.00 97.06 474 VAL A O 1
ATOM 3531 N N . VAL A 1 475 ? -17.336 -13.327 28.819 1.00 96.00 475 VAL A N 1
ATOM 3532 C CA . VAL A 1 475 ? -16.858 -13.567 27.447 1.00 96.00 475 VAL A CA 1
ATOM 3533 C C . VAL A 1 475 ? -17.784 -14.451 26.597 1.00 96.00 475 VAL A C 1
ATOM 3535 O O . VAL A 1 475 ? -17.486 -14.707 25.434 1.00 96.00 475 VAL A O 1
ATOM 3538 N N . ASP A 1 476 ? -18.883 -14.973 27.155 1.00 95.81 476 ASP A N 1
ATOM 3539 C CA . ASP A 1 476 ? -19.756 -15.943 26.467 1.00 95.81 476 ASP A CA 1
ATOM 3540 C C . ASP A 1 476 ? -20.601 -15.301 25.345 1.00 95.81 476 ASP A C 1
ATOM 3542 O O . ASP A 1 476 ? -21.008 -15.984 24.399 1.00 95.81 476 ASP A O 1
ATOM 3546 N N . ASN A 1 477 ? -20.905 -14.008 25.468 1.00 95.31 477 ASN A N 1
ATOM 3547 C CA . ASN A 1 477 ? -21.645 -13.185 24.503 1.00 95.31 477 ASN A CA 1
ATOM 3548 C C . ASN A 1 477 ? -20.749 -12.164 23.777 1.00 95.31 477 ASN A C 1
ATOM 3550 O O . ASN A 1 477 ? -21.254 -11.425 22.929 1.00 95.31 477 ASN A O 1
ATOM 3554 N N . ASP A 1 478 ? -19.453 -12.158 24.077 1.00 97.12 478 ASP A N 1
ATOM 3555 C CA . ASP A 1 478 ? -18.452 -11.340 23.407 1.00 97.12 478 ASP A CA 1
ATOM 3556 C C . ASP A 1 478 ? -17.975 -12.004 22.116 1.00 97.12 478 ASP A C 1
ATOM 3558 O O . ASP A 1 478 ? -18.074 -13.221 21.917 1.00 97.12 478 ASP A O 1
ATOM 3562 N N . SER A 1 479 ? -17.452 -11.198 21.199 1.00 96.19 479 SER A N 1
ATOM 3563 C CA . SER A 1 479 ? -16.948 -11.702 19.924 1.00 96.19 479 SER A CA 1
ATOM 3564 C C . SER A 1 479 ? -15.878 -10.798 19.346 1.00 96.19 479 SER A C 1
ATOM 3566 O O . SER A 1 479 ? -15.755 -9.649 19.746 1.00 96.19 479 SER A O 1
ATOM 3568 N N . ASP A 1 480 ? -15.150 -11.310 18.367 1.00 94.19 480 ASP A N 1
ATOM 3569 C CA . ASP A 1 480 ? -14.209 -10.539 17.571 1.00 94.19 480 ASP A CA 1
ATOM 3570 C C . ASP A 1 480 ? -14.583 -10.685 16.085 1.00 94.19 480 ASP A C 1
ATOM 3572 O O . ASP A 1 480 ? -14.815 -11.821 15.644 1.00 94.19 480 ASP A O 1
ATOM 3576 N N . PRO A 1 481 ? -14.734 -9.586 15.319 1.00 88.88 481 PRO A N 1
ATOM 3577 C CA . PRO A 1 481 ? -15.120 -9.658 13.910 1.00 88.88 481 PRO A CA 1
ATOM 3578 C C . PRO A 1 481 ? -14.126 -10.410 13.015 1.00 88.88 481 PRO A C 1
ATOM 3580 O O . PRO A 1 481 ? -14.561 -11.074 12.068 1.00 88.88 481 PRO A O 1
ATOM 3583 N N . ASP A 1 482 ? -12.832 -10.346 13.330 1.00 86.69 482 ASP A N 1
ATOM 3584 C CA . ASP A 1 482 ? -11.763 -11.038 12.603 1.00 86.69 482 ASP A CA 1
ATOM 3585 C C . ASP A 1 482 ? -11.570 -12.478 13.099 1.00 86.69 482 ASP A C 1
ATOM 3587 O O . ASP A 1 482 ? -10.968 -13.322 12.426 1.00 86.69 482 ASP A O 1
ATOM 3591 N N . GLY A 1 483 ? -12.175 -12.801 14.244 1.00 86.94 483 GLY A N 1
ATOM 3592 C CA . GLY A 1 483 ? -12.064 -14.095 14.901 1.00 86.94 483 GLY A CA 1
ATOM 3593 C C . GLY A 1 483 ? -10.780 -14.230 15.713 1.00 86.94 483 GLY A C 1
ATOM 3594 O O . GLY A 1 483 ? -10.390 -15.360 16.040 1.00 86.94 483 GLY A O 1
ATOM 3595 N N . ASP A 1 484 ? -10.140 -13.105 16.034 1.00 88.75 484 ASP A N 1
ATOM 3596 C CA . ASP A 1 484 ? -8.956 -13.070 16.872 1.00 88.75 484 ASP A CA 1
ATOM 3597 C C . ASP A 1 484 ? -9.286 -13.430 18.323 1.00 88.75 484 ASP A C 1
ATOM 3599 O O . ASP A 1 484 ? -10.413 -13.329 18.818 1.00 88.75 484 ASP A O 1
ATOM 3603 N N . ALA A 1 485 ? -8.277 -13.946 19.023 1.00 92.50 485 ALA A N 1
ATOM 3604 C CA . ALA A 1 485 ? -8.422 -14.261 20.434 1.00 92.50 485 ALA A CA 1
ATOM 3605 C C . ALA A 1 485 ? -8.387 -12.967 21.256 1.00 92.50 485 ALA A C 1
ATOM 3607 O O . ALA A 1 485 ? -7.454 -12.178 21.128 1.00 92.50 485 ALA A O 1
ATOM 3608 N N . PHE A 1 486 ? -9.342 -12.812 22.172 1.00 96.06 486 PHE A N 1
ATOM 3609 C CA . PHE A 1 486 ? -9.403 -11.694 23.110 1.00 96.06 486 PHE A CA 1
ATOM 3610 C C . PHE A 1 486 ? -9.376 -12.165 24.565 1.00 96.06 486 PHE A C 1
ATOM 3612 O O . PHE A 1 486 ? -9.592 -13.338 24.884 1.00 96.06 486 PHE A O 1
ATOM 3619 N N . SER A 1 487 ? -9.072 -11.238 25.471 1.00 96.00 487 SER A N 1
ATOM 3620 C CA . SER A 1 487 ? -9.057 -11.490 26.912 1.00 96.00 487 SER A CA 1
ATOM 3621 C C . SER A 1 487 ? -9.465 -10.256 27.704 1.00 96.00 487 SER A C 1
ATOM 3623 O O . SER A 1 487 ? -9.273 -9.130 27.253 1.00 96.00 487 SER A O 1
ATOM 3625 N N . VAL A 1 488 ? -10.001 -10.464 28.905 1.00 96.81 488 VAL A N 1
ATOM 3626 C CA . VAL A 1 488 ? -10.296 -9.376 29.840 1.00 96.81 488 VAL A CA 1
ATOM 3627 C C . VAL A 1 488 ? -8.985 -8.778 30.356 1.00 96.81 488 VAL A C 1
ATOM 3629 O O . VAL A 1 488 ? -8.154 -9.489 30.922 1.00 96.81 488 VAL A O 1
ATOM 3632 N N . THR A 1 489 ? -8.796 -7.470 30.187 1.00 96.50 489 THR A N 1
ATOM 3633 C CA . THR A 1 489 ? -7.558 -6.770 30.580 1.00 96.50 489 THR A CA 1
ATOM 3634 C C . THR A 1 489 ? -7.746 -5.781 31.721 1.00 96.50 489 THR A C 1
ATOM 3636 O O . THR A 1 489 ? -6.783 -5.465 32.427 1.00 96.50 489 THR A O 1
ATOM 3639 N N . SER A 1 490 ? -8.967 -5.290 31.944 1.00 96.56 490 SER A N 1
ATOM 3640 C CA . SER A 1 490 ? -9.264 -4.411 33.076 1.00 96.56 490 SER A CA 1
ATOM 3641 C C . SER A 1 490 ? -10.731 -4.468 33.500 1.00 96.56 490 SER A C 1
ATOM 3643 O O . SER A 1 490 ? -11.594 -4.877 32.728 1.00 96.56 490 SER A O 1
ATOM 3645 N N . PHE A 1 491 ? -11.011 -4.066 34.743 1.00 97.75 491 PHE A N 1
ATOM 3646 C CA . PHE A 1 491 ? -12.365 -3.956 35.285 1.00 97.75 491 PHE A CA 1
ATOM 3647 C C . PHE A 1 491 ? -12.446 -2.906 36.402 1.00 97.75 491 PHE A C 1
ATOM 3649 O O . PHE A 1 491 ? -11.428 -2.515 36.982 1.00 97.75 491 PHE A O 1
ATOM 3656 N N . THR A 1 492 ? -13.659 -2.447 36.718 1.00 97.50 492 THR A N 1
ATOM 3657 C CA . THR A 1 492 ? -13.926 -1.519 37.830 1.00 97.50 492 THR A CA 1
ATOM 3658 C C . THR A 1 492 ? -14.489 -2.239 39.052 1.00 97.50 492 THR A C 1
ATOM 3660 O O . THR A 1 492 ? -14.983 -3.360 38.972 1.00 97.50 492 THR A O 1
ATOM 3663 N N . THR A 1 493 ? -14.405 -1.607 40.223 1.00 94.00 493 THR A N 1
ATOM 3664 C CA . THR A 1 493 ? -15.045 -2.139 41.429 1.00 94.00 493 THR A CA 1
ATOM 3665 C C . THR A 1 493 ? -16.495 -1.667 41.516 1.00 94.00 493 THR A C 1
ATOM 3667 O O . THR A 1 493 ? -16.735 -0.469 41.341 1.00 94.00 493 THR A O 1
ATOM 3670 N N . PRO A 1 494 ? -17.434 -2.561 41.853 1.00 94.25 494 PRO A N 1
ATOM 3671 C CA . PRO A 1 494 ? -18.822 -2.194 42.083 1.00 94.25 494 PRO A CA 1
ATOM 3672 C C . PRO A 1 494 ? -19.003 -1.347 43.358 1.00 94.25 494 PRO A C 1
ATOM 3674 O O . PRO A 1 494 ? -18.071 -1.185 44.149 1.00 94.25 494 PRO A O 1
ATOM 3677 N N . THR A 1 495 ? -20.194 -0.774 43.553 1.00 92.81 495 THR A N 1
ATOM 3678 C CA . THR A 1 495 ? -20.464 0.179 44.646 1.00 92.81 495 THR A CA 1
ATOM 3679 C C . THR A 1 495 ? -20.769 -0.515 45.970 1.00 92.81 495 THR A C 1
ATOM 3681 O O . THR A 1 495 ? -20.316 -0.045 47.016 1.00 92.81 495 THR A O 1
ATOM 3684 N N . THR A 1 496 ? -21.552 -1.600 45.954 1.00 89.00 496 THR A N 1
ATOM 3685 C CA . THR A 1 496 ? -22.017 -2.260 47.187 1.00 89.00 496 THR A CA 1
ATOM 3686 C C . THR A 1 496 ? -21.309 -3.583 47.443 1.00 89.00 496 THR A C 1
ATOM 3688 O O . THR A 1 496 ? -20.948 -3.857 48.587 1.00 89.00 496 THR A O 1
ATOM 3691 N N . GLY A 1 497 ? -21.094 -4.402 46.414 1.00 92.69 497 GLY A N 1
ATOM 3692 C CA . GLY A 1 497 ? -20.424 -5.694 46.540 1.00 92.69 497 GLY A CA 1
ATOM 3693 C C . GLY A 1 497 ? -18.916 -5.651 46.317 1.00 92.69 497 GLY A C 1
ATOM 3694 O O . GLY A 1 497 ? -18.262 -4.611 46.337 1.00 92.69 497 GLY A O 1
ATOM 3695 N N . SER A 1 498 ? -18.349 -6.832 46.088 1.00 95.06 498 SER A N 1
ATOM 3696 C CA . SER A 1 498 ? -16.959 -6.994 45.656 1.00 95.06 498 SER A CA 1
ATOM 3697 C C . SER A 1 498 ? -16.894 -7.948 44.474 1.00 95.06 498 SER A C 1
ATOM 3699 O O . SER A 1 498 ? -17.691 -8.882 44.388 1.00 95.06 498 SER A O 1
ATOM 3701 N N . VAL A 1 499 ? -15.949 -7.716 43.568 1.00 97.44 499 VAL A N 1
ATOM 3702 C CA . VAL A 1 499 ? -15.744 -8.553 42.387 1.00 97.44 499 VAL A CA 1
ATOM 3703 C C . VAL A 1 499 ? -14.303 -9.055 42.349 1.00 97.44 499 VAL A C 1
ATOM 3705 O O . VAL A 1 499 ? -13.372 -8.329 42.706 1.00 97.44 499 VAL A O 1
ATOM 3708 N N . VAL A 1 500 ? -14.135 -10.312 41.952 1.00 96.81 500 VAL A N 1
ATOM 3709 C CA . VAL A 1 500 ? -12.840 -10.955 41.714 1.00 96.81 500 VAL A CA 1
ATOM 3710 C C . VAL A 1 500 ? -12.830 -11.490 40.288 1.00 96.81 500 VAL A C 1
ATOM 3712 O O . VAL A 1 500 ? -13.747 -12.212 39.903 1.00 96.81 500 VAL A O 1
ATOM 3715 N N . ASP A 1 501 ? -11.798 -11.141 39.527 1.00 96.69 501 ASP A N 1
ATOM 3716 C CA . ASP A 1 501 ? -11.496 -11.765 38.238 1.00 96.69 501 ASP A CA 1
ATOM 3717 C C . ASP A 1 501 ? -10.926 -13.172 38.468 1.00 96.69 501 ASP A C 1
ATOM 3719 O O . ASP A 1 501 ? -9.961 -13.344 39.223 1.00 96.69 501 ASP A O 1
ATOM 3723 N N . ASN A 1 502 ? -11.536 -14.183 37.849 1.00 96.50 502 ASN A N 1
ATOM 3724 C CA . ASN A 1 502 ? -11.095 -15.571 37.963 1.00 96.50 502 ASN A CA 1
ATOM 3725 C C . ASN A 1 502 ? -9.974 -15.919 36.960 1.00 96.50 502 ASN A C 1
ATOM 3727 O O . ASN A 1 502 ? -9.360 -16.982 37.082 1.00 96.50 502 ASN A O 1
ATOM 3731 N N . GLY A 1 503 ? -9.673 -15.033 36.003 1.00 93.44 503 GLY A N 1
ATOM 3732 C CA . GLY A 1 503 ? -8.604 -15.179 35.012 1.00 93.44 503 GLY A CA 1
ATOM 3733 C C . GLY A 1 503 ? -8.953 -16.062 33.809 1.00 93.44 503 GLY A C 1
ATOM 3734 O O . GLY A 1 503 ? -8.069 -16.387 33.019 1.00 93.44 503 GLY A O 1
ATOM 3735 N N . ASP A 1 504 ? -10.214 -16.472 33.675 1.00 93.50 504 ASP A N 1
ATOM 3736 C CA . ASP A 1 504 ? -10.730 -17.316 32.590 1.00 93.50 504 ASP A CA 1
ATOM 3737 C C . ASP A 1 504 ? -11.861 -16.646 31.789 1.00 93.50 504 ASP A C 1
ATOM 3739 O O . ASP A 1 504 ? -12.599 -17.322 31.078 1.00 93.50 504 ASP A O 1
ATOM 3743 N N . GLY A 1 505 ? -12.001 -15.320 31.906 1.00 94.38 505 GLY A N 1
ATOM 3744 C CA . GLY A 1 505 ? -13.110 -14.571 31.309 1.00 94.38 505 GLY A CA 1
ATOM 3745 C C . GLY A 1 505 ? -14.395 -14.611 32.142 1.00 94.38 505 GLY A C 1
ATOM 3746 O O . GLY A 1 505 ? -15.440 -14.151 31.683 1.00 94.38 505 GLY A O 1
ATOM 3747 N N . SER A 1 506 ? -14.334 -15.141 33.368 1.00 97.31 506 SER A N 1
ATOM 3748 C CA . SER A 1 506 ? -15.422 -15.053 34.336 1.00 97.31 506 SER A CA 1
ATOM 3749 C C . SER A 1 506 ? -15.062 -14.210 35.558 1.00 97.31 506 SER A C 1
ATOM 3751 O O . SER A 1 506 ? -13.922 -14.179 36.027 1.00 97.31 506 SER A O 1
ATOM 3753 N N . PHE A 1 507 ? -16.079 -13.569 36.125 1.00 98.06 507 PHE A N 1
ATOM 3754 C CA . PHE A 1 507 ? -15.992 -12.811 37.365 1.00 98.06 507 PHE A CA 1
ATOM 3755 C C . PHE A 1 507 ? -16.812 -13.472 38.466 1.00 98.06 507 PHE A C 1
ATOM 3757 O O . PHE A 1 507 ? -17.937 -13.917 38.242 1.00 98.06 507 PHE A O 1
ATOM 3764 N N . THR A 1 508 ? -16.277 -13.489 39.685 1.00 97.88 508 THR A N 1
ATOM 3765 C CA . THR A 1 508 ? -17.032 -13.842 40.889 1.00 97.88 508 THR A CA 1
ATOM 3766 C C . THR A 1 508 ? -17.442 -12.568 41.615 1.00 97.88 508 THR A C 1
ATOM 3768 O O . THR A 1 508 ? -16.613 -11.911 42.250 1.00 97.88 508 THR A O 1
ATOM 3771 N N . TYR A 1 509 ? -18.728 -12.230 41.551 1.00 97.88 509 TYR A N 1
ATOM 3772 C CA . TYR A 1 509 ? -19.310 -11.147 42.336 1.00 97.88 509 TYR A CA 1
ATOM 3773 C C . TYR A 1 509 ? -19.819 -11.685 43.674 1.00 97.88 509 TYR A C 1
ATOM 3775 O O . TYR A 1 509 ? -20.493 -12.712 43.714 1.00 97.88 509 TYR A O 1
ATOM 3783 N N . THR A 1 510 ? -19.515 -10.991 44.770 1.00 96.56 510 THR A N 1
ATOM 3784 C CA . THR A 1 510 ? -20.023 -11.283 46.117 1.00 96.56 510 THR A CA 1
ATOM 3785 C C . THR A 1 510 ? -20.809 -10.086 46.626 1.00 96.56 510 THR A C 1
ATOM 3787 O O . THR A 1 510 ? -20.236 -9.011 46.837 1.00 96.56 510 THR A O 1
ATOM 3790 N N . ALA A 1 511 ? -22.110 -10.287 46.833 1.00 95.12 511 ALA A N 1
ATOM 3791 C CA . ALA A 1 511 ? -23.000 -9.259 47.346 1.00 95.12 511 ALA A CA 1
ATOM 3792 C C . ALA A 1 511 ? -22.667 -8.937 48.806 1.00 95.12 511 ALA A C 1
ATOM 3794 O O . ALA A 1 511 ? -22.432 -9.838 49.619 1.00 95.12 511 ALA A O 1
ATOM 3795 N N . SER A 1 512 ? -22.692 -7.651 49.157 1.00 91.75 512 SER A N 1
ATOM 3796 C CA . SER A 1 512 ? -22.636 -7.241 50.562 1.00 91.75 512 SER A CA 1
ATOM 3797 C C . SER A 1 512 ? -23.851 -7.768 51.325 1.00 91.75 512 SER A C 1
ATOM 3799 O O . SER A 1 512 ? -24.890 -8.081 50.742 1.00 91.75 512 SER A O 1
ATOM 3801 N N . LEU A 1 513 ? -23.711 -7.875 52.645 1.00 87.38 513 LEU A N 1
ATOM 3802 C CA . LEU A 1 513 ? -24.824 -8.222 53.521 1.00 87.38 513 LEU A CA 1
ATOM 3803 C C . LEU A 1 513 ? -25.881 -7.101 53.537 1.00 87.38 513 LEU A C 1
ATOM 3805 O O . LEU A 1 513 ? -27.059 -7.415 53.611 1.00 87.38 513 LEU A O 1
ATOM 3809 N N . ASN A 1 514 ? -25.483 -5.830 53.377 1.00 82.75 514 ASN A N 1
ATOM 3810 C CA . ASN A 1 514 ? -26.359 -4.663 53.590 1.00 82.75 514 ASN A CA 1
ATOM 3811 C C . ASN A 1 514 ? -26.464 -3.794 52.324 1.00 82.75 514 ASN A C 1
ATOM 3813 O O . ASN A 1 514 ? -26.200 -2.590 52.356 1.00 82.75 514 ASN A O 1
ATOM 3817 N N . GLY A 1 515 ? -26.689 -4.436 51.176 1.00 83.50 515 GLY A N 1
ATOM 3818 C CA . GLY A 1 515 ? -26.644 -3.791 49.863 1.00 83.50 515 GLY A CA 1
ATOM 3819 C C . GLY A 1 515 ? -27.642 -4.348 48.854 1.00 83.50 515 GLY A C 1
ATOM 3820 O O . GLY A 1 515 ? -27.287 -4.442 47.682 1.00 83.50 515 GLY A O 1
ATOM 3821 N N . ALA A 1 516 ? -28.846 -4.745 49.280 1.00 88.50 516 ALA A N 1
ATOM 3822 C CA . ALA A 1 516 ? -29.903 -5.137 48.346 1.00 88.50 516 ALA A CA 1
ATOM 3823 C C . ALA A 1 516 ? -30.258 -3.980 47.387 1.00 88.50 516 ALA A C 1
ATOM 3825 O O . ALA A 1 516 ? -30.219 -2.807 47.762 1.00 88.50 516 ALA A O 1
ATOM 3826 N N . GLY A 1 517 ? -30.617 -4.299 46.140 1.00 91.31 517 GLY A N 1
ATOM 3827 C CA . GLY A 1 517 ? -30.879 -3.305 45.094 1.00 91.31 517 GLY A CA 1
ATOM 3828 C C . GLY A 1 517 ? -30.073 -3.545 43.819 1.00 91.31 517 GLY A C 1
ATOM 3829 O O . GLY A 1 517 ? -29.948 -4.680 43.374 1.00 91.31 517 GLY A O 1
ATOM 3830 N N . ILE A 1 518 ? -29.575 -2.475 43.196 1.00 93.94 518 ILE A N 1
ATOM 3831 C CA . ILE A 1 518 ? -28.811 -2.540 41.941 1.00 93.94 518 ILE A CA 1
ATOM 3832 C C . ILE A 1 518 ? -27.346 -2.231 42.226 1.00 93.94 518 ILE A C 1
ATOM 3834 O O . ILE A 1 518 ? -27.036 -1.308 42.980 1.00 93.94 518 ILE A O 1
ATOM 3838 N N . ASP A 1 519 ? -26.462 -2.975 41.578 1.00 96.69 519 ASP A N 1
ATOM 3839 C CA . ASP A 1 519 ? -25.028 -2.721 41.557 1.00 96.69 519 ASP A CA 1
ATOM 3840 C C . ASP A 1 519 ? -24.499 -2.949 40.135 1.00 96.69 519 ASP A C 1
ATOM 3842 O O . ASP A 1 519 ? -25.200 -3.487 39.275 1.00 96.69 519 ASP A O 1
ATOM 3846 N N . SER A 1 520 ? -23.278 -2.515 39.853 1.00 97.19 520 SER A N 1
ATOM 3847 C CA . SER A 1 520 ? -22.695 -2.695 38.523 1.00 97.19 520 SER A CA 1
ATOM 3848 C C . SER A 1 520 ? -21.188 -2.540 38.544 1.00 97.19 520 SER A C 1
ATOM 3850 O O . SER A 1 520 ? -20.657 -1.740 39.314 1.00 97.19 520 SER A O 1
ATOM 3852 N N . PHE A 1 521 ? -20.517 -3.220 37.625 1.00 98.25 521 PHE A N 1
ATOM 3853 C CA . PHE A 1 521 ? -19.129 -2.945 37.273 1.00 98.25 521 PHE A CA 1
ATOM 3854 C C . PHE A 1 521 ? -18.948 -3.059 35.760 1.00 98.25 521 PHE A C 1
ATOM 3856 O O . PHE A 1 521 ? -19.787 -3.627 35.068 1.00 98.25 521 PHE A O 1
ATOM 3863 N N . THR A 1 522 ? -17.857 -2.506 35.248 1.00 98.31 522 THR A N 1
ATOM 3864 C CA . THR A 1 522 ? -17.486 -2.584 33.829 1.00 98.31 522 THR A CA 1
ATOM 3865 C C . THR A 1 522 ? -16.245 -3.438 33.659 1.00 98.31 522 THR A C 1
ATOM 3867 O O . THR A 1 522 ? -15.380 -3.420 34.539 1.00 98.31 522 THR A O 1
ATOM 3870 N N . TYR A 1 523 ? -16.114 -4.102 32.517 1.00 98.19 523 TYR A N 1
ATOM 3871 C CA . TYR A 1 523 ? -14.901 -4.811 32.115 1.00 98.19 523 TYR A CA 1
ATOM 3872 C C . TYR A 1 523 ? -14.492 -4.412 30.697 1.00 98.19 523 TYR A C 1
ATOM 3874 O O . TYR A 1 523 ? -15.324 -3.979 29.904 1.00 98.19 523 TYR A O 1
ATOM 3882 N N . THR A 1 524 ? -13.203 -4.544 30.399 1.00 98.12 524 THR A N 1
ATOM 3883 C CA . THR A 1 524 ? -12.623 -4.277 29.080 1.00 98.12 524 THR A CA 1
ATOM 3884 C C . THR A 1 524 ? -12.001 -5.555 28.546 1.00 98.12 524 THR A C 1
ATOM 3886 O O . THR A 1 524 ? -11.187 -6.169 29.243 1.00 98.12 524 THR A O 1
ATOM 3889 N N . ILE A 1 525 ? -12.353 -5.923 27.316 1.00 97.88 525 ILE A N 1
ATOM 3890 C CA . ILE A 1 525 ? -11.663 -6.965 26.554 1.00 97.88 525 ILE A CA 1
ATOM 3891 C C . ILE A 1 525 ? -10.668 -6.325 25.592 1.00 97.88 525 ILE A C 1
ATOM 3893 O O . ILE A 1 525 ? -10.866 -5.204 25.126 1.00 97.88 525 ILE A O 1
ATOM 3897 N N . THR A 1 526 ? -9.570 -7.026 25.341 1.00 96.94 526 THR A N 1
ATOM 3898 C CA . THR A 1 526 ? -8.528 -6.628 24.395 1.00 96.94 526 THR A CA 1
ATOM 3899 C C . THR A 1 526 ? -8.179 -7.821 23.526 1.00 96.94 526 THR A C 1
ATOM 3901 O O . THR A 1 526 ? -7.972 -8.918 24.061 1.00 96.94 526 THR A O 1
ATOM 3904 N N . ASP A 1 527 ? -8.138 -7.612 22.216 1.00 94.44 527 ASP A N 1
ATOM 3905 C CA . ASP A 1 527 ? -7.706 -8.625 21.254 1.00 94.44 527 ASP A CA 1
ATOM 3906 C C . ASP A 1 527 ? -6.172 -8.791 21.243 1.00 94.44 527 ASP A C 1
ATOM 3908 O O . ASP A 1 527 ? -5.433 -8.180 22.027 1.00 94.44 527 ASP A O 1
ATOM 3912 N N . ALA A 1 528 ? -5.667 -9.660 20.367 1.00 88.38 528 ALA A N 1
ATOM 3913 C CA . ALA A 1 528 ? -4.233 -9.901 20.217 1.00 88.38 528 ALA A CA 1
ATOM 3914 C C . ALA A 1 528 ? -3.463 -8.693 19.645 1.00 88.38 528 ALA A C 1
ATOM 3916 O O . ALA A 1 528 ? -2.235 -8.627 19.784 1.00 88.38 528 ALA A O 1
ATOM 3917 N N . ASN A 1 529 ? -4.173 -7.748 19.035 1.00 84.69 529 ASN A N 1
ATOM 3918 C CA . ASN A 1 529 ? -3.636 -6.615 18.293 1.00 84.69 529 ASN A CA 1
ATOM 3919 C C . ASN A 1 529 ? -3.634 -5.332 19.143 1.00 84.69 529 ASN A C 1
ATOM 3921 O O . ASN A 1 529 ? -2.929 -4.374 18.823 1.00 84.69 529 ASN A O 1
ATOM 3925 N N . GLY A 1 530 ? -4.317 -5.358 20.290 1.00 89.19 530 GLY A N 1
ATOM 3926 C CA . GLY A 1 530 ? -4.360 -4.292 21.281 1.00 89.19 530 GLY A CA 1
ATOM 3927 C C . GLY A 1 530 ? -5.610 -3.418 21.205 1.00 89.19 530 GLY A C 1
ATOM 3928 O O . GLY A 1 530 ? -5.700 -2.469 21.992 1.00 89.19 530 GLY A O 1
ATOM 3929 N N . ASP A 1 531 ? -6.557 -3.722 20.315 1.00 92.38 531 ASP A N 1
ATOM 3930 C CA . ASP A 1 531 ? -7.828 -3.010 20.241 1.00 92.38 531 ASP A CA 1
ATOM 3931 C C . ASP A 1 531 ? -8.759 -3.464 21.367 1.00 92.38 531 ASP A C 1
ATOM 3933 O O . ASP A 1 531 ? -8.668 -4.584 21.876 1.00 92.38 531 ASP A O 1
ATOM 3937 N N . ILE A 1 532 ? -9.629 -2.555 21.815 1.00 96.44 532 ILE A N 1
ATOM 3938 C CA . ILE A 1 532 ? -10.414 -2.734 23.038 1.00 96.44 532 ILE A CA 1
ATOM 3939 C C . ILE A 1 532 ? -11.887 -2.397 22.847 1.00 96.44 532 ILE A C 1
ATOM 3941 O O . ILE A 1 532 ? -12.228 -1.475 22.107 1.00 96.44 532 ILE A O 1
ATOM 3945 N N . ASP A 1 533 ? -12.729 -3.050 23.643 1.00 98.19 533 ASP A N 1
ATOM 3946 C CA . ASP A 1 533 ? -14.108 -2.629 23.892 1.00 98.19 533 ASP A CA 1
ATOM 3947 C C . ASP A 1 533 ? -14.488 -2.860 25.360 1.00 98.19 533 ASP A C 1
ATOM 3949 O O . ASP A 1 533 ? -13.836 -3.622 26.080 1.00 98.19 533 ASP A O 1
ATOM 3953 N N . THR A 1 534 ? -15.482 -2.122 25.854 1.00 98.06 534 THR A N 1
ATOM 3954 C CA . THR A 1 534 ? -15.885 -2.118 27.267 1.00 98.06 534 THR A CA 1
ATOM 3955 C C . THR A 1 534 ? -17.383 -2.316 27.420 1.00 98.06 534 THR A C 1
ATOM 3957 O O . THR A 1 534 ? -18.168 -1.533 26.890 1.00 98.06 534 THR A O 1
ATOM 3960 N N . ALA A 1 535 ? -17.764 -3.281 28.254 1.00 98.38 535 ALA A N 1
ATOM 3961 C CA . ALA A 1 535 ? -19.151 -3.585 28.581 1.00 98.38 535 ALA A CA 1
ATOM 3962 C C . ALA A 1 535 ? -19.431 -3.472 30.086 1.00 98.38 535 ALA A C 1
ATOM 3964 O O . ALA A 1 535 ? -18.527 -3.382 30.927 1.00 98.38 535 ALA A O 1
ATOM 3965 N N . THR A 1 536 ? -20.718 -3.437 30.424 1.00 98.31 536 THR A N 1
ATOM 3966 C CA . THR A 1 536 ? -21.236 -3.313 31.787 1.00 98.31 536 THR A CA 1
ATOM 3967 C C . THR A 1 536 ? -21.905 -4.604 32.232 1.00 98.31 536 THR A C 1
ATOM 3969 O O . THR A 1 536 ? -22.798 -5.123 31.568 1.00 98.31 536 THR A O 1
ATOM 3972 N N . VAL A 1 537 ? -21.556 -5.069 33.430 1.00 98.31 537 VAL A N 1
ATOM 3973 C CA . VAL A 1 537 ? -22.294 -6.113 34.140 1.00 98.31 537 VAL A CA 1
ATOM 3974 C C . VAL A 1 537 ? -23.304 -5.454 35.075 1.00 98.31 537 VAL A C 1
ATOM 3976 O O . VAL A 1 537 ? -22.932 -4.808 36.059 1.00 98.31 537 VAL A O 1
ATOM 3979 N N . ASN A 1 538 ? -24.591 -5.631 34.782 1.00 97.62 538 ASN A N 1
ATOM 3980 C CA . ASN A 1 538 ? -25.699 -5.104 35.577 1.00 97.62 538 ASN A CA 1
ATOM 3981 C C . ASN A 1 538 ? -26.167 -6.142 36.608 1.00 97.62 538 ASN A C 1
ATOM 3983 O O . ASN A 1 538 ? -26.614 -7.235 36.255 1.00 97.62 538 ASN A O 1
ATOM 3987 N N . LEU A 1 539 ? -26.100 -5.807 37.895 1.00 97.56 539 LEU A N 1
ATOM 3988 C CA . LEU A 1 539 ? -26.386 -6.739 38.985 1.00 97.56 539 LEU A CA 1
ATOM 3989 C C . LEU A 1 539 ? -27.677 -6.361 39.705 1.00 97.56 539 LEU A C 1
ATOM 3991 O O . LEU A 1 539 ? -27.873 -5.213 40.096 1.00 97.56 539 LEU A O 1
ATOM 3995 N N . THR A 1 540 ? -28.540 -7.352 39.921 1.00 96.31 540 THR A N 1
ATOM 3996 C CA . THR A 1 540 ? -29.694 -7.244 40.824 1.00 96.31 540 THR A CA 1
ATOM 3997 C C . THR A 1 540 ? -29.421 -8.051 42.087 1.00 96.31 540 THR A C 1
ATOM 3999 O O . THR A 1 540 ? -29.148 -9.249 42.018 1.00 96.31 540 THR A O 1
ATOM 4002 N N . ILE A 1 541 ? -29.477 -7.398 43.242 1.00 95.56 541 ILE A N 1
ATOM 4003 C CA . ILE A 1 541 ? -29.189 -7.991 44.544 1.00 95.56 541 ILE A CA 1
ATOM 4004 C C . ILE A 1 541 ? -30.498 -8.151 45.308 1.00 95.56 541 ILE A C 1
ATOM 4006 O O . ILE A 1 541 ? -31.074 -7.176 45.797 1.00 95.56 541 ILE A O 1
ATOM 4010 N N . ASP A 1 542 ? -30.952 -9.391 45.421 1.00 93.06 542 ASP A N 1
ATOM 4011 C CA . ASP A 1 542 ? -32.169 -9.739 46.137 1.00 93.06 542 ASP A CA 1
ATOM 4012 C C . ASP A 1 542 ? -31.922 -9.784 47.648 1.00 93.06 542 ASP A C 1
ATOM 4014 O O . ASP A 1 542 ? -30.893 -10.275 48.129 1.00 93.06 542 ASP A O 1
ATOM 4018 N N . ARG A 1 543 ? -32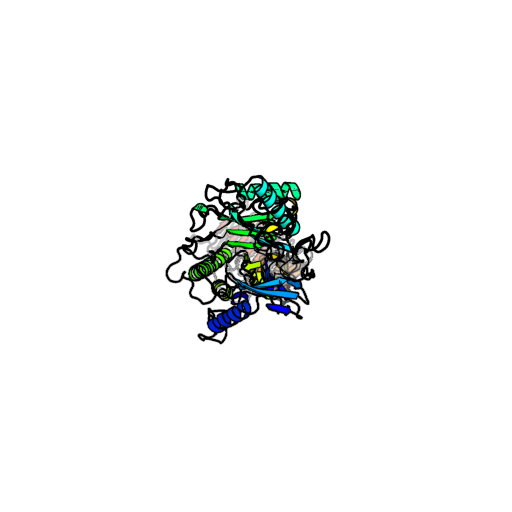.921 -9.339 48.413 1.00 92.00 543 ARG A N 1
ATOM 4019 C CA . ARG A 1 543 ? -32.968 -9.578 49.859 1.00 92.00 543 ARG A CA 1
ATOM 4020 C C . ARG A 1 543 ? -33.058 -11.069 50.151 1.00 92.00 543 ARG A C 1
ATOM 4022 O O . ARG A 1 543 ? -33.659 -11.841 49.397 1.00 92.00 543 ARG A O 1
ATOM 4029 N N . ARG A 1 544 ? -32.520 -11.486 51.293 1.00 91.44 544 ARG A N 1
ATOM 4030 C CA . ARG A 1 544 ? -32.684 -12.867 51.753 1.00 91.44 544 ARG A CA 1
ATOM 4031 C C . ARG A 1 544 ? -34.107 -13.072 52.280 1.00 91.44 544 ARG A C 1
ATOM 4033 O O . ARG A 1 544 ? -34.522 -12.396 53.211 1.00 91.44 544 ARG A O 1
ATOM 4040 N N . LEU A 1 545 ? -34.844 -14.026 51.710 1.00 93.25 545 LEU A N 1
ATOM 4041 C CA . LEU A 1 545 ? -36.223 -14.322 52.114 1.00 93.25 545 LEU A CA 1
ATOM 4042 C C . LEU A 1 545 ? -36.279 -15.259 53.333 1.00 93.25 545 LEU A C 1
ATOM 4044 O O . LEU A 1 545 ? -35.720 -16.358 53.306 1.00 93.25 545 LEU A O 1
ATOM 4048 N N . ILE A 1 546 ? -37.025 -14.858 54.361 1.00 93.50 546 ILE A N 1
ATOM 4049 C CA . ILE A 1 546 ? -37.441 -15.682 55.499 1.00 93.50 546 ILE A CA 1
ATOM 4050 C C . ILE A 1 546 ? -38.971 -15.714 55.498 1.00 93.50 546 ILE A C 1
ATOM 4052 O O . ILE A 1 546 ? -39.616 -14.677 55.581 1.00 93.50 546 ILE A O 1
ATOM 4056 N N . GLN A 1 547 ? -39.568 -16.898 55.393 1.00 95.69 547 GLN A N 1
ATOM 4057 C CA . GLN A 1 547 ? -41.022 -17.033 55.306 1.00 95.69 547 GLN A CA 1
ATOM 4058 C C . GLN A 1 547 ? -41.549 -17.952 56.405 1.00 95.69 547 GLN A C 1
ATOM 4060 O O . GLN A 1 547 ? -41.124 -19.107 56.515 1.00 95.69 547 GLN A O 1
ATOM 4065 N N . GLY A 1 548 ? -42.467 -17.416 57.203 1.00 92.56 548 GLY A N 1
ATOM 4066 C CA . GLY A 1 548 ? -43.258 -18.134 58.184 1.00 92.56 548 GLY A CA 1
ATOM 4067 C C . GLY A 1 548 ? -44.393 -18.934 57.549 1.00 92.56 548 GLY A C 1
ATOM 4068 O O . GLY A 1 548 ? -44.442 -19.203 56.344 1.00 92.56 548 GLY A O 1
ATOM 4069 N N . THR A 1 549 ? -45.286 -19.404 58.399 1.00 92.50 549 THR A N 1
ATOM 4070 C CA . THR A 1 549 ? -46.392 -20.294 58.081 1.00 92.50 549 THR A CA 1
ATOM 4071 C C . THR A 1 549 ? -47.717 -19.648 58.476 1.00 92.50 549 THR A C 1
ATOM 4073 O O . THR A 1 549 ? -47.783 -18.562 59.025 1.00 92.50 549 THR A O 1
ATOM 4076 N N . ASN A 1 550 ? -48.838 -20.336 58.256 1.00 92.19 550 ASN A N 1
ATOM 4077 C CA . ASN A 1 550 ? -50.143 -19.839 58.718 1.00 92.19 550 ASN A CA 1
ATOM 4078 C C . ASN A 1 550 ? -50.372 -20.071 60.230 1.00 92.19 550 ASN A C 1
ATOM 4080 O O . ASN A 1 550 ? -51.503 -20.310 60.659 1.00 92.19 550 ASN A O 1
ATOM 4084 N N . ARG A 1 551 ? -49.312 -20.157 61.033 1.00 94.25 551 ARG A N 1
ATOM 4085 C CA . ARG A 1 551 ? -49.345 -20.412 62.479 1.00 94.25 551 ARG A CA 1
ATOM 4086 C C . ARG A 1 551 ? -48.431 -19.407 63.154 1.00 94.25 551 ARG A C 1
ATOM 4088 O O . ARG A 1 551 ? -47.483 -18.990 62.531 1.00 94.25 551 ARG A O 1
ATOM 4095 N N . ALA A 1 552 ? -48.671 -19.165 64.441 1.00 94.56 552 ALA A N 1
ATOM 4096 C CA . ALA A 1 552 ? -47.794 -18.336 65.256 1.00 94.56 552 ALA A CA 1
ATOM 4097 C C . ALA A 1 552 ? -46.331 -18.807 65.180 1.00 94.56 552 ALA A C 1
ATOM 4099 O O . ALA A 1 552 ? -45.990 -19.882 65.697 1.00 94.56 552 ALA A O 1
ATOM 4100 N N . ASP A 1 553 ? -45.498 -17.985 64.562 1.00 94.94 553 ASP A N 1
ATOM 4101 C CA . ASP A 1 553 ? -44.089 -18.199 64.297 1.00 94.94 553 ASP A CA 1
ATOM 4102 C C . ASP A 1 553 ? -43.216 -17.206 65.084 1.00 94.94 553 ASP A C 1
ATOM 4104 O O . ASP A 1 553 ? -43.647 -16.152 65.550 1.00 94.94 553 ASP A O 1
ATOM 4108 N N . SER A 1 554 ? -41.953 -17.585 65.291 1.00 95.56 554 SER A N 1
ATOM 4109 C CA . SER A 1 554 ? -40.927 -16.701 65.847 1.00 95.56 554 SER A CA 1
ATOM 4110 C C . SER A 1 554 ? -39.776 -16.641 64.855 1.00 95.56 554 SER A C 1
ATOM 4112 O O . SER A 1 554 ? -38.982 -17.580 64.753 1.00 95.56 554 SER A O 1
ATOM 4114 N N . LEU A 1 555 ? -39.742 -15.555 64.089 1.00 96.00 555 LEU A N 1
ATOM 4115 C CA . LEU A 1 555 ? -38.814 -15.330 62.992 1.00 96.00 555 LEU A CA 1
ATOM 4116 C C . LEU A 1 555 ? -37.743 -14.337 63.436 1.00 96.00 555 LEU A C 1
ATOM 4118 O O . LEU A 1 555 ? -38.032 -13.302 64.035 1.00 96.00 555 LEU A O 1
ATOM 4122 N N . VAL A 1 556 ? -36.486 -14.676 63.168 1.00 95.38 556 VAL A N 1
ATOM 4123 C CA . VAL A 1 556 ? -35.335 -13.862 63.562 1.00 95.38 556 VAL A CA 1
ATOM 4124 C C . VAL A 1 556 ? -34.421 -13.713 62.352 1.00 95.38 556 VAL A C 1
ATOM 4126 O O . VAL A 1 556 ? -33.883 -14.711 61.864 1.00 95.38 556 VAL A O 1
ATOM 4129 N N . GLY A 1 557 ? -34.277 -12.476 61.883 1.00 92.50 557 GLY A N 1
ATOM 4130 C CA . GLY A 1 557 ? -33.339 -12.041 60.857 1.00 92.50 557 GLY A CA 1
ATOM 4131 C C . GLY A 1 557 ? -31.892 -12.047 61.345 1.00 92.50 557 GLY A C 1
ATOM 4132 O O . GLY A 1 557 ? -31.572 -12.534 62.436 1.00 92.50 557 GLY A O 1
ATOM 4133 N N . SER A 1 558 ? -30.977 -11.562 60.518 1.00 92.31 558 SER A N 1
ATOM 4134 C CA . SER A 1 558 ? -29.551 -11.485 60.814 1.00 92.31 558 SER A CA 1
ATOM 4135 C C . SER A 1 558 ? -29.036 -10.053 60.776 1.00 92.31 558 SER A C 1
ATOM 4137 O O . SER A 1 558 ? -29.634 -9.183 61.371 1.00 92.31 558 SER A O 1
ATOM 4139 N N . ILE A 1 559 ? -27.850 -9.831 60.226 1.00 90.81 559 ILE A N 1
ATOM 4140 C CA . ILE A 1 559 ? -27.299 -8.483 60.059 1.00 90.81 559 ILE A CA 1
ATOM 4141 C C . ILE A 1 559 ? -27.390 -8.016 58.599 1.00 90.81 559 ILE A C 1
ATOM 4143 O O . ILE A 1 559 ? -26.781 -7.001 58.277 1.00 90.81 559 ILE A O 1
ATOM 4147 N N . ALA A 1 560 ? -28.034 -8.805 57.731 1.00 92.31 560 ALA A N 1
ATOM 4148 C CA . ALA A 1 560 ? -28.107 -8.601 56.290 1.00 92.31 560 ALA A CA 1
ATOM 4149 C C . ALA A 1 560 ? -29.516 -8.154 55.884 1.00 92.31 560 ALA A C 1
ATOM 4151 O O . ALA A 1 560 ? -30.459 -8.410 56.614 1.00 92.31 560 ALA A O 1
ATOM 4152 N N . ASP A 1 561 ? -29.662 -7.553 54.705 1.00 92.94 561 ASP A N 1
ATOM 4153 C CA . ASP A 1 561 ? -30.962 -7.074 54.228 1.00 92.94 561 ASP A CA 1
ATOM 4154 C C . ASP A 1 561 ? -31.888 -8.250 53.887 1.00 92.94 561 ASP A C 1
ATOM 4156 O O . ASP A 1 561 ? -31.657 -9.034 52.952 1.00 92.94 561 ASP A O 1
ATOM 4160 N N . GLU A 1 562 ? -32.980 -8.366 54.624 1.00 94.50 562 GLU A N 1
ATOM 4161 C CA . GLU A 1 562 ? -33.876 -9.505 54.559 1.00 94.50 562 GLU A CA 1
ATOM 4162 C C . GLU A 1 562 ? -35.308 -9.106 54.269 1.00 94.50 562 GLU A C 1
ATOM 4164 O O . GLU A 1 562 ? -35.760 -8.014 54.571 1.00 94.50 562 GLU A O 1
ATOM 4169 N N . ARG A 1 563 ? -36.039 -10.021 53.639 1.00 95.38 563 ARG A N 1
ATOM 4170 C CA . ARG A 1 563 ? -37.487 -9.929 53.521 1.00 95.38 563 ARG A CA 1
ATOM 4171 C C . ARG A 1 563 ? -38.079 -11.006 54.406 1.00 95.38 563 ARG A C 1
ATOM 4173 O O . ARG A 1 563 ? -37.879 -12.187 54.123 1.00 95.38 563 ARG A O 1
ATOM 4180 N N . ILE A 1 564 ? -38.764 -10.622 55.474 1.00 96.62 564 ILE A N 1
ATOM 4181 C CA . ILE A 1 564 ? -39.331 -11.542 56.457 1.00 96.62 564 ILE A CA 1
ATOM 4182 C C . ILE A 1 564 ? -40.852 -11.449 56.422 1.00 96.62 564 ILE A C 1
ATOM 4184 O O . ILE A 1 564 ? -41.408 -10.371 56.568 1.00 96.62 564 ILE A O 1
ATOM 4188 N N . ILE A 1 565 ? -41.520 -12.584 56.229 1.00 97.38 565 ILE A N 1
ATOM 4189 C CA . ILE A 1 565 ? -42.980 -12.664 56.101 1.00 97.38 565 ILE A CA 1
ATOM 4190 C C . ILE A 1 565 ? -43.520 -13.560 57.216 1.00 97.38 565 ILE A C 1
ATOM 4192 O O . ILE A 1 565 ? -43.119 -14.724 57.269 1.00 97.38 565 ILE A O 1
ATOM 4196 N N . GLY A 1 566 ? -44.399 -13.032 58.070 1.00 94.38 566 GLY A N 1
ATOM 4197 C CA . GLY A 1 566 ? -45.050 -13.720 59.191 1.00 94.38 566 GLY A CA 1
ATOM 4198 C C . GLY A 1 566 ? -46.025 -14.787 58.712 1.00 94.38 566 GLY A C 1
ATOM 4199 O O . GLY A 1 566 ? -45.686 -15.974 58.698 1.00 94.38 566 GLY A O 1
ATOM 4200 N N . GLY A 1 567 ? -47.182 -14.362 58.200 1.00 93.75 567 GLY A N 1
ATOM 4201 C CA . GLY A 1 567 ? -48.169 -15.251 57.599 1.00 93.75 567 GLY A CA 1
ATOM 4202 C C . GLY A 1 567 ? -49.576 -15.073 58.168 1.00 93.75 567 GLY A C 1
ATOM 4203 O O . GLY A 1 567 ? -50.155 -14.006 58.109 1.00 93.75 567 GLY A O 1
ATOM 4204 N N . GLY A 1 568 ? -50.221 -16.169 58.568 1.00 88.88 568 GLY A N 1
ATOM 4205 C CA . GLY A 1 568 ? -51.679 -16.205 58.800 1.00 88.88 568 GLY A CA 1
ATOM 4206 C C . GLY A 1 568 ? -52.136 -16.146 60.264 1.00 88.88 568 GLY A C 1
ATOM 4207 O O . GLY A 1 568 ? -53.255 -16.582 60.562 1.00 88.88 568 GLY A O 1
ATOM 4208 N N . SER A 1 569 ? -51.255 -15.800 61.201 1.00 94.75 569 SER A N 1
ATOM 4209 C CA . SER A 1 569 ? -51.506 -15.824 62.646 1.00 94.75 569 SER A CA 1
ATOM 4210 C C . SER A 1 569 ? -50.623 -14.799 63.369 1.00 94.75 569 SER A C 1
ATOM 4212 O O . SER A 1 569 ? -49.682 -14.304 62.797 1.00 94.75 569 SER A O 1
ATOM 4214 N N . SER A 1 570 ? -50.868 -14.567 64.666 1.00 97.00 570 SER A N 1
ATOM 4215 C CA . SER A 1 570 ? -49.998 -13.742 65.522 1.00 97.00 570 SER A CA 1
ATOM 4216 C C . SER A 1 570 ? -48.550 -14.239 65.597 1.00 97.00 570 SER A C 1
ATOM 4218 O O . SER A 1 570 ? -48.290 -15.250 66.266 1.00 97.00 570 SER A O 1
ATOM 4220 N N . ASP A 1 571 ? -47.632 -13.476 65.021 1.00 97.06 571 ASP A N 1
ATOM 4221 C CA . ASP A 1 571 ? -46.219 -13.794 64.859 1.00 97.06 571 ASP A CA 1
ATOM 4222 C C . ASP A 1 571 ? -45.300 -12.856 65.657 1.00 97.06 571 ASP A C 1
ATOM 4224 O O . ASP A 1 571 ? -45.672 -11.768 66.097 1.00 97.06 571 ASP A O 1
ATOM 4228 N N . VAL A 1 572 ? -44.062 -13.299 65.893 1.00 97.25 572 VAL A N 1
ATOM 4229 C CA . VAL A 1 572 ? -42.994 -12.471 66.474 1.00 97.25 572 VAL A CA 1
ATOM 4230 C C . VAL A 1 572 ? -41.839 -12.405 65.484 1.00 97.25 572 VAL A C 1
ATOM 4232 O O . VAL A 1 572 ? -41.150 -13.408 65.287 1.00 97.25 572 VAL A O 1
ATOM 4235 N N . ILE A 1 573 ? -41.599 -11.231 64.903 1.00 97.44 573 ILE A N 1
ATOM 4236 C CA . ILE A 1 573 ? -40.563 -10.997 63.893 1.00 97.44 573 ILE A CA 1
ATOM 4237 C C . ILE A 1 573 ? -39.535 -9.997 64.422 1.00 97.44 573 ILE A C 1
ATOM 4239 O O . ILE A 1 573 ? -39.886 -8.933 64.929 1.00 97.44 573 ILE A O 1
ATOM 4243 N N . ASN A 1 574 ? -38.253 -10.334 64.300 1.00 96.25 574 ASN A N 1
ATOM 4244 C CA . ASN A 1 574 ? -37.146 -9.440 64.634 1.00 96.25 574 ASN A CA 1
ATOM 4245 C C . ASN A 1 574 ? -36.116 -9.420 63.497 1.00 96.25 574 ASN A C 1
ATOM 4247 O O . ASN A 1 574 ? -35.461 -10.443 63.298 1.00 96.25 574 ASN A O 1
ATOM 4251 N N . GLY A 1 575 ? -35.966 -8.296 62.792 1.00 94.12 575 GLY A N 1
ATOM 4252 C CA . GLY A 1 575 ? -35.007 -8.106 61.692 1.00 94.12 575 GLY A CA 1
ATOM 4253 C C . GLY A 1 575 ? -33.546 -8.121 62.153 1.00 94.12 575 GLY A C 1
ATOM 4254 O O . GLY A 1 575 ? -32.697 -8.748 61.529 1.00 94.12 575 GLY A O 1
ATOM 4255 N N . ASN A 1 576 ? -33.293 -7.635 63.373 1.00 94.12 576 ASN A N 1
ATOM 4256 C CA . ASN A 1 576 ? -31.978 -7.400 63.978 1.00 94.12 576 ASN A CA 1
ATOM 4257 C C . ASN A 1 576 ? -31.175 -6.288 63.295 1.00 94.12 576 ASN A C 1
ATOM 4259 O O . ASN A 1 576 ? -31.038 -5.227 63.895 1.00 94.12 576 ASN A O 1
ATOM 4263 N N . GLY A 1 577 ? -30.553 -6.513 62.144 1.00 90.50 577 GLY A N 1
ATOM 4264 C CA . GLY A 1 577 ? -29.846 -5.443 61.452 1.00 90.50 577 GLY A CA 1
ATOM 4265 C C . GLY A 1 577 ? -29.751 -5.664 59.953 1.00 90.50 577 GLY A C 1
ATOM 4266 O O . GLY A 1 577 ? -29.807 -6.797 59.503 1.00 90.50 577 GLY A O 1
ATOM 4267 N N . GLY A 1 578 ? -29.524 -4.588 59.206 1.00 91.81 578 GLY A N 1
ATOM 4268 C CA . GLY A 1 578 ? -29.772 -4.578 57.763 1.00 91.81 578 GLY A CA 1
ATOM 4269 C C . GLY A 1 578 ? -30.913 -3.613 57.452 1.00 91.81 578 GLY A C 1
ATOM 4270 O O . GLY A 1 578 ? -31.477 -3.026 58.360 1.00 91.81 578 GLY A O 1
ATOM 4271 N N . ASN A 1 579 ? -31.185 -3.382 56.173 1.00 93.50 579 ASN A N 1
ATOM 4272 C CA . ASN A 1 579 ? -32.361 -2.652 55.708 1.00 93.50 579 ASN A CA 1
ATOM 4273 C C . ASN A 1 579 ? -33.433 -3.679 55.317 1.00 93.50 579 ASN A C 1
ATOM 4275 O O . ASN A 1 579 ? -33.513 -4.117 54.153 1.00 93.50 579 ASN A O 1
ATOM 4279 N N . ASP A 1 580 ? -34.212 -4.100 56.303 1.00 95.94 580 ASP A N 1
ATOM 4280 C CA . ASP A 1 580 ? -35.135 -5.219 56.199 1.00 95.94 580 ASP A CA 1
ATOM 4281 C C . ASP A 1 580 ? -36.513 -4.802 55.668 1.00 95.94 580 ASP A C 1
ATOM 4283 O O . ASP A 1 580 ? -36.929 -3.650 55.727 1.00 95.94 580 ASP A O 1
ATOM 4287 N N . GLU A 1 581 ? -37.243 -5.769 55.121 1.00 96.12 581 GLU A N 1
ATOM 4288 C CA . GLU A 1 581 ? -38.660 -5.680 54.781 1.00 96.12 581 GLU A CA 1
ATOM 4289 C C . GLU A 1 581 ? -39.410 -6.713 55.628 1.00 96.12 581 GLU A C 1
ATOM 4291 O O . GLU A 1 581 ? -39.321 -7.914 55.367 1.00 96.12 581 GLU A O 1
ATOM 4296 N N . LEU A 1 582 ? -40.129 -6.266 56.655 1.00 97.62 582 LEU A N 1
ATOM 4297 C CA . LEU A 1 582 ? -40.882 -7.116 57.574 1.00 97.62 582 LEU A CA 1
ATOM 4298 C C . LEU A 1 582 ? -42.383 -6.995 57.289 1.00 97.62 582 LEU A C 1
ATOM 4300 O O . LEU A 1 582 ? -42.934 -5.902 57.359 1.00 97.62 582 LEU A O 1
ATOM 4304 N N . LEU A 1 583 ? -43.046 -8.115 57.009 1.00 97.50 583 LEU A N 1
ATOM 4305 C CA . LEU A 1 583 ? -44.480 -8.188 56.719 1.00 97.50 583 LEU A CA 1
ATOM 4306 C C . LEU A 1 583 ? -45.161 -9.100 57.750 1.00 97.50 583 LEU A C 1
ATOM 4308 O O . LEU A 1 583 ? -44.846 -10.291 57.794 1.00 97.50 583 LEU A O 1
ATOM 4312 N N . GLY A 1 584 ? -46.058 -8.552 58.572 1.00 95.75 584 GLY A N 1
ATOM 4313 C CA . GLY A 1 584 ? -46.861 -9.290 59.559 1.00 95.75 584 GLY A CA 1
ATOM 4314 C C . GLY A 1 584 ? -47.909 -10.192 58.903 1.00 95.75 584 GLY A C 1
ATOM 4315 O O . GLY A 1 584 ? -47.884 -11.407 59.098 1.00 95.75 584 GLY A O 1
ATOM 4316 N N . GLU A 1 585 ? -48.675 -9.614 57.969 1.00 96.44 585 GLU A N 1
ATOM 4317 C CA . GLU A 1 585 ? -49.811 -10.218 57.247 1.00 96.44 585 GLU A CA 1
ATOM 4318 C C . GLU A 1 585 ? -51.090 -10.336 58.115 1.00 96.44 585 GLU A C 1
ATOM 4320 O O . GLU A 1 585 ? -51.635 -9.312 58.518 1.00 96.44 585 GLU A O 1
ATOM 4325 N N . ASP A 1 586 ? -51.669 -11.521 58.334 1.00 95.31 586 ASP A N 1
ATOM 4326 C CA . ASP A 1 586 ? -52.886 -11.659 59.152 1.00 95.31 586 ASP A CA 1
ATOM 4327 C C . ASP A 1 586 ? -52.522 -12.063 60.589 1.00 95.31 586 ASP A C 1
ATOM 4329 O O . ASP A 1 586 ? -52.022 -13.162 60.799 1.00 95.31 586 ASP A O 1
ATOM 4333 N N . GLY A 1 587 ? -52.929 -11.318 61.615 1.00 96.06 587 GLY A N 1
ATOM 4334 C CA . GLY A 1 587 ? -52.674 -11.699 63.008 1.00 96.06 587 GLY A CA 1
ATOM 4335 C C . GLY A 1 587 ? -52.340 -10.505 63.885 1.00 96.06 587 GLY A C 1
ATOM 4336 O O . GLY A 1 587 ? -52.067 -9.441 63.389 1.00 96.06 587 GLY A O 1
ATOM 4337 N N . ASN A 1 588 ? -52.390 -10.656 65.215 1.00 97.56 588 ASN A N 1
ATOM 4338 C CA . ASN A 1 588 ? -51.812 -9.620 66.087 1.00 97.56 588 ASN A CA 1
ATOM 4339 C C . ASN A 1 588 ? -50.308 -9.888 66.223 1.00 97.56 588 ASN A C 1
ATOM 4341 O O . ASN A 1 588 ? -49.937 -10.777 67.004 1.00 97.56 588 ASN A O 1
ATOM 4345 N N . ASP A 1 589 ? -49.484 -9.156 65.497 1.00 97.81 589 ASP A N 1
ATOM 4346 C CA . ASP A 1 589 ? -48.062 -9.419 65.328 1.00 97.81 589 ASP A CA 1
ATOM 4347 C C . ASP A 1 589 ? -47.186 -8.548 66.229 1.00 97.81 589 ASP A C 1
ATOM 4349 O O . ASP A 1 589 ? -47.581 -7.504 66.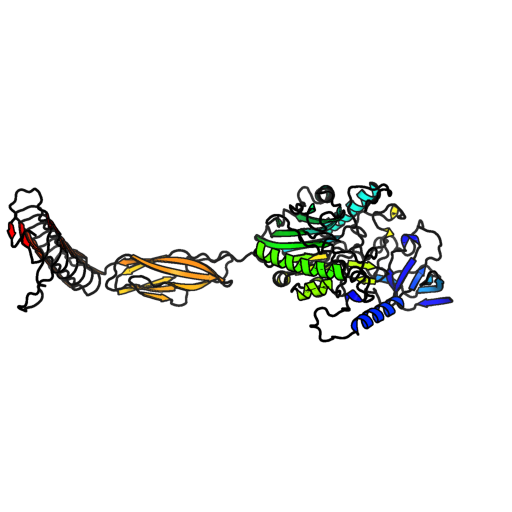745 1.00 97.81 589 ASP A O 1
ATOM 4353 N N . SER A 1 590 ? -45.960 -9.004 66.477 1.00 97.19 590 SER A N 1
ATOM 4354 C CA . SER A 1 590 ? -44.924 -8.251 67.181 1.00 97.19 590 SER A CA 1
ATOM 4355 C C . SER A 1 590 ? -43.699 -8.139 66.282 1.00 97.19 590 SER A C 1
ATOM 4357 O O . SER A 1 590 ? -42.892 -9.067 66.225 1.00 97.19 590 SER A O 1
ATOM 4359 N N . LEU A 1 591 ? -43.542 -6.992 65.629 1.00 97.38 591 LEU A N 1
ATOM 4360 C CA . LEU A 1 591 ? -42.531 -6.708 64.614 1.00 97.38 591 LEU A CA 1
ATOM 4361 C C . LEU A 1 591 ? -41.470 -5.742 65.161 1.00 97.38 591 LEU A C 1
ATOM 4363 O O . LEU A 1 591 ? -41.789 -4.699 65.733 1.00 97.38 591 LEU A O 1
ATOM 4367 N N . SER A 1 592 ? -40.196 -6.084 64.989 1.00 96.50 592 SER A N 1
ATOM 4368 C CA . SER A 1 592 ? -39.057 -5.250 65.381 1.00 96.50 592 SER A CA 1
ATOM 4369 C C . SER A 1 592 ? -38.055 -5.170 64.234 1.00 96.50 592 SER A C 1
ATOM 4371 O O . SER A 1 592 ? -37.508 -6.209 63.879 1.00 96.50 592 SER A O 1
ATOM 4373 N N . GLY A 1 593 ? -37.797 -3.971 63.703 1.00 93.88 593 GLY A N 1
ATOM 4374 C CA . GLY A 1 593 ? -36.831 -3.724 62.621 1.00 93.88 593 GLY A CA 1
ATOM 4375 C C . GLY A 1 593 ? -35.409 -4.005 63.081 1.00 93.88 593 GLY A C 1
ATOM 4376 O O . GLY A 1 593 ? -34.847 -5.064 62.815 1.00 93.88 593 GLY A O 1
ATOM 4377 N N . GLY A 1 594 ? -34.905 -3.150 63.968 1.00 93.62 594 GLY A N 1
ATOM 4378 C CA . GLY A 1 594 ? -33.592 -3.322 64.575 1.00 93.62 594 GLY A CA 1
ATOM 4379 C C . GLY A 1 594 ? -32.667 -2.183 64.171 1.00 93.62 594 GLY A C 1
ATOM 4380 O O . GLY A 1 594 ? -32.961 -1.036 64.475 1.00 93.62 594 GLY A O 1
ATOM 4381 N N . THR A 1 595 ? -31.496 -2.462 63.604 1.00 92.12 595 THR A N 1
ATOM 4382 C CA . THR A 1 595 ? -30.594 -1.407 63.113 1.00 92.12 595 THR A CA 1
ATOM 4383 C C . THR A 1 595 ? -30.535 -1.372 61.593 1.00 92.12 595 THR A C 1
ATOM 4385 O O . THR A 1 595 ? -30.095 -2.349 60.998 1.00 92.12 595 THR A O 1
ATOM 4388 N N . GLY A 1 596 ? -30.752 -0.210 60.993 1.00 91.31 596 GLY A N 1
ATOM 4389 C CA . GLY A 1 596 ? -30.806 -0.017 59.546 1.00 91.31 596 GLY A CA 1
ATOM 4390 C C . GLY A 1 596 ? -32.137 0.614 59.167 1.00 91.31 596 GLY A C 1
ATOM 4391 O O . GLY A 1 596 ? -32.922 0.934 60.043 1.00 91.31 596 GLY A O 1
ATOM 4392 N N . ASN A 1 597 ? -32.331 0.905 57.886 1.00 93.56 597 ASN A N 1
ATOM 4393 C CA . ASN A 1 597 ? -33.535 1.571 57.404 1.00 93.56 597 ASN A CA 1
ATOM 4394 C C . ASN A 1 597 ? -34.549 0.504 56.993 1.00 93.56 597 ASN A C 1
ATOM 4396 O O . ASN A 1 597 ? -34.464 -0.033 55.881 1.00 93.56 597 ASN A O 1
ATOM 4400 N N . ASP A 1 598 ? -35.483 0.202 57.882 1.00 95.75 598 ASP A N 1
ATOM 4401 C CA . ASP A 1 598 ? -36.406 -0.913 57.728 1.00 95.75 598 ASP A CA 1
ATOM 4402 C C . ASP A 1 598 ? -37.750 -0.467 57.136 1.00 95.75 598 ASP A C 1
ATOM 4404 O O . ASP A 1 598 ? -38.241 0.637 57.373 1.00 95.75 598 ASP A O 1
ATOM 4408 N N . LEU A 1 599 ? -38.381 -1.348 56.362 1.00 96.50 599 LEU A N 1
ATOM 4409 C CA . LEU A 1 599 ? -39.781 -1.251 55.959 1.00 96.50 599 LEU A CA 1
ATOM 4410 C C . LEU A 1 599 ? -40.575 -2.296 56.744 1.00 96.50 599 LEU A C 1
ATOM 4412 O O . LEU A 1 599 ? -40.367 -3.490 56.548 1.00 96.50 599 LEU A O 1
ATOM 4416 N N . ILE A 1 600 ? -41.491 -1.867 57.610 1.00 97.81 600 ILE A N 1
ATOM 4417 C CA . ILE A 1 600 ? -42.296 -2.758 58.452 1.00 97.81 600 ILE A CA 1
ATOM 4418 C C . ILE A 1 600 ? -43.781 -2.520 58.188 1.00 97.81 600 ILE A C 1
ATOM 4420 O O . ILE A 1 600 ? -44.244 -1.389 58.306 1.00 97.81 600 ILE A O 1
ATOM 4424 N N . ASP A 1 601 ? -44.519 -3.584 57.882 1.00 97.81 601 ASP A N 1
ATOM 4425 C CA . ASP A 1 601 ? -45.964 -3.566 57.637 1.00 97.81 601 ASP A CA 1
ATOM 4426 C C . ASP A 1 601 ? -46.674 -4.591 58.533 1.00 97.81 601 ASP A C 1
ATOM 4428 O O . ASP A 1 601 ? -46.419 -5.792 58.419 1.00 97.81 601 ASP A O 1
ATOM 4432 N N . GLY A 1 602 ? -47.531 -4.114 59.440 1.00 95.88 602 GLY A N 1
ATOM 4433 C CA . GLY A 1 602 ? -48.369 -4.933 60.326 1.00 95.88 602 GLY A CA 1
ATOM 4434 C C . GLY A 1 602 ? -49.535 -5.613 59.608 1.00 95.88 602 GLY A C 1
ATOM 4435 O O . GLY A 1 602 ? -49.907 -6.727 59.954 1.00 95.88 602 GLY A O 1
ATOM 4436 N N . ALA A 1 603 ? -50.026 -5.020 58.518 1.00 96.69 603 ALA A N 1
ATOM 4437 C CA . ALA A 1 603 ? -51.166 -5.490 57.740 1.00 96.69 603 ALA A CA 1
ATOM 4438 C C . ALA A 1 603 ? -52.495 -5.622 58.522 1.00 96.69 603 ALA A C 1
ATOM 4440 O O . ALA A 1 603 ? -53.235 -4.639 58.589 1.00 96.69 603 ALA A O 1
ATOM 4441 N N . THR A 1 604 ? -52.933 -6.798 58.990 1.00 96.31 604 THR A N 1
ATOM 4442 C CA . THR A 1 604 ? -54.241 -6.927 59.672 1.00 96.31 604 THR A CA 1
ATOM 4443 C C . THR A 1 604 ? -54.126 -7.509 61.070 1.00 96.31 604 THR A C 1
ATOM 4445 O O . THR A 1 604 ? -53.766 -8.663 61.239 1.00 96.31 604 THR A O 1
ATOM 4448 N N . GLY A 1 605 ? -54.604 -6.782 62.076 1.00 96.50 605 GLY A N 1
ATOM 4449 C CA . GLY A 1 605 ? -54.508 -7.198 63.467 1.00 96.50 605 GLY A CA 1
ATOM 4450 C C . GLY A 1 605 ? -54.304 -6.020 64.399 1.00 96.50 605 GLY A C 1
ATOM 4451 O O . GLY A 1 605 ? -54.537 -4.886 64.041 1.00 96.50 605 GLY A O 1
ATOM 4452 N N . ASN A 1 606 ? -54.018 -6.290 65.667 1.00 96.94 606 ASN A N 1
ATOM 4453 C CA . ASN A 1 606 ? -53.614 -5.253 66.615 1.00 96.94 606 ASN A CA 1
ATOM 4454 C C . ASN A 1 606 ? -52.136 -5.485 66.894 1.00 96.94 606 ASN A C 1
ATOM 4456 O O . ASN A 1 606 ? -51.790 -6.313 67.750 1.00 96.94 606 ASN A O 1
ATOM 4460 N N . ASP A 1 607 ? -51.300 -4.782 66.153 1.00 97.44 607 ASP A N 1
ATOM 4461 C CA . ASP A 1 607 ? -49.894 -5.101 66.002 1.00 97.44 607 ASP A CA 1
ATOM 4462 C C . ASP A 1 607 ? -49.025 -4.270 66.939 1.00 97.44 607 ASP A C 1
ATOM 4464 O O . ASP A 1 607 ? -49.380 -3.184 67.403 1.00 97.44 607 ASP A O 1
ATOM 4468 N N . ILE A 1 608 ? -47.860 -4.804 67.284 1.00 96.50 608 ILE A N 1
ATOM 4469 C CA . ILE A 1 608 ? -46.818 -4.092 68.015 1.00 96.50 608 ILE A CA 1
ATOM 4470 C C . ILE A 1 608 ? -45.639 -3.929 67.066 1.00 96.50 608 ILE A C 1
ATOM 4472 O O . ILE A 1 608 ? -44.931 -4.894 66.801 1.00 96.50 608 ILE A O 1
ATOM 4476 N N . ILE A 1 609 ? -45.396 -2.701 66.617 1.00 96.00 609 ILE A N 1
ATOM 4477 C CA . ILE A 1 609 ? -44.339 -2.367 65.659 1.00 96.00 609 ILE A CA 1
ATOM 4478 C C . ILE A 1 609 ? -43.280 -1.501 66.340 1.00 96.00 609 ILE A C 1
ATOM 4480 O O . ILE A 1 609 ? -43.601 -0.546 67.052 1.00 96.00 609 ILE A O 1
ATOM 4484 N N . ASN A 1 610 ? -42.010 -1.835 66.132 1.00 94.50 610 ASN A N 1
ATOM 4485 C CA . ASN A 1 610 ? -40.874 -1.076 66.640 1.00 94.50 610 ASN A CA 1
ATOM 4486 C C . ASN A 1 610 ? -39.783 -0.960 65.563 1.00 94.50 610 ASN A C 1
ATOM 4488 O O . ASN A 1 610 ? -39.139 -1.965 65.264 1.00 94.50 610 ASN A O 1
ATOM 4492 N N . GLY A 1 611 ? -39.568 0.234 65.002 1.00 90.62 611 GLY A N 1
ATOM 4493 C CA . GLY A 1 611 ? -38.507 0.470 64.008 1.00 90.62 611 GLY A CA 1
ATOM 4494 C C . GLY A 1 611 ? -37.114 0.300 64.618 1.00 90.62 611 GLY A C 1
ATOM 4495 O O . GLY A 1 611 ? -36.327 -0.540 64.194 1.00 90.62 611 GLY A O 1
ATOM 4496 N N . ASN A 1 612 ? -36.922 0.887 65.801 1.00 91.62 612 ASN A N 1
ATOM 4497 C CA . ASN A 1 612 ? -35.670 0.956 66.560 1.00 91.62 612 ASN A CA 1
ATOM 4498 C C . ASN A 1 612 ? -34.666 1.969 65.996 1.00 91.62 612 ASN A C 1
ATOM 4500 O O . ASN A 1 612 ? -34.682 3.098 66.463 1.00 91.62 612 ASN A O 1
ATOM 4504 N N . GLY A 1 613 ? -33.701 1.603 65.157 1.00 87.81 613 GLY A N 1
ATOM 4505 C CA . GLY A 1 613 ? -32.595 2.499 64.820 1.00 87.81 613 GLY A CA 1
ATOM 4506 C C . GLY A 1 613 ? -32.335 2.604 63.332 1.00 87.81 613 GLY A C 1
ATOM 4507 O O . GLY A 1 613 ? -31.653 1.746 62.794 1.00 87.81 613 GLY A O 1
ATOM 4508 N N . GLY A 1 614 ? -32.676 3.737 62.731 1.00 89.50 614 GLY A N 1
ATOM 4509 C CA . GLY A 1 614 ? -32.492 3.993 61.306 1.00 89.50 614 GLY A CA 1
ATOM 4510 C C . GLY A 1 614 ? -33.594 4.903 60.791 1.00 89.50 614 GLY A C 1
ATOM 4511 O O . GLY A 1 614 ? -34.384 5.410 61.572 1.00 89.50 614 GLY A O 1
ATOM 4512 N N . TYR A 1 615 ? -33.605 5.175 59.491 1.00 91.00 615 TYR A N 1
ATOM 4513 C CA . TYR A 1 615 ? -34.707 5.892 58.854 1.00 91.00 615 TYR A CA 1
ATOM 4514 C C . TYR A 1 615 ? -35.766 4.876 58.432 1.00 91.00 615 TYR A C 1
ATOM 4516 O O . TYR A 1 615 ? -35.691 4.344 57.319 1.00 91.00 615 TYR A O 1
ATOM 4524 N N . ASP A 1 616 ? -36.723 4.599 59.311 1.00 94.00 616 ASP A N 1
ATOM 4525 C CA . ASP A 1 616 ? -37.670 3.506 59.110 1.00 94.00 616 ASP A CA 1
ATOM 4526 C C . ASP A 1 616 ? -38.954 3.968 58.411 1.00 94.00 616 ASP A C 1
ATOM 4528 O O . ASP A 1 616 ? -39.381 5.122 58.498 1.00 94.00 616 ASP A O 1
ATOM 4532 N N . THR A 1 617 ? -39.605 3.047 57.703 1.00 95.44 617 THR A N 1
ATOM 4533 C CA . THR A 1 617 ? -40.980 3.194 57.217 1.00 95.44 617 THR A CA 1
ATOM 4534 C C . THR A 1 617 ? -41.859 2.164 57.908 1.00 95.44 617 THR A C 1
ATOM 4536 O O . THR A 1 617 ? -41.696 0.967 57.693 1.00 95.44 617 THR A O 1
ATOM 4539 N N . LEU A 1 618 ? -42.796 2.625 58.732 1.00 95.56 618 LEU A N 1
ATOM 4540 C CA . LEU A 1 618 ? -43.636 1.788 59.584 1.00 95.56 618 LEU A CA 1
ATOM 4541 C C . LEU A 1 618 ? -45.104 1.948 59.199 1.00 95.56 618 LEU A C 1
ATOM 4543 O O . LEU A 1 618 ? -45.603 3.070 59.131 1.00 95.56 618 LEU A O 1
ATOM 4547 N N . ILE A 1 619 ? -45.796 0.837 58.982 1.00 97.31 619 ILE A N 1
ATOM 4548 C CA . ILE A 1 619 ? -47.190 0.784 58.544 1.00 97.31 619 ILE A CA 1
ATOM 4549 C C . ILE A 1 619 ? -47.950 -0.118 59.523 1.00 97.31 619 ILE A C 1
ATOM 4551 O O . ILE A 1 619 ? -47.617 -1.291 59.650 1.00 97.31 619 ILE A O 1
ATOM 4555 N N . GLY A 1 620 ? -48.921 0.440 60.251 1.00 93.06 620 GLY A N 1
ATOM 4556 C CA . GLY A 1 620 ? -49.778 -0.287 61.196 1.00 93.06 620 GLY A CA 1
ATOM 4557 C C . GLY A 1 620 ? -50.754 -1.211 60.482 1.00 93.06 620 GLY A C 1
ATOM 4558 O O . GLY A 1 620 ? -50.788 -2.406 60.748 1.00 93.06 620 GLY A O 1
ATOM 4559 N N . GLY A 1 621 ? -51.451 -0.676 59.478 1.00 94.75 621 GLY A N 1
ATOM 4560 C CA . GLY A 1 621 ? -52.431 -1.426 58.709 1.00 94.75 621 GLY A CA 1
ATOM 4561 C C . GLY A 1 621 ? -53.830 -1.308 59.312 1.00 94.75 621 GLY A C 1
ATOM 4562 O O . GLY A 1 621 ? -54.404 -0.225 59.356 1.00 94.75 621 GLY A O 1
ATOM 4563 N N . SER A 1 622 ? -54.480 -2.417 59.650 1.00 94.12 622 SER A N 1
ATOM 4564 C CA . SER A 1 622 ? -55.865 -2.408 60.132 1.00 94.12 622 SER A CA 1
ATOM 4565 C C . SER A 1 622 ? -56.029 -3.093 61.477 1.00 94.12 622 SER A C 1
ATOM 4567 O O . SER A 1 622 ? -55.776 -4.281 61.598 1.00 94.12 622 SER A O 1
ATOM 4569 N N . GLY A 1 623 ? -56.644 -2.386 62.419 1.00 94.31 623 GLY A N 1
ATOM 4570 C CA . GLY A 1 623 ? -56.828 -2.768 63.813 1.00 94.31 623 GLY A CA 1
ATOM 4571 C C . GLY A 1 623 ? -56.173 -1.726 64.716 1.00 94.31 623 GLY A C 1
ATOM 4572 O O . GLY A 1 623 ? -55.942 -0.620 64.273 1.00 94.31 623 GLY A O 1
ATOM 4573 N N . ASN A 1 624 ? -56.065 -1.978 66.022 1.00 93.88 624 ASN A N 1
ATOM 4574 C CA . ASN A 1 624 ? -55.590 -0.955 66.965 1.00 93.88 624 ASN A CA 1
ATOM 4575 C C . ASN A 1 624 ? -54.120 -1.208 67.288 1.00 93.88 624 ASN A C 1
ATOM 4577 O O . ASN A 1 624 ? -53.811 -2.032 68.159 1.00 93.88 624 ASN A O 1
ATOM 4581 N N . ASP A 1 625 ? -53.239 -0.481 66.623 1.00 95.06 625 ASP A N 1
ATOM 4582 C CA . ASP A 1 625 ? -51.822 -0.798 66.585 1.00 95.06 625 ASP A CA 1
ATOM 4583 C C . ASP A 1 625 ? -51.021 0.001 67.607 1.00 95.06 625 ASP A C 1
ATOM 4585 O O . ASP A 1 625 ? -51.407 1.071 68.091 1.00 95.06 625 ASP A O 1
ATOM 4589 N N . ARG A 1 626 ? -49.863 -0.535 67.989 1.00 94.50 626 ARG A N 1
ATOM 4590 C CA . ARG A 1 626 ? -48.897 0.134 68.856 1.00 94.50 626 ARG A CA 1
ATOM 4591 C C . ARG A 1 626 ? -47.569 0.271 68.133 1.00 94.50 626 ARG A C 1
ATOM 4593 O O . ARG A 1 626 ? -46.765 -0.659 68.140 1.00 94.50 626 ARG A O 1
ATOM 4600 N N . ILE A 1 627 ? -47.308 1.464 67.611 1.00 92.06 627 ILE A N 1
ATOM 4601 C CA . ILE A 1 627 ? -46.134 1.752 66.786 1.00 92.06 627 ILE A CA 1
ATOM 4602 C C . ILE A 1 627 ? -45.135 2.609 67.563 1.00 92.06 627 ILE A C 1
ATOM 4604 O O . ILE A 1 627 ? -45.490 3.605 68.201 1.00 92.06 627 ILE A O 1
ATOM 4608 N N . VAL A 1 628 ? -43.865 2.224 67.517 1.00 91.19 628 VAL A N 1
ATOM 4609 C CA . VAL A 1 628 ? -42.734 2.998 68.028 1.00 91.19 628 VAL A CA 1
ATOM 4610 C C . VAL A 1 628 ? -41.769 3.216 66.868 1.00 91.19 628 VAL A C 1
ATOM 4612 O O . VAL A 1 628 ? -41.278 2.234 66.325 1.00 91.19 628 VAL A O 1
ATOM 4615 N N . GLY A 1 629 ? -41.523 4.480 66.505 1.00 83.31 629 GLY A N 1
ATOM 4616 C CA . GLY A 1 629 ? -40.569 4.860 65.451 1.00 83.31 629 GLY A CA 1
ATOM 4617 C C . GLY A 1 629 ? -39.166 4.388 65.804 1.00 83.31 629 GLY A C 1
ATOM 4618 O O . GLY A 1 629 ? -38.728 3.323 65.389 1.00 83.31 629 GLY A O 1
ATOM 4619 N N . GLY A 1 630 ? -38.543 5.100 66.739 1.00 84.56 630 GLY A N 1
ATOM 4620 C CA . GLY A 1 630 ? -37.213 4.754 67.210 1.00 84.56 630 GLY A CA 1
ATOM 4621 C C . GLY A 1 630 ? -36.304 5.972 67.206 1.00 84.56 630 GLY A C 1
ATOM 4622 O O . GLY A 1 630 ? -36.688 7.026 67.721 1.00 84.56 630 GLY A O 1
ATOM 4623 N N . ALA A 1 631 ? -35.084 5.810 66.709 1.00 83.06 631 ALA A N 1
ATOM 4624 C CA . ALA A 1 631 ? -34.077 6.846 66.558 1.00 83.06 631 ALA A CA 1
ATOM 4625 C C . ALA A 1 631 ? -33.869 7.190 65.079 1.00 83.06 631 ALA A C 1
ATOM 4627 O O . ALA A 1 631 ? -33.750 6.282 64.277 1.00 83.06 631 ALA A O 1
ATOM 4628 N N . GLN A 1 632 ? -33.581 8.470 64.796 1.00 85.88 632 GLN A N 1
ATOM 4629 C CA . GLN A 1 632 ? -33.549 9.090 63.454 1.00 85.88 632 GLN A CA 1
ATOM 4630 C C . GLN A 1 632 ? -34.957 9.453 62.968 1.00 85.88 632 GLN A C 1
ATOM 4632 O O . GLN A 1 632 ? -35.843 9.580 63.805 1.00 85.88 632 GLN A O 1
ATOM 4637 N N . ASP A 1 633 ? -35.092 9.831 61.696 1.00 87.62 633 ASP A N 1
ATOM 4638 C CA . ASP A 1 633 ? -36.322 10.423 61.170 1.00 87.62 633 ASP A CA 1
ATOM 4639 C C . ASP A 1 633 ? -37.166 9.318 60.529 1.00 87.62 633 ASP A C 1
ATOM 4641 O O . ASP A 1 633 ? -36.811 8.815 59.463 1.00 87.62 633 ASP A O 1
ATOM 4645 N N . ASP A 1 634 ? -38.296 8.988 61.143 1.00 88.69 634 ASP A N 1
ATOM 4646 C CA . ASP A 1 634 ? -39.137 7.880 60.680 1.00 88.69 634 ASP A CA 1
ATOM 4647 C C . ASP A 1 634 ? -40.350 8.361 59.876 1.00 88.69 634 ASP A C 1
ATOM 4649 O O . ASP A 1 634 ? -40.875 9.464 60.076 1.00 88.69 634 ASP A O 1
ATOM 4653 N N . LEU A 1 635 ? -40.844 7.503 58.988 1.00 90.19 635 LEU A N 1
ATOM 4654 C CA . LEU A 1 635 ? -42.116 7.662 58.294 1.00 90.19 635 LEU A CA 1
ATOM 4655 C C . LEU A 1 635 ? -43.118 6.642 58.845 1.00 90.19 635 LEU A C 1
ATOM 4657 O O . LEU A 1 635 ? -42.934 5.443 58.676 1.00 90.19 635 LEU A O 1
ATOM 4661 N N . ILE A 1 636 ? -44.184 7.111 59.492 1.00 90.88 636 ILE A N 1
ATOM 4662 C CA . ILE A 1 636 ? -45.122 6.249 60.223 1.00 90.88 636 ILE A CA 1
ATOM 4663 C C . ILE A 1 636 ? -46.547 6.434 59.704 1.00 90.88 636 ILE A C 1
ATOM 4665 O O . ILE A 1 636 ? -47.036 7.561 59.627 1.00 90.88 636 ILE A O 1
ATOM 4669 N N . PHE A 1 637 ? -47.230 5.326 59.434 1.00 90.38 637 PHE A N 1
ATOM 4670 C CA . PHE A 1 637 ? -48.641 5.254 59.068 1.00 90.38 637 PHE A CA 1
ATOM 4671 C C . PHE A 1 637 ? -49.386 4.394 60.100 1.00 90.38 637 PHE A C 1
ATOM 4673 O O . PHE A 1 637 ? -49.047 3.228 60.268 1.00 90.38 637 PHE A O 1
ATOM 4680 N N . GLY A 1 638 ? -50.355 4.966 60.822 1.00 84.00 638 GLY A N 1
ATOM 4681 C CA . GLY A 1 638 ? -51.263 4.219 61.712 1.00 84.00 638 GLY A CA 1
ATOM 4682 C C . GLY A 1 638 ? -52.351 3.474 60.937 1.00 84.00 638 GLY A C 1
ATOM 4683 O O . GLY A 1 638 ? -52.635 2.320 61.215 1.00 84.00 638 GLY A O 1
ATOM 4684 N N . ASP A 1 639 ? -52.837 4.092 59.860 1.00 90.94 639 ASP A N 1
ATOM 4685 C CA . ASP A 1 639 ? -53.895 3.577 58.993 1.00 90.94 639 ASP A CA 1
ATOM 4686 C C . ASP A 1 639 ? -55.248 3.395 59.707 1.00 90.94 639 ASP A C 1
ATOM 4688 O O . ASP A 1 639 ? -55.889 4.394 60.014 1.00 90.94 639 ASP A O 1
ATOM 4692 N N . ALA A 1 640 ? -55.818 2.197 59.824 1.00 89.50 640 ALA A N 1
ATOM 4693 C CA . ALA A 1 640 ? -57.222 2.029 60.204 1.00 89.50 640 ALA A CA 1
ATOM 4694 C C . ALA A 1 640 ? -57.400 1.398 61.587 1.00 89.50 640 ALA A C 1
ATOM 4696 O O . ALA A 1 640 ? -57.471 0.179 61.697 1.00 89.50 640 ALA A O 1
ATOM 4697 N N . GLY A 1 641 ? -57.729 2.200 62.593 1.00 88.38 641 GLY A N 1
ATOM 4698 C CA . GLY A 1 641 ? -58.126 1.747 63.922 1.00 88.38 641 GLY A CA 1
ATOM 4699 C C . GLY A 1 641 ? -57.823 2.800 64.973 1.00 88.38 641 GLY A C 1
ATOM 4700 O O . GLY A 1 641 ? -57.815 3.974 64.665 1.00 88.38 641 GLY A O 1
ATOM 4701 N N . ASN A 1 642 ? -57.748 2.429 66.252 1.00 88.81 642 ASN A N 1
ATOM 4702 C CA . ASN A 1 642 ? -57.395 3.394 67.300 1.00 88.81 642 ASN A CA 1
ATOM 4703 C C . ASN A 1 642 ? -55.950 3.153 67.716 1.00 88.81 642 ASN A C 1
ATOM 4705 O O . ASN A 1 642 ? -55.686 2.329 68.601 1.00 88.81 642 ASN A O 1
ATOM 4709 N N . ASP A 1 643 ? -55.037 3.882 67.100 1.00 87.81 643 ASP A N 1
ATOM 4710 C CA . ASP A 1 643 ? -53.624 3.554 67.148 1.00 87.81 643 ASP A CA 1
ATOM 4711 C C . ASP A 1 643 ? -52.903 4.323 68.247 1.00 87.81 643 ASP A C 1
ATOM 4713 O O . ASP A 1 643 ? -53.265 5.429 68.652 1.00 87.81 643 ASP A O 1
ATOM 4717 N N . THR A 1 644 ? -51.853 3.718 68.791 1.00 89.50 644 THR A N 1
ATOM 4718 C CA . THR A 1 644 ? -50.955 4.354 69.753 1.00 89.50 644 THR A CA 1
ATOM 4719 C C . THR A 1 644 ? -49.567 4.465 69.149 1.00 89.50 644 THR A C 1
ATOM 4721 O O . THR A 1 644 ? -48.796 3.506 69.154 1.00 89.50 644 THR A O 1
ATOM 4724 N N . ILE A 1 645 ? -49.219 5.668 68.701 1.00 86.19 645 ILE A N 1
ATOM 4725 C CA . ILE A 1 645 ? -47.955 5.958 68.026 1.00 86.19 645 ILE A CA 1
ATOM 4726 C C . ILE A 1 645 ? -47.028 6.709 68.980 1.00 86.19 645 ILE A C 1
ATOM 4728 O O . ILE A 1 645 ? -47.408 7.695 69.615 1.00 86.19 645 ILE A O 1
ATOM 4732 N N . THR A 1 646 ? -45.787 6.247 69.097 1.00 87.25 646 THR A N 1
ATOM 4733 C CA . THR A 1 646 ? -44.714 6.944 69.813 1.00 87.25 646 THR A CA 1
ATOM 4734 C C . THR A 1 646 ? -43.606 7.289 68.829 1.00 87.25 646 THR A C 1
ATOM 4736 O O . THR A 1 646 ? -42.859 6.413 68.401 1.00 87.25 646 THR A O 1
ATOM 4739 N N . ALA A 1 647 ? -43.519 8.568 68.478 1.00 69.06 647 ALA A N 1
ATOM 4740 C CA . ALA A 1 647 ? -42.527 9.097 67.548 1.00 69.06 647 ALA A CA 1
ATOM 4741 C C . ALA A 1 647 ? -41.318 9.612 68.333 1.00 69.06 647 ALA A C 1
ATOM 4743 O O . ALA A 1 647 ? -41.455 10.498 69.186 1.00 69.06 647 ALA A O 1
ATOM 4744 N N . GLY A 1 648 ? -40.166 8.980 68.119 1.00 65.62 648 GLY A N 1
ATOM 4745 C CA . GLY A 1 648 ? -38.985 9.131 68.958 1.00 65.62 648 GLY A CA 1
ATOM 4746 C C . GLY A 1 648 ? -39.101 8.389 70.297 1.00 65.62 648 GLY A C 1
ATOM 4747 O O . GLY A 1 648 ? -39.890 8.756 71.174 1.00 65.62 648 GLY A O 1
ATOM 4748 N N . GLY A 1 649 ? -38.267 7.369 70.507 1.00 54.47 649 GLY A N 1
ATOM 4749 C CA . GLY A 1 649 ? -38.289 6.549 71.723 1.00 54.47 649 GLY A CA 1
ATOM 4750 C C . GLY A 1 649 ? -36.962 5.849 72.003 1.00 54.47 649 GLY A C 1
ATOM 4751 O O . GLY A 1 649 ? -36.196 5.569 71.096 1.00 54.47 649 GLY A O 1
ATOM 4752 N N . SER A 1 650 ? -36.665 5.597 73.282 1.00 50.06 650 SER A N 1
ATOM 4753 C CA . SER A 1 650 ? -35.494 4.814 73.695 1.00 50.06 650 SER A CA 1
ATOM 4754 C C . SER A 1 650 ? -35.638 3.363 73.246 1.00 50.06 650 SER A C 1
ATOM 4756 O O . SER A 1 650 ? -36.623 2.729 73.631 1.00 50.06 650 SER A O 1
ATOM 4758 N N . ASP A 1 651 ? -34.643 2.859 72.519 1.00 45.56 651 ASP A N 1
ATOM 4759 C CA . ASP A 1 651 ? -34.506 1.490 72.021 1.00 45.56 651 ASP A CA 1
ATOM 4760 C C . ASP A 1 651 ? -34.995 0.490 73.082 1.00 45.56 651 ASP A C 1
ATOM 4762 O O . ASP A 1 651 ? -34.397 0.313 74.152 1.00 45.56 651 ASP A O 1
ATOM 4766 N N . GLY A 1 652 ? -36.145 -0.129 72.820 1.00 46.41 652 GLY A N 1
ATOM 4767 C CA . GLY A 1 652 ? -36.855 -1.023 73.732 1.00 46.41 652 GLY A CA 1
ATOM 4768 C C . GLY A 1 652 ? -36.203 -2.398 73.869 1.00 46.41 652 GLY A C 1
ATOM 4769 O O . GLY A 1 652 ? -36.891 -3.408 73.767 1.00 46.41 652 GLY A O 1
ATOM 4770 N N . GLY A 1 653 ? -34.894 -2.455 74.126 1.00 42.91 653 GLY A N 1
ATOM 4771 C CA . GLY A 1 653 ? -34.100 -3.684 74.113 1.00 42.91 653 GLY A CA 1
ATOM 4772 C C . GLY A 1 653 ? -33.106 -3.815 75.271 1.00 42.91 653 GLY A C 1
ATOM 4773 O O . GLY A 1 653 ? -31.940 -4.110 75.046 1.00 42.91 653 GLY A O 1
ATOM 4774 N N . GLY A 1 654 ? -33.508 -3.603 76.529 1.00 35.16 654 GLY A N 1
ATOM 4775 C CA . GLY A 1 654 ? -32.645 -3.931 77.675 1.00 35.16 654 GLY A CA 1
ATOM 4776 C C . GLY A 1 654 ? -32.965 -3.174 78.962 1.00 35.16 654 GLY A C 1
ATOM 4777 O O . GLY A 1 654 ? -33.364 -2.019 78.951 1.00 35.16 654 GLY A O 1
ATOM 4778 N N . THR A 1 655 ? -32.776 -3.827 80.107 1.00 33.38 655 THR A N 1
ATOM 4779 C CA . THR A 1 655 ? -33.160 -3.380 81.461 1.00 33.38 655 THR A CA 1
ATOM 4780 C C . THR A 1 655 ? -32.345 -2.198 82.030 1.00 33.38 655 THR A C 1
ATOM 4782 O O . THR A 1 655 ? -31.981 -2.232 83.207 1.00 33.38 655 THR A O 1
ATOM 4785 N N . SER A 1 656 ? -32.003 -1.169 81.250 1.00 32.62 656 SER A N 1
ATOM 4786 C CA . SER A 1 656 ? -31.165 -0.051 81.717 1.00 32.62 656 SER A CA 1
ATOM 4787 C C . SER A 1 656 ? -31.930 1.278 81.795 1.00 32.62 656 SER A C 1
ATOM 4789 O O . SER A 1 656 ? -32.691 1.635 80.905 1.00 32.62 656 SER A O 1
ATOM 4791 N N . THR A 1 657 ? -31.749 1.991 82.909 1.00 29.59 657 THR A N 1
ATOM 4792 C CA . THR A 1 657 ? -32.495 3.188 83.336 1.00 29.59 657 THR A CA 1
ATOM 4793 C C . THR A 1 657 ? -31.852 4.516 82.908 1.00 29.59 657 THR A C 1
ATOM 4795 O O . THR A 1 657 ? -31.976 5.505 83.629 1.00 29.59 657 THR A O 1
ATOM 4798 N N . GLU A 1 658 ? -31.159 4.576 81.772 1.00 28.58 658 GLU A N 1
ATOM 4799 C CA . GLU A 1 658 ? -30.612 5.838 81.251 1.00 28.58 658 GLU A CA 1
ATOM 4800 C C . GLU A 1 658 ? -31.155 6.132 79.849 1.00 28.58 658 GLU A C 1
ATOM 4802 O O . GLU A 1 658 ? -30.782 5.510 78.862 1.00 28.58 658 GLU A O 1
ATOM 4807 N N . ILE A 1 659 ? -32.078 7.097 79.792 1.00 34.56 659 ILE A N 1
ATOM 4808 C CA . ILE A 1 659 ? -32.691 7.626 78.572 1.00 34.56 659 ILE A CA 1
ATOM 4809 C C . ILE A 1 659 ? -31.809 8.778 78.076 1.00 34.56 659 ILE A C 1
ATOM 4811 O O . ILE A 1 659 ? -31.858 9.881 78.623 1.00 34.56 659 ILE A O 1
ATOM 4815 N N . THR A 1 660 ? -31.017 8.549 77.031 1.00 36.31 660 THR A N 1
ATOM 4816 C CA . THR A 1 660 ? -30.508 9.628 76.169 1.00 36.31 660 THR A CA 1
ATOM 4817 C C . THR A 1 660 ? -31.272 9.594 74.855 1.00 36.31 660 THR A C 1
ATOM 4819 O O . THR A 1 660 ? -30.994 8.757 74.006 1.00 36.31 660 THR A O 1
ATOM 4822 N N . SER A 1 661 ? -32.232 10.508 74.692 1.00 36.34 661 SER A N 1
ATOM 4823 C CA . SER A 1 661 ? -32.953 10.705 73.433 1.00 36.34 661 SER A CA 1
ATOM 4824 C C . SER A 1 661 ? -32.010 11.277 72.376 1.00 36.34 661 SER A C 1
ATOM 4826 O O . SER A 1 661 ? -31.404 12.330 72.610 1.00 36.34 661 SER A O 1
ATOM 4828 N N . ARG A 1 662 ? -31.922 10.648 71.205 1.00 45.38 662 ARG A N 1
ATOM 4829 C CA . ARG A 1 662 ? -31.542 11.371 69.987 1.00 45.38 662 ARG A CA 1
ATOM 4830 C C . ARG A 1 662 ? -32.825 11.795 69.280 1.00 45.38 662 ARG A C 1
ATOM 4832 O O . ARG A 1 662 ? -33.821 11.090 69.346 1.00 45.38 662 ARG A O 1
ATOM 4839 N N . GLY A 1 663 ? -32.807 13.010 68.741 1.00 58.09 663 GLY A N 1
ATOM 4840 C CA . GLY A 1 663 ? -33.944 13.582 68.029 1.00 58.09 663 GLY A CA 1
ATOM 4841 C C . GLY A 1 663 ? -34.105 12.975 66.640 1.00 58.09 663 GLY A C 1
ATOM 4842 O O . GLY A 1 663 ? -33.134 12.465 66.082 1.00 58.09 663 GLY A O 1
ATOM 4843 N N . GLY A 1 664 ? -35.322 13.108 66.126 1.00 58.81 664 GLY A N 1
ATOM 4844 C CA . GLY A 1 664 ? -35.749 12.750 64.782 1.00 58.81 664 GLY A CA 1
ATOM 4845 C C . GLY A 1 664 ? -36.747 13.778 64.246 1.00 58.81 664 GLY A C 1
ATOM 4846 O O . GLY A 1 664 ? -37.284 14.587 65.013 1.00 58.81 664 GLY A O 1
ATOM 4847 N N . GLY A 1 665 ? -36.885 13.789 62.931 1.00 67.25 665 GLY A N 1
ATOM 4848 C CA . GLY A 1 665 ? -37.704 14.610 62.047 1.00 67.25 665 GLY A CA 1
ATOM 4849 C C . GLY A 1 665 ? -39.029 13.954 61.646 1.00 67.25 665 GLY A C 1
ATOM 4850 O O . GLY A 1 665 ? -39.470 14.188 60.524 1.00 67.25 665 GLY A O 1
ATOM 4851 N N . ASP A 1 666 ? -39.601 13.098 62.498 1.00 79.38 666 ASP A N 1
ATOM 4852 C CA . ASP A 1 666 ? -40.597 12.082 62.126 1.00 79.38 666 ASP A CA 1
ATOM 4853 C C . ASP A 1 666 ? -41.814 12.646 61.383 1.00 79.38 666 ASP A C 1
ATOM 4855 O O . ASP A 1 666 ? -42.337 13.714 61.720 1.00 79.38 666 ASP A O 1
ATOM 4859 N N . VAL A 1 667 ? -42.316 11.901 60.400 1.00 82.62 667 VAL A N 1
ATOM 4860 C CA . VAL A 1 667 ? -43.557 12.208 59.683 1.00 82.62 667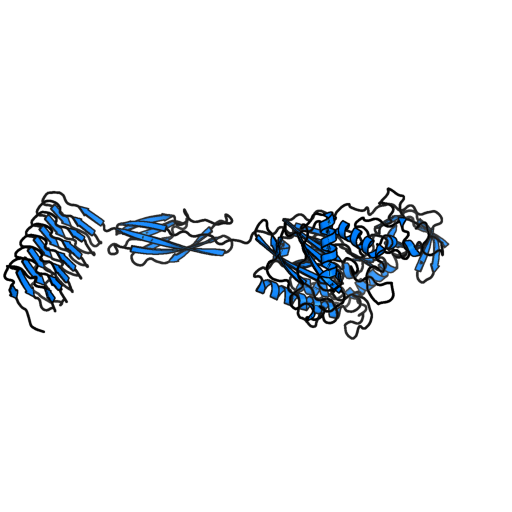 VAL A CA 1
ATOM 4861 C C . VAL A 1 667 ? -44.581 11.127 59.992 1.00 82.62 667 VAL A C 1
ATOM 4863 O O . VAL A 1 667 ? -44.368 9.959 59.692 1.00 82.62 667 VAL A O 1
ATOM 4866 N N . ILE A 1 668 ? -45.704 11.525 60.584 1.00 84.88 668 ILE A N 1
ATOM 4867 C CA . ILE A 1 668 ? -46.722 10.607 61.097 1.00 84.88 668 ILE A CA 1
ATOM 4868 C C . ILE A 1 668 ? -48.045 10.876 60.399 1.00 84.88 668 ILE A C 1
ATOM 4870 O O . ILE A 1 668 ? -48.544 12.002 60.435 1.00 84.88 668 ILE A O 1
ATOM 4874 N N . PHE A 1 669 ? -48.641 9.833 59.846 1.00 84.75 669 PHE A N 1
ATOM 4875 C CA . PHE A 1 669 ? -50.005 9.802 59.344 1.00 84.75 669 PHE A CA 1
ATOM 4876 C C . PHE A 1 669 ? -50.826 8.946 60.305 1.00 84.75 669 PHE A C 1
ATOM 4878 O O . PHE A 1 669 ? -50.556 7.762 60.466 1.00 84.75 669 PHE A O 1
ATOM 4885 N N . THR A 1 670 ? -51.774 9.570 60.998 1.00 78.94 670 THR A N 1
ATOM 4886 C CA . THR A 1 670 ? -52.608 8.899 62.018 1.00 78.94 670 THR A CA 1
ATOM 4887 C C . THR A 1 670 ? -53.606 7.940 61.381 1.00 78.94 670 THR A C 1
ATOM 4889 O O . THR A 1 670 ? -53.644 6.781 61.759 1.00 78.94 670 THR A O 1
ATOM 4892 N N . GLY A 1 671 ? -54.273 8.380 60.311 1.00 82.19 671 GLY A N 1
ATOM 4893 C CA . GLY A 1 671 ? -55.238 7.565 59.584 1.00 82.19 671 GLY A CA 1
ATOM 4894 C C . GLY A 1 671 ? -56.657 7.757 60.120 1.00 82.19 671 GLY A C 1
ATOM 4895 O O . GLY A 1 671 ? -57.080 8.892 60.335 1.00 82.19 671 GLY A O 1
ATOM 4896 N N . ARG A 1 672 ? -57.438 6.676 60.229 1.00 80.56 672 ARG A N 1
ATOM 4897 C CA . ARG A 1 672 ? -58.841 6.692 60.670 1.00 80.56 672 ARG A CA 1
ATOM 4898 C C . ARG A 1 672 ? -58.993 6.043 62.038 1.00 80.56 672 ARG A C 1
ATOM 4900 O O . ARG A 1 672 ? -58.803 4.839 62.146 1.00 80.56 672 ARG A O 1
ATOM 4907 N N . GLY A 1 673 ? -59.629 6.754 62.959 1.00 79.62 673 GLY A N 1
ATOM 4908 C CA . GLY A 1 673 ? -60.050 6.283 64.270 1.00 79.62 673 GLY A CA 1
ATOM 4909 C C . GLY A 1 673 ? -59.690 7.292 65.351 1.00 79.62 673 GLY A C 1
ATOM 4910 O O . GLY A 1 673 ? -59.641 8.485 65.095 1.00 79.62 673 GLY A O 1
ATOM 4911 N N . ASN A 1 674 ? -59.606 6.853 66.607 1.00 82.50 674 ASN A N 1
ATOM 4912 C CA . ASN A 1 674 ? -59.225 7.740 67.709 1.00 82.50 674 ASN A CA 1
ATOM 4913 C C . ASN A 1 674 ? -57.775 7.461 68.088 1.00 82.50 674 ASN A C 1
ATOM 4915 O O . ASN A 1 674 ? -57.520 6.580 68.917 1.00 82.50 674 ASN A O 1
ATOM 4919 N N . ASP A 1 675 ? -56.856 8.235 67.529 1.00 80.88 675 ASP A N 1
ATOM 4920 C CA . ASP A 1 675 ? -55.439 7.925 67.646 1.00 80.88 675 ASP A CA 1
ATOM 4921 C C . ASP A 1 675 ? -54.779 8.666 68.805 1.00 80.88 675 ASP A C 1
ATOM 4923 O O . ASP A 1 675 ? -55.186 9.750 69.236 1.00 80.88 675 ASP A O 1
ATOM 4927 N N . VAL A 1 676 ? -53.725 8.074 69.358 1.00 84.94 676 VAL A N 1
ATOM 4928 C CA . VAL A 1 676 ? -52.906 8.671 70.411 1.00 84.94 676 VAL A CA 1
ATOM 4929 C C . VAL A 1 676 ? -51.470 8.763 69.929 1.00 84.94 676 VAL A C 1
ATOM 4931 O O . VAL A 1 676 ? -50.751 7.768 69.878 1.00 84.94 676 VAL A O 1
ATOM 4934 N N . VAL A 1 677 ? -51.018 9.987 69.664 1.00 82.62 677 VAL A N 1
ATOM 4935 C CA . VAL A 1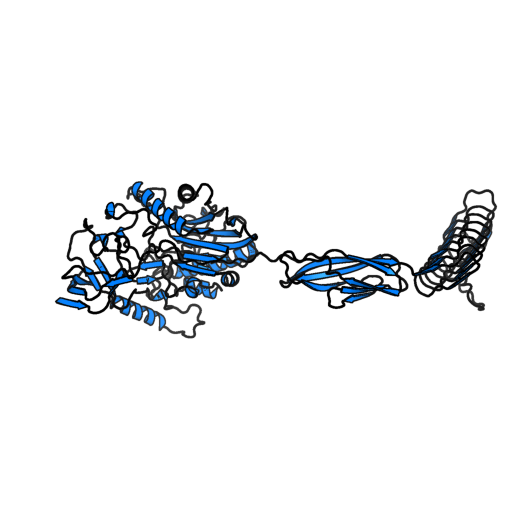 677 ? -49.640 10.274 69.260 1.00 82.62 677 VAL A CA 1
ATOM 4936 C C . VAL A 1 677 ? -48.875 10.858 70.440 1.00 82.62 677 VAL A C 1
ATOM 4938 O O . VAL A 1 677 ? -49.197 11.933 70.947 1.00 82.62 677 VAL A O 1
ATOM 4941 N N . ASN A 1 678 ? -47.829 10.169 70.882 1.00 83.25 678 ASN A N 1
ATOM 4942 C CA . ASN A 1 678 ? -46.902 10.661 71.892 1.00 83.25 678 ASN A CA 1
ATOM 4943 C C . ASN A 1 678 ? -45.617 11.122 71.206 1.00 83.25 678 ASN A C 1
ATOM 4945 O O . ASN A 1 678 ? -44.850 10.301 70.707 1.00 83.25 678 ASN A O 1
ATOM 4949 N N . LEU A 1 679 ? -45.384 12.434 71.196 1.00 75.19 679 LEU A N 1
ATOM 4950 C CA . LEU A 1 679 ? -44.194 13.011 70.577 1.00 75.19 679 LEU A CA 1
ATOM 4951 C C . LEU A 1 679 ? -43.000 12.998 71.540 1.00 75.19 679 LEU A C 1
ATOM 4953 O O . LEU A 1 679 ? -43.134 13.306 72.730 1.00 75.19 679 LEU A O 1
ATOM 4957 N N . GLY A 1 680 ? -41.831 12.639 71.012 1.00 70.62 680 GLY A N 1
ATOM 4958 C CA . GLY A 1 680 ? -40.544 12.715 71.691 1.00 70.62 680 GLY A CA 1
ATOM 4959 C C . GLY A 1 680 ? -39.928 14.120 71.684 1.00 70.62 680 GLY A C 1
ATOM 4960 O O . GLY A 1 680 ? -40.597 15.135 71.506 1.00 70.62 680 GLY A O 1
ATOM 4961 N N . THR A 1 681 ? -38.613 14.194 71.906 1.00 66.88 681 THR A N 1
ATOM 4962 C CA . THR A 1 681 ? -37.849 15.460 71.961 1.00 66.88 681 THR A CA 1
ATOM 4963 C C . THR A 1 681 ? -37.410 15.985 70.584 1.00 66.88 681 THR A C 1
ATOM 4965 O O . THR A 1 681 ? -36.810 17.060 70.507 1.00 66.88 681 THR A O 1
ATOM 4968 N N . GLY A 1 682 ? -37.680 15.227 69.515 1.00 66.56 682 GLY A N 1
ATOM 4969 C CA . GLY A 1 682 ? -37.423 15.581 68.117 1.00 66.56 682 GLY A CA 1
ATOM 4970 C C . GLY A 1 682 ? -38.469 16.529 67.517 1.00 66.56 682 GLY A C 1
ATOM 4971 O O . GLY A 1 682 ? -39.457 16.883 68.160 1.00 66.56 682 GLY A O 1
ATOM 4972 N N . LYS A 1 683 ? -38.240 16.970 66.277 1.00 72.50 683 LYS A N 1
ATOM 4973 C CA . LYS A 1 683 ? -39.241 17.723 65.509 1.00 72.50 683 LYS A CA 1
ATOM 4974 C C . LYS A 1 683 ? -40.096 16.718 64.751 1.00 72.50 683 LYS A C 1
ATOM 4976 O O . LYS A 1 683 ? -39.556 16.026 63.916 1.00 72.50 683 LYS A O 1
ATOM 4981 N N . ALA A 1 684 ? -41.405 16.704 64.955 1.00 74.88 684 ALA A N 1
ATOM 4982 C CA . ALA A 1 684 ? -42.292 15.829 64.194 1.00 74.88 684 ALA A CA 1
ATOM 4983 C C . ALA A 1 684 ? -43.291 16.632 63.356 1.00 74.88 684 ALA A C 1
ATOM 4985 O O . ALA A 1 684 ? -43.737 17.713 63.758 1.00 74.88 684 ALA A O 1
ATOM 4986 N N . THR A 1 685 ? -43.668 16.077 62.211 1.00 81.38 685 THR A N 1
ATOM 4987 C CA . THR A 1 685 ? -44.821 16.489 61.414 1.00 81.38 685 THR A CA 1
ATOM 4988 C C . THR A 1 685 ? -45.926 15.466 61.626 1.00 81.38 685 THR A C 1
ATOM 4990 O O . THR A 1 685 ? -45.770 14.307 61.261 1.00 81.38 685 THR A O 1
ATOM 4993 N N . VAL A 1 686 ? -47.052 15.892 62.196 1.00 81.25 686 VAL A N 1
ATOM 4994 C CA . VAL A 1 686 ? -48.236 15.037 62.354 1.00 81.25 686 VAL A CA 1
ATOM 4995 C C . VAL A 1 686 ? -49.281 15.459 61.335 1.00 81.25 686 VAL A C 1
ATOM 4997 O O . VAL A 1 686 ? -49.703 16.619 61.311 1.00 81.25 686 VAL A O 1
ATOM 5000 N N . VAL A 1 687 ? -49.687 14.516 60.498 1.00 80.19 687 VAL A N 1
ATOM 5001 C CA . VAL A 1 687 ? -50.768 14.648 59.531 1.00 80.19 687 VAL A CA 1
ATOM 5002 C C . VAL A 1 687 ? -51.987 13.927 60.101 1.00 80.19 687 VAL A C 1
ATOM 5004 O O . VAL A 1 687 ? -51.972 12.716 60.327 1.00 80.19 687 VAL A O 1
ATOM 5007 N N . LEU A 1 688 ? -53.028 14.710 60.375 1.00 78.69 688 LEU A N 1
ATOM 5008 C CA . LEU A 1 688 ? -54.340 14.218 60.786 1.00 78.69 688 LEU A CA 1
ATOM 5009 C C . LEU A 1 688 ? -55.226 14.159 59.544 1.00 78.69 688 LEU A C 1
ATOM 5011 O O . LEU A 1 688 ? -55.339 15.163 58.830 1.00 78.69 688 LEU A O 1
ATOM 5015 N N . GLU A 1 689 ? -55.816 13.002 59.266 1.00 72.38 689 GLU A N 1
ATOM 5016 C CA . GLU A 1 689 ? -56.759 12.865 58.157 1.00 72.38 689 GLU A CA 1
ATOM 5017 C C . GLU A 1 689 ? -58.159 13.352 58.568 1.00 72.38 689 GLU A C 1
ATOM 5019 O O . GLU A 1 689 ? -58.505 13.400 59.745 1.00 72.38 689 GLU A O 1
ATOM 5024 N N . GLU A 1 690 ? -58.988 13.772 57.603 1.00 71.06 690 GLU A N 1
ATOM 5025 C CA . GLU A 1 690 ? -60.391 14.080 57.905 1.00 71.06 690 GLU A CA 1
ATOM 5026 C C . GLU A 1 690 ? -61.159 12.782 58.156 1.00 71.06 690 GLU A C 1
ATOM 5028 O O . GLU A 1 690 ? -61.531 12.069 57.218 1.00 71.06 690 GLU A O 1
ATOM 5033 N N . ASP A 1 691 ? -61.442 12.504 59.422 1.00 73.69 691 ASP A N 1
ATOM 5034 C CA . ASP A 1 691 ? -62.153 11.304 59.827 1.00 73.69 691 ASP A CA 1
ATOM 5035 C C . ASP A 1 691 ? -63.254 11.607 60.879 1.00 73.69 691 ASP A C 1
ATOM 5037 O O . ASP A 1 691 ? -63.660 12.757 61.079 1.00 73.69 691 ASP A O 1
ATOM 5041 N N . SER A 1 692 ? -63.854 10.564 61.466 1.00 72.12 692 SER A N 1
ATOM 5042 C CA . SER A 1 692 ? -64.923 10.710 62.472 1.00 72.12 692 SER A CA 1
ATOM 5043 C C . SER A 1 692 ? -64.465 10.484 63.915 1.00 72.12 692 SER A C 1
ATOM 5045 O O . SER A 1 692 ? -65.310 10.492 64.818 1.00 72.12 692 SER A O 1
ATOM 5047 N N . GLY A 1 693 ? -63.176 10.226 64.120 1.00 71.69 693 GLY A N 1
ATOM 5048 C CA . GLY A 1 693 ? -62.578 9.963 65.413 1.00 71.69 693 GLY A CA 1
ATOM 5049 C C . GLY A 1 693 ? -62.007 11.211 66.085 1.00 71.69 693 GLY A C 1
ATOM 5050 O O . GLY A 1 693 ? -62.226 12.351 65.669 1.00 71.69 693 GLY A O 1
ATOM 5051 N N . PHE A 1 694 ? -61.380 10.990 67.236 1.00 79.06 694 PHE A N 1
ATOM 5052 C CA . PHE A 1 694 ? -60.777 12.006 68.085 1.00 79.06 694 PHE A CA 1
ATOM 5053 C C . PHE A 1 694 ? -59.318 11.664 68.356 1.00 79.06 694 PHE A C 1
ATOM 5055 O O . PHE A 1 694 ? -59.030 10.827 69.215 1.00 79.06 694 PHE A O 1
ATOM 5062 N N . ASP A 1 695 ? -58.420 12.414 67.727 1.00 76.88 695 ASP A N 1
ATOM 5063 C CA . ASP A 1 695 ? -56.986 12.230 67.929 1.00 76.88 695 ASP A CA 1
ATOM 5064 C C . ASP A 1 695 ? -56.461 13.034 69.114 1.00 76.88 695 ASP A C 1
ATOM 5066 O O . ASP A 1 695 ? -56.834 14.188 69.365 1.00 76.88 695 ASP A O 1
ATOM 5070 N N . THR A 1 696 ? -55.549 12.419 69.858 1.00 81.31 696 THR A N 1
ATOM 5071 C CA . THR A 1 696 ? -54.879 13.005 71.014 1.00 81.31 696 THR A CA 1
ATOM 5072 C C . THR A 1 696 ? -53.379 13.073 70.767 1.00 81.31 696 THR A C 1
ATOM 5074 O O . THR A 1 696 ? -52.691 12.057 70.769 1.00 81.31 696 THR A O 1
ATOM 5077 N N . ILE A 1 697 ? -52.849 14.291 70.638 1.00 80.44 697 ILE A N 1
ATOM 5078 C CA . ILE A 1 697 ? -51.405 14.532 70.540 1.00 80.44 697 ILE A CA 1
ATOM 5079 C C . ILE A 1 697 ? -50.872 14.958 71.909 1.00 80.44 697 ILE A C 1
ATOM 5081 O O . ILE A 1 697 ? -51.212 16.024 72.430 1.00 80.44 697 ILE A O 1
ATOM 5085 N N . ASN A 1 698 ? -50.003 14.135 72.485 1.00 79.75 698 ASN A N 1
ATOM 5086 C CA . ASN A 1 698 ? -49.353 14.378 73.765 1.00 79.75 698 ASN A CA 1
ATOM 5087 C C . ASN A 1 698 ? -47.913 14.869 73.577 1.00 79.75 698 ASN A C 1
ATOM 5089 O O . ASN A 1 698 ? -47.244 14.551 72.596 1.00 79.75 698 ASN A O 1
ATOM 5093 N N . ASN A 1 699 ? -47.417 15.609 74.575 1.00 75.12 699 ASN A N 1
ATOM 5094 C CA . ASN A 1 699 ? -46.024 16.071 74.680 1.00 75.12 699 ASN A CA 1
ATOM 5095 C C . ASN A 1 699 ? -45.534 16.996 73.547 1.00 75.12 699 ASN A C 1
ATOM 5097 O O . ASN A 1 699 ? -44.335 17.211 73.400 1.00 75.12 699 ASN A O 1
ATOM 5101 N N . PHE A 1 700 ? -46.447 17.617 72.798 1.00 67.31 700 PHE A N 1
ATOM 5102 C CA . PHE A 1 700 ? -46.096 18.583 71.760 1.00 67.31 700 PHE A CA 1
ATOM 5103 C C . PHE A 1 700 ? -45.612 19.924 72.337 1.00 67.31 700 PHE A C 1
ATOM 5105 O O . PHE A 1 700 ? -46.237 20.506 73.230 1.00 67.31 700 PHE A O 1
ATOM 5112 N N . GLN A 1 701 ? -44.527 20.452 71.770 1.00 66.12 701 GLN A N 1
ATOM 5113 C CA . GLN A 1 701 ? -44.096 21.838 71.944 1.00 66.12 701 GLN A CA 1
ATOM 5114 C C . GLN A 1 701 ? -44.153 22.552 70.591 1.00 66.12 701 GLN A C 1
ATOM 5116 O O . GLN A 1 701 ? -43.506 22.130 69.638 1.00 66.12 701 GLN A O 1
ATOM 5121 N N . LEU A 1 702 ? -44.916 23.647 70.517 1.00 59.16 702 LEU A N 1
ATOM 5122 C CA . LEU A 1 702 ? -44.936 24.531 69.349 1.00 59.16 702 LEU A CA 1
ATOM 5123 C C . LEU A 1 702 ? -43.551 25.180 69.195 1.00 59.16 702 LEU A C 1
ATOM 5125 O O . LEU A 1 702 ? -43.161 25.990 70.040 1.00 59.16 702 LEU A O 1
ATOM 5129 N N . GLY A 1 703 ? -42.820 24.778 68.154 1.00 55.28 703 GLY A N 1
ATOM 5130 C CA . GLY A 1 703 ? -41.511 25.320 67.775 1.00 55.28 703 GLY A CA 1
ATOM 5131 C C . GLY A 1 703 ? -41.594 26.558 66.897 1.00 55.28 703 GLY A C 1
ATOM 5132 O O . GLY A 1 703 ? -42.528 26.628 66.066 1.00 55.28 703 GLY A O 1
#

Secondary structure (DSSP, 8-state):
-EEEE-SPEEEEE-TTHHHHSEEEEESSSS-B-GGGTS-SS-SS--SS--STTHHHHHHHHHHHHHHS-EEEE-S---SS-SS-TTPPPTTSGGG---TT-EE-SEEEEEEEETTEEEEEESS---EE--S---SSPPP--SSEEEEEEEEEEE-SS---SSS---S-SSHHHHHHHHHHHHHHHHHH--SEEEEEEEE-BTBHHHHHHHHHHHHHH-TTS-EEPPPPTTGGGSTTTTSSEEEEEEE-TTTEEEEEEEEE---GGGTTS---EEEEEEETTT--EEEEEEEEPPPS--SS--GGGS--SSSS-TTHHHHHHHHHHHHHHHHHHHHHHS---EEEEEE-SS-TTSHHHHHHHHTTEEESHHHH-SS--SEEETTEEE--EEEEEEHHHHTTEEEEEE--SSTTS-GGGSS--SSS-TTS--SSSTTS-SSPPEEEEE-PPPPP---B---EEEEEETT-EEEEEGGGS-B-SS---EEEEEEPPPSSSEEEE-SSSEEEEE--TT--EEEEEEEEEEETTS-EEEEEEEEEEEPEEEE--SS--EEE--SS-EEEEEESS--EEEEEESS-EEEEEBS--EEEEEES--EEE--BSS-EEEEEESS-EEE--BSS-EEEEEES--EEE--BS--EEEES---SSSS-----PPP---EEE--BS--EEEE-SS--EEE--S-SS--EEES----

Radius of gyration: 46.54 Å; chains: 1; bounding box: 108×46×130 Å